Protein 1AJK (pdb70)

CATH classification: 2.60.120.200

B-factor: mean 20.88, std 10.25, range [5.03, 67.71]

Secondary structure (DSSP, 8-state):
---EEEEEEEEE-GGGTS--EEEEEEEETT-TTEEEEEEEBTTB----EEEE-SS-GGGS-EEEEEEEETTEEEEEETTEEEEEE-SS---S-BEEEEEEEE---GGGGT--TTS-EEEEEEEEEEEESSTT--EEE--SS--TTTEEE--SB---TT--SEE-GGGEEE-TTS-EEEEEB--STT--EEEEEEESS-B-SEEEEEEEE---/---EEEEEEEEE-GGGTS--EEEEEEEEGGGTTEEEEEEEBTTB----EEEE-SS-GGGS-EEEEEEEETTEEEEEETTEEEEEE-SS---S-BEEEEEEEE---EEEEEEEEEEEESSTT--EEE--SS--TTTEEE--S-B--TT--SEE-GGGEEE-TTS-EEEEEB-SSTT--EEEEEEESS-B-SEEEEEEEE---

Sequence (413 aa):
NTGIVSSFFTYTGPAHGTQWDEIDIEFLGKDTTKVQFNYYTNGVGGHEKVISLGFDASKGFHTYAFDWQPGYIKWYVDGVLKHTATANIPSTPGKIMMNLWNGTDDWLGSYNGANPLYAEYDWVKYTSNQTGGSFFEPFNSYNSGTWEKADGYSNGGVFNCTWRANNVNFTNDGKLKLGLTSSAYNKFDCAEYRSTNIYGYGLYEVSMKPAKNTGIVSSFFTYTGPAHGTQWDEIDIEFLGKDTTKVQFNYYTNGVGGHEKVISLGFDASKGFHTYAFDWQPGYIKWYVDGVLKHTATANIPSTPGKIMMNLWNGTPLYAEYDWVKYTSNQTGGSFFEPFNSYNSGTWEKADGYSNGGVFNCTWRANNVNFTNDGKLKLGLTSSAYNKFDCAEYRSTNIYGYGLYEVSMKPAK

Radius of gyration: 23.54 Å; Cα contacts (8 Å, |Δi|>4): 1153; chains: 2; bounding box: 53×42×73 Å

Solvent-accessible surface area: 18172 Å² total; per-residue (Å²): 153,37,17,6,2,1,2,0,20,4,55,4,0,100,100,79,70,48,70,86,4,20,1,5,0,34,2,68,12,166,48,0,52,79,1,34,0,4,6,49,13,87,10,33,15,68,46,96,84,82,17,80,23,81,58,40,0,18,161,22,70,42,34,0,6,0,24,4,32,87,47,64,0,59,2,54,10,69,67,88,85,86,44,53,10,104,63,90,23,1,68,28,54,1,31,0,12,0,3,0,18,1,2,13,47,130,34,60,80,97,41,89,44,95,114,33,16,92,0,22,0,44,61,0,85,3,63,17,82,127,144,83,23,63,46,111,15,49,0,104,70,97,68,81,56,43,2,52,61,0,80,52,89,52,72,26,8,37,35,53,8,34,1,88,27,104,13,1,79,49,32,170,98,8,44,0,58,0,2,0,46,36,119,54,199,101,143,14,41,0,0,8,1,43,0,54,78,103,25,21,64,1,52,0,35,0,8,0,55,3,3,129,128,32,41,33,1,0,3,0,16,5,51,4,0,106,98,70,72,47,75,87,4,23,1,4,0,33,1,51,11,170,44,0,55,87,2,40,1,4,5,51,15,96,32,89,17,65,49,97,86,81,17,84,15,79,53,34,0,12,152,23,66,43,34,0,6,0,24,6,28,87,46,63,0,58,2,55,7,72,66,85,92,82,43,57,12,97,63,90,22,1,67,29,56,2,24,0,7,0,4,0,16,13,5,134,126,56,100,0,29,0,40,35,0,11,7,51,16,85,141,117,61,32,52,33,30,12,52,0,102,72,93,76,78,60,25,1,66,58,0,82,53,91,54,72,29,85,68,42,56,7,25,1,84,26,132,16,3,81,50,27,118,50,10,35,0,63,0,2,6,48,42,113,56,212,102,113,62,16,0,0,11,1,35,0,50,84,106,22,21,64,1,54,0,36,0,8,0,56,3,2,129

Organism: Paenibacillus macerans (NCBI:txid44252)

Nearest PDB structures (foldseek):
  1ajk-assembly2_B  TM=1.005E+00  e=1.630E-40  Paenibacillus macerans
  1ajk-assembly1_A  TM=9.991E-01  e=4.837E-37  Paenibacillus macerans
  1ajo-assembly1_A  TM=9.993E-01  e=3.204E-24  Paenibacillus macerans
  1ajo-assembly2_B  TM=9.924E-01  e=4.828E-24  Paenibacillus macerans
  1cpm-assembly1_A  TM=9.773E-01  e=8.516E-23  Paenibacillus macerans

InterPro domains:
  IPR000757 Beta-glucanase-like, N-terminal domain [PF00722] (52-219)
  IPR000757 Beta-glucanase-like, N-terminal domain [PS51762] (28-237)
  IPR008263 Glycoside hydrolase, family 16, active site [PS01034] (128-138)
  IPR008264 Beta-glucanase [PR00737] (85-103)
  IPR008264 Beta-glucanase [PR00737] (104-120)
  IPR008264 Beta-glucanase [PR00737] (125-140)
  IPR008264 Beta-glucanase [PR00737] (141-154)
  IPR008264 Beta-glucanase [PR00737] (159-176)
  IPR008264 Beta-glucanase [PR00737] (179-196)
  IPR008264 Beta-glucanase [PR00737] (199-221)
  IPR008264 Beta-glucanase [PR00737] (223-235)
  IPR013320 Concanavalin A-like lectin/glucanase domain superfamily [SSF49899] (28-235)
  IPR044791 Beta-glucanase/XTH [PTHR31062] (52-210)

Foldseek 3Di:
DQFKKWWKKFWDPPVNPDFTWMWIWIAGQVAQQKIWTWIDASNRTPRIDIGGNNDRLQPFKWKWKWFADPQWIWIDTNRHTDDIDGPNHHFDWGKIKIWIFTFDDPVVVPADQVDFWKKKWQKKWWFAPDPPPTDIGRQQDDDPQWKDKADDAFPPDGTQAGEHSVQFDGDNVGMTIGTWHDDDDPHIYIIMMITPDTGGGTMMMIIIRGTD/DQFKKKWKKFWDPVVNPDFTWMWIWMAGQVAQQKIWTWIAASRRIPRIDIGGNNDRLQPFWWKWKWFADPQWIWIATNRHTDDIGGPRHHFDWGKIKIWMFGFCQKKKKWQKKWWDAPDPPQIDIGRQQDDDVQWKDKDDDAFPPDRTQAGEHSVQFGGDNVRMTIGGWAAPDDSYIYIIMMITPDTGGGTMMMIIIGGID

Structure (mmCIF, N/CA/C/O backbone):
data_1AJK
#
_entry.id   1AJK
#
_cell.length_a   45.450
_cell.length_b   65.820
_cell.length_c   69.610
_cell.angle_alpha   90.00
_cell.angle_beta   106.87
_cell.angle_gamma   90.00
#
_symmetry.space_group_n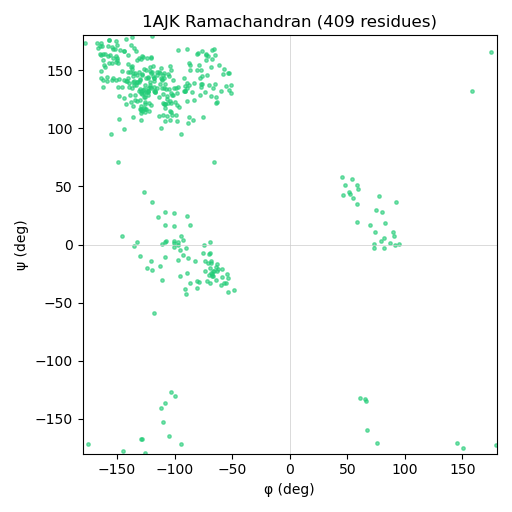ame_H-M   'P 1 21 1'
#
loop_
_entity.id
_entity.type
_entity.pdbx_description
1 polymer 'CIRCULARLY PERMUTED (1-3,1-4)-BETA-D-GLUCAN 4-GLUCANOHYDROLASE'
2 non-polymer 'CALCIUM ION'
3 non-polymer 'PHOSPHATE ION'
4 non-polymer '4-(2-HYDROXYETHYL)-1-PIPERAZINE ETHANESULFONIC ACID'
5 water water
#
loop_
_atom_site.group_PDB
_atom_site.id
_atom_site.type_symbol
_atom_site.label_atom_id
_atom_site.label_alt_id
_atom_site.label_comp_id
_atom_site.label_asym_id
_atom_site.label_entity_id
_atom_site.label_seq_id
_atom_site.pdbx_PDB_ins_code
_atom_site.Cartn_x
_atom_site.Cartn_y
_atom_site.Cartn_z
_atom_site.occupancy
_atom_site.B_iso_or_equiv
_atom_site.auth_seq_id
_atom_site.auth_comp_id
_atom_site.auth_asym_id
_atom_site.auth_atom_id
_atom_site.pdbx_PDB_model_num
ATOM 1 N N . ASN A 1 1 ? 14.170 8.414 19.358 1.00 56.26 1 ASN A N 1
ATOM 2 C CA . ASN A 1 1 ? 12.720 8.802 19.437 1.00 55.16 1 ASN A CA 1
ATOM 3 C C . ASN A 1 1 ? 12.051 8.207 20.670 1.00 51.96 1 ASN A C 1
ATOM 4 O O . ASN A 1 1 ? 12.270 8.803 21.749 1.00 54.61 1 ASN A O 1
ATOM 9 N N . THR A 1 2 ? 11.283 7.101 20.545 1.00 45.56 2 THR A N 1
ATOM 10 C CA . THR A 1 2 ? 10.719 6.555 21.788 1.00 37.44 2 THR A CA 1
ATOM 11 C C . THR A 1 2 ? 11.899 6.110 22.674 1.00 35.07 2 THR A C 1
ATOM 12 O O . THR A 1 2 ? 12.704 5.249 22.281 1.00 34.56 2 THR A O 1
ATOM 16 N N . GLY A 1 3 ? 11.971 6.646 23.867 1.00 27.07 3 GLY A N 1
ATOM 17 C CA . GLY A 1 3 ? 12.944 6.408 24.907 1.00 22.74 3 GLY A CA 1
ATOM 18 C C . GLY A 1 3 ? 12.318 5.406 25.929 1.00 20.22 3 GLY A C 1
ATOM 19 O O . GLY A 1 3 ? 11.860 4.354 25.463 1.00 20.83 3 GLY A O 1
ATOM 20 N N . ILE A 1 4 ? 12.370 5.725 27.185 1.00 17.73 4 ILE A N 1
ATOM 21 C CA . ILE A 1 4 ? 11.897 4.814 28.245 1.00 17.04 4 ILE A CA 1
ATOM 22 C C . ILE A 1 4 ? 10.420 5.081 28.499 1.00 16.09 4 ILE A C 1
ATOM 23 O O . ILE A 1 4 ? 9.980 6.234 28.478 1.00 17.37 4 ILE A O 1
ATOM 28 N N . VAL A 1 5 ? 9.673 3.981 28.583 1.00 11.95 5 VAL A N 1
ATOM 29 C CA . VAL A 1 5 ? 8.201 4.106 28.793 1.00 10.50 5 VAL A CA 1
ATOM 30 C C . VAL A 1 5 ? 7.829 3.181 29.949 1.00 11.16 5 VAL A C 1
ATOM 31 O O . VAL A 1 5 ? 8.281 2.022 29.986 1.00 10.36 5 VAL A O 1
ATOM 35 N N . SER A 1 6 ? 7.005 3.698 30.897 1.00 9.02 6 SER A N 1
ATOM 36 C CA . SER A 1 6 ? 6.468 2.839 31.964 1.00 8.44 6 SER A CA 1
ATOM 37 C C . SER A 1 6 ? 4.941 2.896 31.721 1.00 9.09 6 SER A C 1
ATOM 38 O O . SER A 1 6 ? 4.470 3.997 31.393 1.00 10.28 6 SER A O 1
ATOM 41 N N . SER A 1 7 ? 4.210 1.793 31.869 1.00 8.55 7 SER A N 1
ATOM 42 C CA . SER A 1 7 ? 2.799 1.839 31.464 1.00 7.03 7 SER A CA 1
ATOM 43 C C . SER A 1 7 ? 1.918 0.993 32.392 1.00 7.47 7 SER A C 1
ATOM 44 O O . SER A 1 7 ? 2.332 0.144 33.135 1.00 9.06 7 SER A O 1
ATOM 47 N N . PHE A 1 8 ? 0.611 1.252 32.211 1.00 6.41 8 PHE A N 1
ATOM 48 C CA . PHE A 1 8 ? -0.479 0.458 32.816 1.00 8.13 8 PHE A CA 1
ATOM 49 C C . PHE A 1 8 ? -1.521 0.441 31.713 1.00 6.42 8 PHE A C 1
ATOM 50 O O . PHE A 1 8 ? -1.858 1.541 31.252 1.00 8.61 8 PHE A O 1
ATOM 58 N N . PHE A 1 9 ? -1.927 -0.741 31.225 1.00 6.83 9 PHE A N 1
ATOM 59 C CA . PHE A 1 9 ? -2.858 -0.684 30.070 1.00 7.80 9 PHE A CA 1
ATOM 60 C C . PHE A 1 9 ? -3.701 -1.959 29.968 1.00 8.97 9 PHE A C 1
ATOM 61 O O . PHE A 1 9 ? -3.357 -2.969 30.608 1.00 10.29 9 PHE A O 1
ATOM 69 N N . THR A 1 10 ? -4.813 -1.914 29.208 1.00 10.14 10 THR A N 1
ATOM 70 C CA . THR A 1 10 ? -5.542 -3.171 28.938 1.00 9.67 10 THR A CA 1
ATOM 71 C C . THR A 1 10 ? -5.195 -3.550 27.522 1.00 9.56 10 THR A C 1
ATOM 72 O O . THR A 1 10 ? -5.025 -2.628 26.688 1.00 10.16 10 THR A O 1
ATOM 76 N N . TYR A 1 11 ? -5.248 -4.833 27.176 1.00 9.76 11 TYR A N 1
ATOM 77 C CA . TYR A 1 11 ? -4.877 -5.212 25.799 1.00 8.64 11 TYR A CA 1
ATOM 78 C C . TYR A 1 11 ? -5.575 -6.503 25.432 1.00 8.26 11 TYR A C 1
ATOM 79 O O . TYR A 1 11 ? -5.625 -7.472 26.238 1.00 11.47 11 TYR A O 1
ATOM 88 N N . THR A 1 12 ? -5.982 -6.529 24.190 1.00 9.98 12 THR A N 1
ATOM 89 C CA . THR A 1 12 ? -6.357 -7.736 23.485 1.00 11.47 12 THR A CA 1
ATOM 90 C C . THR A 1 12 ? -6.018 -7.518 22.023 1.00 12.08 12 THR A C 1
ATOM 91 O O . THR A 1 12 ? -5.985 -6.394 21.574 1.00 11.23 12 THR A O 1
ATOM 95 N N . GLY A 1 13 ? -5.808 -8.563 21.237 1.00 13.03 13 GLY A N 1
ATOM 96 C CA . GLY A 1 13 ? -5.463 -8.346 19.810 1.00 13.71 13 GLY A CA 1
ATOM 97 C C . GLY A 1 13 ? -5.284 -9.783 19.230 1.00 18.24 13 GLY A C 1
ATOM 98 O O . GLY A 1 13 ? -5.666 -10.806 19.789 1.00 17.19 13 GLY A O 1
ATOM 99 N N . PRO A 1 14 ? -4.827 -9.781 17.997 1.00 21.96 14 PRO A N 1
ATOM 100 C CA . PRO A 1 14 ? -4.802 -10.998 17.192 1.00 26.42 14 PRO A CA 1
ATOM 101 C C . PRO A 1 14 ? -4.120 -12.196 17.758 1.00 28.54 14 PRO A C 1
ATOM 102 O O . PRO A 1 14 ? -4.744 -13.301 17.653 1.00 29.39 14 PRO A O 1
ATOM 106 N N . ALA A 1 15 ? -3.114 -12.121 18.611 1.00 27.48 15 ALA A N 1
ATOM 107 C CA . ALA A 1 15 ? -2.589 -13.290 19.298 1.00 31.78 15 ALA A CA 1
ATOM 108 C C . ALA A 1 15 ? -3.626 -13.924 20.227 1.00 36.18 15 ALA A C 1
ATOM 109 O O . ALA A 1 15 ? -3.385 -15.031 20.752 1.00 36.19 15 ALA A O 1
ATOM 111 N N . HIS A 1 16 ? -4.695 -13.179 20.558 1.00 32.39 16 HIS A N 1
ATOM 112 C CA . HIS A 1 16 ? -5.700 -13.695 21.462 1.00 32.42 16 HIS A CA 1
ATOM 113 C C . HIS A 1 16 ? -6.948 -14.008 20.647 1.00 29.11 16 HIS A C 1
ATOM 114 O O . HIS A 1 16 ? -7.998 -14.313 21.161 1.00 30.26 16 HIS A O 1
ATOM 121 N N . GLY A 1 17 ? -6.842 -13.822 19.342 1.00 27.95 17 GLY A N 1
ATOM 122 C CA . GLY A 1 17 ? -7.912 -14.132 18.417 1.00 27.29 17 GLY A CA 1
ATOM 123 C C . GLY A 1 17 ? -8.970 -13.071 18.362 1.00 24.54 17 GLY A C 1
ATOM 124 O O . GLY A 1 17 ? -10.136 -13.380 18.082 1.00 23.56 17 GLY A O 1
ATOM 125 N N . THR A 1 18 ? -8.576 -11.808 18.644 1.00 22.80 18 THR A N 1
ATOM 126 C CA . THR A 1 18 ? -9.593 -10.746 18.614 1.00 19.34 18 THR A CA 1
ATOM 127 C C . THR A 1 18 ? -8.985 -9.522 17.925 1.00 19.40 18 THR A C 1
ATOM 128 O O . THR A 1 18 ? -7.842 -9.478 17.568 1.00 18.15 18 THR A O 1
ATOM 132 N N . GLN A 1 19 ? -9.829 -8.508 17.662 1.00 17.13 19 GLN A N 1
ATOM 133 C CA . GLN A 1 19 ? -9.375 -7.250 17.128 1.00 16.99 19 GLN A CA 1
ATOM 134 C C . GLN A 1 19 ? -8.527 -6.579 18.225 1.00 15.02 19 GLN A C 1
ATOM 135 O O . GLN A 1 19 ? -8.617 -6.958 19.406 1.00 12.69 19 GLN A O 1
ATOM 141 N N . TRP A 1 20 ? -7.679 -5.631 17.813 1.00 13.33 20 TRP A N 1
ATOM 142 C CA . TRP A 1 20 ? -6.794 -4.982 18.781 1.00 13.14 20 TRP A CA 1
ATOM 143 C C . TRP A 1 20 ? -7.545 -3.834 19.489 1.00 11.76 20 TRP A C 1
ATOM 144 O O . TRP A 1 20 ? -7.777 -2.804 18.869 1.00 10.84 20 TRP A O 1
ATOM 155 N N . ASP A 1 21 ? -7.890 -4.053 20.765 1.00 11.76 21 ASP A N 1
ATOM 156 C CA . ASP A 1 21 ? -8.551 -2.970 21.550 1.00 9.46 21 ASP A CA 1
ATOM 157 C C . ASP A 1 21 ? -7.656 -2.762 22.748 1.00 9.95 21 ASP A C 1
ATOM 158 O O . ASP A 1 21 ? -7.324 -3.782 23.396 1.00 11.37 21 ASP A O 1
ATOM 163 N N . GLU A 1 22 ? -7.354 -1.503 23.109 1.00 6.08 22 GLU A N 1
ATOM 164 C CA . GLU A 1 22 ? -6.360 -1.308 24.184 1.00 6.89 22 GLU A CA 1
ATOM 165 C C . GLU A 1 22 ? -6.555 0.070 24.775 1.00 5.03 22 GLU A C 1
ATOM 166 O O . GLU A 1 22 ? -6.891 1.002 23.978 1.00 11.93 22 GLU A O 1
ATOM 172 N N . ILE A 1 23 ? -6.442 0.213 26.075 1.00 7.35 23 ILE A N 1
ATOM 173 C CA . ILE A 1 23 ? -6.563 1.544 26.698 1.00 6.42 23 ILE A CA 1
ATOM 174 C C . ILE A 1 23 ? -5.274 1.778 27.474 1.00 9.44 23 ILE A C 1
ATOM 175 O O . ILE A 1 23 ? -4.841 0.897 28.196 1.00 8.84 23 ILE A O 1
ATOM 180 N N . ASP A 1 24 ? -4.647 2.988 27.290 1.00 7.16 24 ASP A N 1
ATOM 181 C CA . ASP A 1 24 ? -3.306 3.144 27.865 1.00 9.52 24 ASP A CA 1
ATOM 182 C C . ASP A 1 24 ? -3.187 4.235 28.897 1.00 10.68 24 ASP A C 1
ATOM 183 O O . ASP A 1 24 ? -3.721 5.320 28.638 1.00 9.65 24 ASP A O 1
ATOM 188 N N . ILE A 1 25 ? -2.244 4.099 29.815 1.00 8.48 25 ILE A N 1
ATOM 189 C CA . ILE A 1 25 ? -1.680 5.129 30.671 1.00 7.85 25 ILE A CA 1
ATOM 190 C C . ILE A 1 25 ? -0.153 4.954 30.473 1.00 10.89 25 ILE A C 1
ATOM 191 O O . ILE A 1 25 ? 0.350 3.868 30.759 1.00 8.89 25 ILE A O 1
ATOM 196 N N . GLU A 1 26 ? 0.488 5.992 29.912 1.00 8.86 26 GLU A N 1
ATOM 197 C CA . GLU A 1 26 ? 1.952 5.777 29.707 1.00 6.80 26 GLU A CA 1
ATOM 198 C C . GLU A 1 26 ? 2.733 7.007 30.166 1.00 10.81 26 GLU A C 1
ATOM 199 O O . GLU A 1 26 ? 2.252 8.134 30.061 1.00 12.75 26 GLU A O 1
ATOM 205 N N . PHE A 1 27 ? 3.948 6.730 30.678 1.00 8.30 27 PHE A N 1
ATOM 206 C CA . PHE A 1 27 ? 4.796 7.816 31.191 1.00 10.12 27 PHE A CA 1
ATOM 207 C C . PHE A 1 27 ? 6.104 7.731 30.390 1.00 13.15 27 PHE A C 1
ATOM 208 O O . PHE A 1 27 ? 6.690 6.630 30.374 1.00 12.57 27 PHE A O 1
ATOM 216 N N . LEU A 1 28 ? 6.449 8.801 29.710 1.00 13.89 28 LEU A N 1
ATOM 217 C CA . LEU A 1 28 ? 7.733 8.755 28.933 1.00 17.86 28 LEU A CA 1
ATOM 218 C C . LEU A 1 28 ? 8.776 9.265 29.879 1.00 18.38 28 LEU A C 1
ATOM 219 O O . LEU A 1 28 ? 8.553 10.387 30.411 1.00 17.51 28 LEU A O 1
ATOM 224 N N . GLY A 1 29 ? 9.913 8.623 30.035 1.00 18.08 29 GLY A N 1
ATOM 225 C CA . GLY A 1 29 ? 10.943 8.976 30.971 1.00 19.30 29 GLY A CA 1
ATOM 226 C C . GLY A 1 29 ? 11.605 10.356 30.706 1.00 21.25 29 GLY A C 1
ATOM 227 O O . GLY A 1 29 ? 12.156 10.932 31.668 1.00 20.77 29 GLY A O 1
ATOM 228 N N . LYS A 1 30 ? 11.463 10.844 29.533 1.00 21.80 30 LYS A N 1
ATOM 229 C CA . LYS A 1 30 ? 11.986 12.154 29.116 1.00 26.68 30 LYS A CA 1
ATOM 230 C C . LYS A 1 30 ? 11.269 13.292 29.817 1.00 25.38 30 LYS A C 1
ATOM 231 O O . LYS A 1 30 ? 11.923 14.323 30.026 1.00 27.80 30 LYS A O 1
ATOM 237 N N . ASP A 1 31 ? 10.016 13.108 30.275 1.00 20.67 31 ASP A N 1
ATOM 238 C CA . ASP A 1 31 ? 9.364 14.168 31.031 1.00 18.98 31 ASP A CA 1
ATOM 239 C C . ASP A 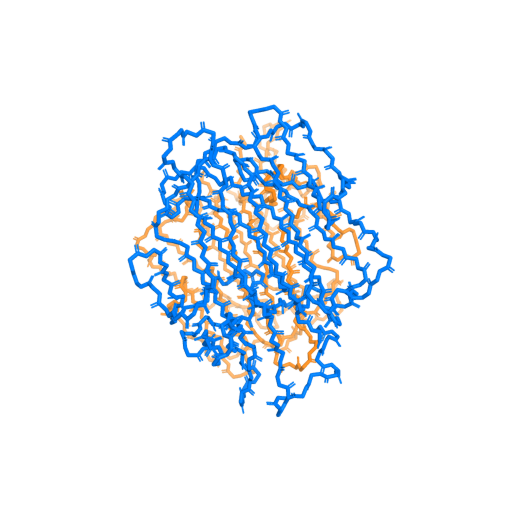1 31 ? 8.291 13.475 31.913 1.00 14.83 31 ASP A C 1
ATOM 240 O O . ASP A 1 31 ? 7.242 13.275 31.353 1.00 14.58 31 ASP A O 1
ATOM 245 N N . THR A 1 32 ? 8.627 13.168 33.131 1.00 15.49 32 THR A N 1
ATOM 246 C CA . THR A 1 32 ? 7.654 12.523 34.026 1.00 13.20 32 THR A CA 1
ATOM 247 C C . THR A 1 32 ? 6.781 13.550 34.759 1.00 14.86 32 THR A C 1
ATOM 248 O O . THR A 1 32 ? 6.110 13.151 35.730 1.00 13.52 32 THR A O 1
ATOM 252 N N . THR A 1 33 ? 6.738 14.789 34.301 1.00 12.16 33 THR A N 1
ATOM 253 C CA . THR A 1 33 ? 5.778 15.752 34.878 1.00 11.25 33 THR A CA 1
ATOM 254 C C . THR A 1 33 ? 4.497 15.674 34.080 1.00 12.37 33 THR A C 1
ATOM 255 O O . THR A 1 33 ? 3.558 16.460 34.184 1.00 13.73 33 THR A O 1
ATOM 259 N N . LYS A 1 34 ? 4.503 14.820 33.008 1.00 12.58 34 LYS A N 1
ATOM 260 C CA . LYS A 1 34 ? 3.344 14.708 32.135 1.00 10.50 34 LYS A CA 1
ATOM 261 C C . LYS A 1 34 ? 2.930 13.203 32.127 1.00 12.08 34 LYS A C 1
ATOM 262 O O . LYS A 1 34 ? 3.765 12.338 32.358 1.00 12.10 34 LYS A O 1
ATOM 268 N N . VAL A 1 35 ? 1.679 12.944 31.729 1.00 11.99 35 VAL A N 1
ATOM 269 C CA . VAL A 1 35 ? 1.223 11.566 31.503 1.00 11.28 35 VAL A CA 1
ATOM 270 C C . VAL A 1 35 ? 0.541 11.525 30.152 1.00 12.58 35 VAL A C 1
ATOM 271 O O . VAL A 1 35 ? -0.063 12.530 29.771 1.00 14.46 35 VAL A O 1
ATOM 275 N N . GLN A 1 36 ? 0.583 10.439 29.417 1.00 10.77 36 GLN A N 1
ATOM 276 C CA . GLN A 1 36 ? -0.071 10.320 28.127 1.00 12.00 36 GLN A CA 1
ATOM 277 C C . GLN A 1 36 ? -1.209 9.311 28.156 1.00 10.69 36 GLN A C 1
ATOM 278 O O . GLN A 1 36 ? -0.992 8.218 28.719 1.00 12.58 36 GLN A O 1
ATOM 284 N N . PHE A 1 37 ? -2.373 9.685 27.736 1.00 10.05 37 PHE A N 1
ATOM 285 C CA . PHE A 1 37 ? -3.517 8.761 27.625 1.00 10.47 37 PHE A CA 1
ATOM 286 C C . PHE A 1 37 ? -3.738 8.453 26.170 1.00 9.90 37 PHE A C 1
ATOM 287 O O . PHE A 1 37 ? -3.578 9.280 25.224 1.00 13.97 37 PHE A O 1
ATOM 295 N N . ASN A 1 38 ? -4.201 7.215 25.848 1.00 8.90 38 ASN A N 1
ATOM 296 C CA . ASN A 1 38 ? -4.487 6.870 24.468 1.00 9.84 38 ASN A CA 1
ATOM 297 C C . ASN A 1 38 ? -5.346 5.585 24.434 1.00 7.26 38 ASN A C 1
ATOM 298 O O . ASN A 1 38 ? -5.535 5.080 25.524 1.00 8.35 38 ASN A O 1
ATOM 303 N N . TYR A 1 39 ? -5.829 5.276 23.290 1.00 7.33 39 TYR A N 1
ATOM 304 C CA . TYR A 1 39 ? -6.548 3.973 23.185 1.00 9.72 39 TYR A CA 1
ATOM 305 C C . TYR A 1 39 ? -6.626 3.570 21.731 1.00 9.13 39 TYR A C 1
ATOM 306 O O . TYR A 1 39 ? -6.484 4.387 20.825 1.00 9.77 39 TYR A O 1
ATOM 315 N N . TYR A 1 40 ? -6.741 2.251 21.482 1.00 9.32 40 TYR A N 1
ATOM 316 C CA . TYR A 1 40 ? -6.902 1.732 20.129 1.00 7.73 40 TYR A CA 1
ATOM 317 C C . TYR A 1 40 ? -8.209 0.945 20.065 1.00 10.29 40 TYR A C 1
ATOM 318 O O . TYR A 1 40 ? -8.493 0.232 21.043 1.00 11.82 40 TYR A O 1
ATOM 327 N N . THR A 1 41 ? -8.946 1.134 19.010 1.00 9.12 41 THR A N 1
ATOM 328 C CA . THR A 1 41 ? -10.170 0.370 18.753 1.00 10.62 41 THR A CA 1
ATOM 329 C C . THR A 1 41 ? -9.999 -0.258 17.379 1.00 11.87 41 THR A C 1
ATOM 330 O O . THR A 1 41 ? -9.830 0.393 16.371 1.00 12.63 41 THR A O 1
ATOM 334 N N . ASN A 1 42 ? -9.981 -1.594 17.382 1.00 12.84 42 ASN A N 1
ATOM 335 C CA . ASN A 1 42 ? -9.779 -2.308 16.124 1.00 12.98 42 ASN A CA 1
ATOM 336 C C . ASN A 1 42 ? -8.502 -1.849 15.427 1.00 15.15 42 ASN A C 1
ATOM 337 O O . ASN A 1 42 ? -8.468 -1.717 14.195 1.00 15.19 42 ASN A O 1
ATOM 342 N N . GLY A 1 43 ? -7.443 -1.629 16.221 1.00 13.74 43 GLY A N 1
ATOM 343 C CA . GLY A 1 43 ? -6.145 -1.248 15.690 1.00 13.83 43 GLY A CA 1
ATOM 344 C C . GLY A 1 43 ? -6.039 0.241 15.377 1.00 19.37 43 GLY A C 1
ATOM 345 O O . GLY A 1 43 ? -4.956 0.638 14.909 1.00 19.05 43 GLY A O 1
ATOM 346 N N . VAL A 1 44 ? -7.123 1.022 15.545 1.00 12.02 44 VAL A N 1
ATOM 347 C CA . VAL A 1 44 ? -7.056 2.431 15.192 1.00 12.79 44 VAL A CA 1
ATOM 348 C C . VAL A 1 44 ? -6.747 3.271 16.444 1.00 15.53 44 VAL A C 1
ATOM 349 O O . VAL A 1 44 ? -7.530 3.255 17.373 1.00 12.78 44 VAL A O 1
ATOM 353 N N . GLY A 1 45 ? -5.590 3.966 16.401 1.00 13.26 45 GLY A N 1
ATOM 354 C CA . GLY A 1 45 ? -5.163 4.778 17.526 1.00 15.30 45 GLY A CA 1
ATOM 355 C C . GLY A 1 45 ? -5.305 6.279 17.153 1.00 16.09 45 GLY A C 1
ATOM 356 O O . GLY A 1 45 ? -6.393 6.650 16.690 1.00 16.84 45 GLY A O 1
ATOM 357 N N . GLY A 1 46 ? -4.300 7.076 17.501 1.00 13.99 46 GLY A N 1
ATOM 358 C CA . GLY A 1 46 ? -4.400 8.475 17.135 1.00 16.47 46 GLY A CA 1
ATOM 359 C C . GLY A 1 46 ? -5.217 9.327 18.091 1.00 17.59 46 GLY A C 1
ATOM 360 O O . GLY A 1 46 ? -5.633 10.415 17.799 1.00 18.11 46 GLY A O 1
ATOM 361 N N . HIS A 1 47 ? -5.414 8.803 19.311 1.00 14.70 47 HIS A N 1
ATOM 362 C CA . HIS A 1 47 ? -6.163 9.467 20.361 1.00 17.00 47 HIS A CA 1
ATOM 363 C C . HIS A 1 47 ? -5.276 9.965 21.472 1.00 17.18 47 HIS A C 1
ATOM 364 O O . HIS A 1 47 ? -5.771 10.124 22.591 1.00 19.02 47 HIS A O 1
ATOM 371 N N . GLU A 1 48 ? -4.010 10.283 21.175 1.00 14.28 48 GLU A N 1
ATOM 372 C CA . GLU A 1 48 ? -3.143 10.686 22.286 1.00 15.20 48 GLU A CA 1
ATOM 373 C C . GLU A 1 48 ? -3.562 11.966 22.961 1.00 17.91 48 GLU A C 1
ATOM 374 O O . GLU A 1 48 ? -3.787 12.958 22.260 1.00 20.61 48 GLU A O 1
ATOM 380 N N . LYS A 1 49 ? -3.502 12.007 24.274 1.00 15.87 49 LYS A N 1
ATOM 381 C CA . LYS A 1 49 ? -3.777 13.258 25.018 1.00 14.56 49 LYS A CA 1
ATOM 382 C C . LYS A 1 49 ? -2.663 13.374 25.996 1.00 14.23 49 LYS A C 1
ATOM 383 O O . LYS A 1 49 ? -2.534 12.439 26.813 1.00 14.78 49 LYS A O 1
ATOM 389 N N . VAL A 1 50 ? -1.881 14.456 26.036 1.00 12.49 50 VAL A N 1
ATOM 390 C CA . VAL A 1 50 ? -0.806 14.503 27.071 1.00 12.09 50 VAL A CA 1
ATOM 391 C C . VAL A 1 50 ? -1.248 15.491 28.106 1.00 16.10 50 VAL A C 1
ATOM 392 O O . VAL A 1 50 ? -1.667 16.634 27.746 1.00 17.17 50 VAL A O 1
ATOM 396 N N . ILE A 1 51 ? -1.252 15.126 29.359 1.00 14.19 51 ILE A N 1
ATOM 397 C CA . ILE A 1 51 ? -1.682 15.984 30.474 1.00 17.58 51 ILE A CA 1
ATOM 398 C C . ILE A 1 51 ? -0.483 16.397 31.304 1.00 15.79 51 ILE A C 1
ATOM 399 O O . ILE A 1 51 ? 0.337 15.570 31.751 1.00 13.63 51 ILE A O 1
ATOM 404 N N . SER A 1 52 ? -0.404 17.689 31.665 1.00 15.52 52 SER A N 1
ATOM 405 C CA . SER A 1 52 ? 0.557 18.088 32.693 1.00 14.90 52 SER A CA 1
ATOM 406 C C . SER A 1 52 ? 0.063 17.757 34.071 1.00 17.64 52 SER A C 1
ATOM 407 O O . SER A 1 52 ? -1.051 18.185 34.441 1.00 17.60 52 SER A O 1
ATOM 410 N N . LEU A 1 53 ? 0.858 17.074 34.878 1.00 13.76 53 LEU A N 1
ATOM 411 C CA . LEU A 1 53 ? 0.417 16.640 36.184 1.00 14.03 53 LEU A CA 1
ATOM 412 C C . LEU A 1 53 ? 0.456 17.677 37.277 1.00 18.22 53 LEU A C 1
ATOM 413 O O . LEU A 1 53 ? -0.310 17.570 38.255 1.00 18.19 53 LEU A O 1
ATOM 418 N N . GLY A 1 54 ? 1.433 18.587 37.135 1.00 18.70 54 GLY A N 1
ATOM 419 C CA . GLY A 1 54 ? 1.601 19.585 38.218 1.00 20.44 54 GLY A CA 1
ATOM 420 C C . GLY A 1 54 ? 2.613 19.031 39.225 1.00 21.04 54 GLY A C 1
ATOM 421 O O . GLY A 1 54 ? 2.960 19.695 40.212 1.00 23.33 54 GLY A O 1
ATOM 422 N N . PHE A 1 55 ? 3.157 17.813 39.008 1.00 15.63 55 PHE A N 1
ATOM 423 C CA . PHE A 1 55 ? 4.141 17.260 39.932 1.00 14.57 55 PHE A CA 1
ATOM 424 C C . PHE A 1 55 ? 5.014 16.285 39.126 1.00 14.99 55 PHE A C 1
ATOM 425 O O . PHE A 1 55 ? 4.659 16.026 37.975 1.00 15.76 55 PHE A O 1
ATOM 433 N N . ASP A 1 56 ? 6.125 15.841 39.688 1.00 17.20 56 ASP A N 1
ATOM 434 C CA . ASP A 1 56 ? 6.971 14.873 38.940 1.00 15.21 56 ASP A CA 1
ATOM 435 C C . ASP A 1 56 ? 6.639 13.436 39.439 1.00 12.43 56 ASP A C 1
ATOM 436 O O . ASP A 1 56 ? 6.722 13.121 40.640 1.00 13.41 56 ASP A O 1
ATOM 441 N N . ALA A 1 57 ? 5.909 12.712 38.557 1.00 11.72 57 ALA A N 1
ATOM 442 C CA . ALA A 1 57 ? 5.338 11.405 38.869 1.00 12.69 57 ALA A CA 1
ATOM 443 C C . ALA A 1 57 ? 6.351 10.403 39.373 1.00 14.56 57 ALA A C 1
ATOM 444 O O . ALA A 1 57 ? 6.108 9.477 40.132 1.00 11.23 57 ALA A O 1
ATOM 446 N N . SER A 1 58 ? 7.664 10.631 38.959 1.00 13.19 58 SER A N 1
ATOM 447 C CA . SER A 1 58 ? 8.682 9.682 39.416 1.00 14.80 58 SER A CA 1
ATOM 448 C C . SER A 1 58 ? 9.072 9.860 40.845 1.00 16.46 58 SER A C 1
ATOM 449 O O . SER A 1 58 ? 9.826 8.992 41.399 1.00 19.23 58 SER A O 1
ATOM 452 N N . LYS A 1 59 ? 8.642 10.887 41.574 1.00 15.83 59 LYS A N 1
ATOM 453 C CA . LYS A 1 59 ? 9.059 11.144 42.936 1.00 17.34 59 LYS A CA 1
ATOM 454 C C . LYS A 1 59 ? 8.149 10.532 43.988 1.00 20.59 59 LYS A C 1
ATOM 455 O O . LYS A 1 59 ? 8.513 10.628 45.152 1.00 21.61 59 LYS A O 1
ATOM 461 N N . GLY A 1 60 ? 6.984 9.985 43.573 1.00 14.93 60 GLY A N 1
ATOM 462 C CA . GLY A 1 60 ? 6.177 9.394 44.666 1.00 16.39 60 GLY A CA 1
ATOM 463 C C . GLY A 1 60 ? 5.054 8.542 44.030 1.00 15.06 60 GLY A C 1
ATOM 464 O O . GLY A 1 60 ? 4.945 8.550 42.804 1.00 17.35 60 GLY A O 1
ATOM 465 N N . PHE A 1 61 ? 4.333 7.836 44.899 1.00 13.00 61 PHE A N 1
ATOM 466 C CA . PHE A 1 61 ? 3.220 7.057 44.293 1.00 11.59 61 PHE A CA 1
ATOM 467 C C . PHE A 1 61 ? 1.961 7.911 44.206 1.00 13.73 61 PHE A C 1
ATOM 468 O O . PHE A 1 61 ? 1.634 8.729 45.114 1.00 16.24 61 PHE A O 1
ATOM 476 N N . HIS A 1 62 ? 1.272 7.834 43.098 1.00 9.61 62 HIS A N 1
ATOM 477 C CA . HIS A 1 62 ? 0.030 8.521 42.794 1.00 11.67 62 HIS A CA 1
ATOM 478 C C . HIS A 1 62 ? -0.925 7.448 42.248 1.00 12.86 62 HIS A C 1
ATOM 479 O O . HIS A 1 62 ? -0.521 6.372 41.774 1.00 9.77 62 HIS A O 1
ATOM 486 N N . THR A 1 63 ? -2.229 7.785 42.297 1.00 9.59 63 THR A N 1
ATOM 487 C CA . THR A 1 63 ? -3.211 6.811 41.808 1.00 12.00 63 THR A CA 1
ATOM 488 C C . THR A 1 63 ? -3.699 7.265 40.445 1.00 11.73 63 THR A C 1
ATOM 489 O O . THR A 1 63 ? -4.137 8.417 40.338 1.00 15.36 63 THR A O 1
ATOM 493 N N . TYR A 1 64 ? -3.569 6.429 39.416 1.00 8.64 64 TYR A N 1
ATOM 494 C CA . TYR A 1 64 ? -4.029 6.762 38.097 1.00 6.97 64 TYR A CA 1
ATOM 495 C C . TYR A 1 64 ? -5.191 5.810 37.786 1.00 9.56 64 TYR A C 1
ATOM 496 O O . TYR A 1 64 ? -5.139 4.625 38.214 1.00 13.46 64 TYR A O 1
ATOM 505 N N . ALA A 1 65 ? -6.185 6.245 37.005 1.00 10.77 65 ALA A N 1
ATOM 506 C CA . ALA A 1 65 ? -7.291 5.327 36.785 1.00 11.26 65 ALA A CA 1
ATOM 507 C C . ALA A 1 65 ? -7.951 5.661 35.462 1.00 11.60 65 ALA A C 1
ATOM 508 O O . ALA A 1 65 ? -7.888 6.824 34.975 1.00 8.73 65 ALA A O 1
ATOM 510 N N . PHE A 1 66 ? -8.613 4.641 34.930 1.00 10.22 66 PHE A N 1
ATOM 511 C CA . PHE A 1 66 ? -9.528 4.940 33.830 1.00 10.17 66 PHE A CA 1
ATOM 512 C C . PHE A 1 66 ? -10.834 4.177 34.068 1.00 10.76 66 PHE A C 1
ATOM 513 O O . PHE A 1 66 ? -10.813 3.039 34.531 1.00 10.75 66 PHE A O 1
ATOM 521 N N . ASP A 1 67 ? -11.918 4.897 33.814 1.00 8.42 67 ASP A N 1
ATOM 522 C CA . ASP A 1 67 ? -13.256 4.263 33.895 1.00 11.64 67 ASP A CA 1
ATOM 523 C C . ASP A 1 67 ? -13.699 4.019 32.491 1.00 9.82 67 ASP A C 1
ATOM 524 O O . ASP A 1 67 ? -13.860 4.940 31.688 1.00 10.17 67 ASP A O 1
ATOM 529 N N . TRP A 1 68 ? -13.827 2.711 32.092 1.00 6.79 68 TRP A N 1
ATOM 530 C CA . TRP A 1 68 ? -14.070 2.324 30.736 1.00 7.52 68 TRP A CA 1
ATOM 531 C C . TRP A 1 68 ? -15.524 1.810 30.637 1.00 10.78 68 TRP A C 1
ATOM 532 O O . TRP A 1 68 ? -15.826 0.821 31.291 1.00 11.07 68 TRP A O 1
ATOM 543 N N . GLN A 1 69 ? -16.324 2.673 30.013 1.00 10.60 69 GLN A N 1
ATOM 544 C CA . GLN A 1 69 ? -17.789 2.256 29.946 1.00 10.27 69 GLN A CA 1
ATOM 545 C C . GLN A 1 69 ? -18.172 2.153 28.542 1.00 8.32 69 GLN A C 1
ATOM 546 O O . GLN A 1 69 ? -17.472 2.524 27.571 1.00 10.37 69 GLN A O 1
ATOM 552 N N . PRO A 1 70 ? -19.426 1.794 28.132 1.00 10.48 70 PRO A N 1
ATOM 553 C CA . PRO A 1 70 ? -19.754 1.615 26.780 1.00 12.31 70 PRO A CA 1
ATOM 554 C C . PRO A 1 70 ? -19.640 2.883 25.948 1.00 11.83 70 PRO A C 1
ATOM 555 O O . PRO A 1 70 ? -19.333 2.779 24.759 1.00 14.71 70 PRO A O 1
ATOM 559 N N . GLY A 1 71 ? -19.895 4.018 26.627 1.00 14.72 71 GLY A N 1
ATOM 560 C CA . GLY A 1 71 ? -19.899 5.235 25.805 1.00 12.33 71 GLY A CA 1
ATOM 561 C C . GLY A 1 71 ? -18.756 6.196 26.050 1.00 13.58 71 GLY A C 1
ATOM 562 O O . GLY A 1 71 ? -18.789 7.316 25.481 1.00 13.96 71 GLY A O 1
ATOM 563 N N . TYR A 1 72 ? -17.870 5.866 26.954 1.00 11.76 72 TYR A N 1
ATOM 564 C CA . TYR A 1 72 ? -16.755 6.780 27.230 1.00 12.52 72 TYR A CA 1
ATOM 565 C C . TYR A 1 72 ? -15.592 6.070 27.910 1.00 11.73 72 TYR A C 1
ATOM 566 O O . TYR A 1 72 ? -15.697 4.993 28.479 1.00 11.65 72 TYR A O 1
ATOM 575 N N . ILE A 1 73 ? -14.422 6.759 27.878 1.00 9.20 73 ILE A N 1
ATOM 576 C CA . ILE A 1 73 ? -13.351 6.432 28.827 1.00 7.90 73 ILE A CA 1
ATOM 577 C C . ILE A 1 73 ? -13.085 7.754 29.601 1.00 11.00 73 ILE A C 1
ATOM 578 O O . ILE A 1 73 ? -12.944 8.821 28.958 1.00 10.26 73 ILE A O 1
ATOM 583 N N . LYS A 1 74 ? -12.960 7.662 30.901 1.00 9.59 74 LYS A N 1
ATOM 584 C CA . LYS A 1 74 ? -12.605 8.858 31.693 1.00 9.53 74 LYS A CA 1
ATOM 585 C C . LYS A 1 74 ? -11.356 8.537 32.461 1.00 11.86 74 LYS A C 1
ATOM 586 O O . LYS A 1 74 ? -11.298 7.467 33.147 1.00 11.18 74 LYS A O 1
ATOM 592 N N . TRP A 1 75 ? -10.344 9.435 32.351 1.00 11.39 75 TRP A N 1
ATOM 593 C CA . TRP A 1 75 ? -9.103 9.156 33.067 1.00 10.00 75 TRP A CA 1
ATOM 594 C C . TRP A 1 75 ? -9.000 10.052 34.298 1.00 12.30 75 TRP A C 1
ATOM 595 O O . TRP A 1 75 ? -9.232 11.266 34.168 1.00 10.30 75 TRP A O 1
ATOM 606 N N . TYR A 1 76 ? -8.438 9.554 35.371 1.00 10.02 76 TYR A N 1
ATOM 607 C CA . TYR A 1 76 ? -8.332 10.286 36.618 1.00 10.27 76 TYR A CA 1
ATOM 608 C C . TYR A 1 76 ? -6.879 10.297 37.089 1.00 12.40 76 TYR A C 1
ATOM 609 O O . TYR A 1 76 ? -6.129 9.343 36.902 1.00 11.16 76 TYR A O 1
ATOM 618 N N . VAL A 1 77 ? -6.480 11.326 37.818 1.00 9.00 77 VAL A N 1
ATOM 619 C CA . VAL A 1 77 ? -5.207 11.409 38.521 1.00 10.71 77 VAL A CA 1
ATOM 620 C C . VAL A 1 77 ? -5.491 11.799 39.958 1.00 11.81 77 VAL A C 1
ATOM 621 O O . VAL A 1 77 ? -6.062 12.881 40.259 1.00 11.87 77 VAL A O 1
ATOM 625 N N . ASP A 1 78 ? -5.191 10.916 40.910 1.00 7.62 78 ASP A N 1
ATOM 626 C CA . ASP A 1 78 ? -5.450 11.124 42.325 1.00 13.00 78 ASP A CA 1
ATOM 627 C C . ASP A 1 78 ? -6.919 11.544 42.556 1.00 13.50 78 ASP A C 1
ATOM 628 O O . ASP A 1 78 ? -7.208 12.485 43.312 1.00 12.96 78 ASP A O 1
ATOM 633 N N . GLY A 1 79 ? -7.843 10.852 41.899 1.00 13.91 79 GLY A N 1
ATOM 634 C CA . GLY A 1 79 ? -9.264 11.087 42.047 1.00 16.22 79 GLY A CA 1
ATOM 635 C C . GLY A 1 79 ? -9.846 12.260 41.286 1.00 16.47 79 GLY A C 1
ATOM 636 O O . GLY A 1 79 ? -11.061 12.480 41.393 1.00 16.77 79 GLY A O 1
ATOM 637 N N . VAL A 1 80 ? -9.072 12.987 40.481 1.00 10.46 80 VAL A N 1
ATOM 638 C CA . VAL A 1 80 ? -9.493 14.150 39.767 1.00 11.99 80 VAL A CA 1
ATOM 639 C C . VAL A 1 80 ? -9.612 13.862 38.289 1.00 11.72 80 VAL A C 1
ATOM 640 O O . VAL A 1 80 ? -8.691 13.325 37.676 1.00 12.94 80 VAL A O 1
ATOM 644 N N . LEU A 1 81 ? -10.826 14.059 37.736 1.00 11.59 81 LEU A N 1
ATOM 645 C CA . LEU A 1 81 ? -10.984 13.793 36.317 1.00 11.01 81 LEU A CA 1
ATOM 646 C C . LEU A 1 81 ? -10.052 14.654 35.468 1.00 11.76 81 LEU A C 1
ATOM 647 O O . LEU A 1 81 ? -1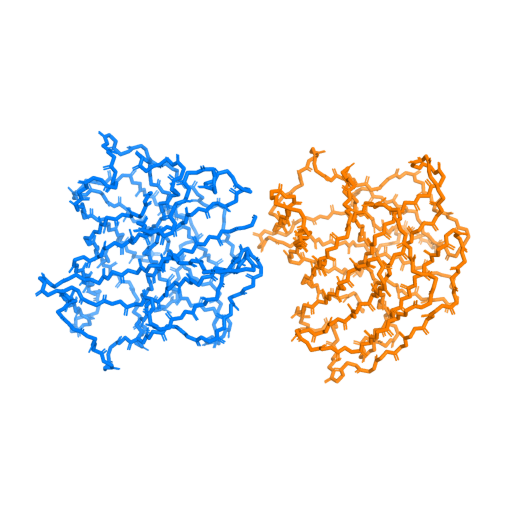0.134 15.921 35.589 1.00 12.73 81 LEU A O 1
ATOM 652 N N . LYS A 1 82 ? -9.355 14.019 34.528 1.00 10.09 82 LYS A N 1
ATOM 653 C CA . LYS A 1 82 ? -8.434 14.861 33.677 1.00 10.39 82 LYS A CA 1
ATOM 654 C C . LYS A 1 82 ? -8.738 14.845 32.250 1.00 10.93 82 LYS A C 1
ATOM 655 O O . LYS A 1 82 ? -8.371 15.752 31.475 1.00 12.46 82 LYS A O 1
ATOM 661 N N . HIS A 1 83 ? -9.466 13.781 31.753 1.00 10.24 83 HIS A N 1
ATOM 662 C CA . HIS A 1 83 ? -9.777 13.702 30.345 1.00 10.11 83 HIS A CA 1
ATOM 663 C C . HIS A 1 83 ? -10.886 12.701 30.076 1.00 12.61 83 HIS A C 1
ATOM 664 O O . HIS A 1 83 ? -10.915 11.747 30.876 1.00 11.69 83 HIS A O 1
ATOM 671 N N . THR A 1 84 ? -11.737 13.011 29.137 1.00 11.42 84 THR A N 1
ATOM 672 C CA . THR A 1 84 ? -12.854 12.149 28.751 1.00 11.48 84 THR A CA 1
ATOM 673 C C . THR A 1 84 ? -12.813 11.913 27.254 1.00 12.00 84 THR A C 1
ATOM 674 O O . THR A 1 84 ? -12.781 12.885 26.428 1.00 13.87 84 THR A O 1
ATOM 678 N N . ALA A 1 85 ? -12.914 10.635 26.808 1.00 9.14 85 ALA A N 1
ATOM 679 C CA . ALA A 1 85 ? -12.974 10.390 25.365 1.00 10.56 85 ALA A CA 1
ATOM 680 C C . ALA A 1 85 ? -14.398 9.848 25.123 1.00 12.05 85 ALA A C 1
ATOM 681 O O . ALA A 1 85 ? -14.842 9.060 25.966 1.00 13.14 85 ALA A O 1
ATOM 683 N N . THR A 1 86 ? -14.931 10.165 23.944 1.00 11.88 86 THR A N 1
ATOM 684 C CA . THR A 1 86 ? -16.298 9.659 23.700 1.00 15.35 86 THR A CA 1
ATOM 685 C C . THR A 1 86 ? -16.327 9.090 22.295 1.00 16.83 86 THR A C 1
ATOM 686 O O . THR A 1 86 ? -17.410 8.597 21.929 1.00 20.25 86 THR A O 1
ATOM 690 N N . ALA A 1 87 ? -15.233 9.149 21.568 1.00 14.08 87 ALA A N 1
ATOM 691 C CA . ALA A 1 87 ? -15.284 8.673 20.173 1.00 15.85 87 ALA A CA 1
ATOM 692 C C . ALA A 1 87 ? -14.686 7.246 20.015 1.00 12.13 87 ALA A C 1
ATOM 693 O O . ALA A 1 87 ? -13.586 6.969 20.472 1.00 13.22 87 ALA A O 1
ATOM 695 N N . ASN A 1 88 ? -15.419 6.413 19.271 1.00 12.83 88 ASN A N 1
ATOM 696 C CA . ASN A 1 88 ? -14.978 5.086 18.848 1.00 14.23 88 ASN A CA 1
ATOM 697 C C . ASN A 1 88 ? -14.339 4.328 19.985 1.00 14.14 88 ASN A C 1
ATOM 698 O O . ASN A 1 88 ? -13.174 3.848 19.936 1.00 15.07 88 ASN A O 1
ATOM 703 N N . ILE A 1 89 ? -15.110 4.151 21.082 1.00 10.36 89 ILE A N 1
ATOM 704 C CA . ILE A 1 89 ? -14.567 3.546 22.307 1.00 9.62 89 ILE A CA 1
ATOM 705 C C . ILE A 1 89 ? -14.456 2.011 22.091 1.00 9.95 89 ILE A C 1
ATOM 706 O O . ILE A 1 89 ? -15.363 1.374 21.522 1.00 12.97 89 ILE A O 1
ATOM 711 N N . PRO A 1 90 ? -13.436 1.387 22.657 1.00 10.26 90 PRO A N 1
ATOM 712 C CA . PRO A 1 90 ? -13.230 -0.031 22.473 1.00 9.12 90 PRO A CA 1
ATOM 713 C C . PRO A 1 90 ? -14.281 -0.838 23.271 1.00 10.90 90 PRO A C 1
ATOM 714 O O . PRO A 1 90 ? -14.893 -0.305 24.185 1.00 10.13 90 PRO A O 1
ATOM 718 N N . SER A 1 91 ? -14.402 -2.118 22.888 1.00 9.90 91 SER A N 1
ATOM 719 C CA . SER A 1 91 ? -15.447 -2.897 23.571 1.00 10.70 91 SER A CA 1
ATOM 720 C C . SER A 1 91 ? -15.109 -4.340 23.776 1.00 12.99 91 SER A C 1
ATOM 721 O O . SER A 1 91 ? -15.891 -5.078 24.461 1.00 12.45 91 SER A O 1
ATOM 724 N N . THR A 1 92 ? -13.892 -4.726 23.477 1.00 8.47 92 THR A N 1
ATOM 725 C CA . THR A 1 92 ? -13.509 -6.168 23.672 1.00 7.87 92 THR A CA 1
ATOM 726 C C . THR A 1 92 ? -12.718 -6.287 24.943 1.00 9.17 92 THR A C 1
ATOM 727 O O . THR A 1 92 ? -11.672 -5.616 25.107 1.00 12.40 92 THR A O 1
ATOM 731 N N . PRO A 1 93 ? -13.039 -7.180 25.865 1.00 9.85 93 PRO A N 1
ATOM 732 C CA . PRO A 1 93 ? -12.372 -7.415 27.100 1.00 9.40 93 PRO A CA 1
ATOM 733 C C . PRO A 1 93 ? -10.863 -7.774 26.818 1.00 9.15 93 PRO A C 1
ATOM 734 O O . PRO A 1 93 ? -10.604 -8.413 25.797 1.00 10.89 93 PRO A O 1
ATOM 738 N N . GLY A 1 94 ? -10.105 -7.334 27.748 1.00 9.03 94 GLY A N 1
ATOM 739 C CA . GLY A 1 94 ? -8.620 -7.548 27.553 1.00 7.67 94 GLY A CA 1
ATOM 740 C C . GLY A 1 94 ? -8.000 -7.877 28.846 1.00 8.51 94 GLY A C 1
ATOM 741 O O . GLY A 1 94 ? -8.564 -7.857 29.952 1.00 11.64 94 GLY A O 1
ATOM 742 N N . LYS A 1 95 ? -6.637 -8.161 28.763 1.00 7.29 95 LYS A N 1
ATOM 743 C CA . LYS A 1 95 ? -5.855 -8.422 29.942 1.00 7.36 95 LYS A CA 1
ATOM 744 C C . LYS A 1 95 ? -5.334 -7.072 30.523 1.00 9.00 95 LYS A C 1
ATOM 745 O O . LYS A 1 95 ? -5.081 -6.163 29.734 1.00 13.69 95 LYS A O 1
ATOM 751 N N . ILE A 1 96 ? -5.069 -7.053 31.793 1.00 7.70 96 ILE A N 1
ATOM 752 C CA . ILE A 1 96 ? -4.435 -5.878 32.398 1.00 8.16 96 ILE A CA 1
ATOM 753 C C . ILE A 1 96 ? -2.929 -6.122 32.337 1.00 10.62 96 ILE A C 1
ATOM 754 O O . ILE A 1 96 ? -2.489 -7.238 32.620 1.00 11.06 96 ILE A O 1
ATOM 759 N N . MET A 1 97 ? -2.152 -5.149 31.874 1.00 9.89 97 MET A N 1
ATOM 760 C CA . MET A 1 97 ? -0.699 -5.381 31.708 1.00 8.66 97 MET A CA 1
ATOM 761 C C . MET A 1 97 ? 0.048 -4.154 32.194 1.00 8.67 97 MET A C 1
ATOM 762 O O . MET A 1 97 ? -0.498 -3.051 32.261 1.00 9.25 97 MET A O 1
ATOM 767 N N . MET A 1 98 ? 1.269 -4.396 32.631 1.00 7.69 98 MET A N 1
ATOM 768 C CA . MET A 1 98 ? 2.145 -3.314 33.129 1.00 9.01 98 MET A CA 1
ATOM 769 C C . MET A 1 98 ? 3.527 -3.661 32.489 1.00 8.53 98 MET A C 1
ATOM 770 O O . MET A 1 98 ? 3.903 -4.830 32.569 1.00 8.29 98 MET A O 1
ATOM 775 N N . ASN A 1 99 ? 4.166 -2.591 31.937 1.00 9.01 99 ASN A N 1
ATOM 776 C CA . ASN A 1 99 ? 5.553 -2.953 31.439 1.00 5.45 99 ASN A CA 1
ATOM 777 C C . ASN A 1 99 ? 6.410 -1.695 31.567 1.00 9.51 99 ASN A C 1
ATOM 778 O O . ASN A 1 99 ? 5.992 -0.581 31.790 1.00 8.44 99 ASN A O 1
ATOM 783 N N . LEU A 1 100 ? 7.705 -1.916 31.333 1.00 8.76 100 LEU A N 1
ATOM 784 C CA . LEU A 1 100 ? 8.720 -0.840 31.324 1.00 7.81 100 LEU A CA 1
ATOM 785 C C . LEU A 1 100 ? 9.691 -1.319 30.182 1.00 9.07 100 LEU A C 1
ATOM 786 O O . LEU A 1 100 ? 10.047 -2.511 30.177 1.00 10.94 100 LEU A O 1
ATOM 791 N N . TRP A 1 101 ? 9.900 -0.412 29.255 1.00 8.63 101 TRP A N 1
ATOM 792 C CA . TRP A 1 101 ? 10.641 -0.851 28.056 1.00 9.91 101 TRP A CA 1
ATOM 793 C C . TRP A 1 101 ? 11.250 0.366 27.409 1.00 11.10 101 TRP A C 1
ATOM 794 O O . TRP A 1 101 ? 10.921 1.499 27.745 1.00 9.82 101 TRP A O 1
ATOM 805 N N . ASN A 1 102 ? 12.254 0.083 26.533 1.00 11.17 102 ASN A N 1
ATOM 806 C CA . ASN A 1 102 ? 12.867 1.212 25.821 1.00 8.21 102 ASN A CA 1
ATOM 807 C C . ASN A 1 102 ? 12.652 1.055 24.344 1.00 8.29 102 ASN A C 1
ATOM 808 O O . ASN A 1 102 ? 12.593 -0.074 23.835 1.00 14.58 102 ASN A O 1
ATOM 813 N N . GLY A 1 103 ? 12.432 2.120 23.616 1.00 13.60 103 GLY A N 1
ATOM 814 C CA . GLY A 1 103 ? 12.249 2.087 22.175 1.00 18.49 103 GLY A CA 1
ATOM 815 C C . GLY A 1 103 ? 13.581 2.355 21.495 1.00 24.88 103 GLY A C 1
ATOM 816 O O . GLY A 1 103 ? 14.658 2.226 22.131 1.00 25.35 103 GLY A O 1
ATOM 817 N N . THR A 1 104 ? 13.466 2.505 20.202 1.00 29.34 104 THR A N 1
ATOM 818 C CA . THR A 1 104 ? 14.608 2.728 19.320 1.00 34.84 104 THR A CA 1
ATOM 819 C C . THR A 1 104 ? 14.350 4.044 18.580 1.00 36.53 104 THR A C 1
ATOM 820 O O . THR A 1 104 ? 13.133 4.369 18.492 1.00 36.61 104 THR A O 1
ATOM 824 N N . ASP A 1 107 ? 18.817 7.287 20.778 1.00 45.44 107 ASP A N 1
ATOM 825 C CA . ASP A 1 107 ? 17.860 7.866 21.747 1.00 45.18 107 ASP A CA 1
ATOM 826 C C . ASP A 1 107 ? 18.596 8.429 22.945 1.00 42.36 107 ASP A C 1
ATOM 827 O O . ASP A 1 107 ? 19.497 7.851 23.552 1.00 43.35 107 ASP A O 1
ATOM 829 N N . ASP A 1 108 ? 18.261 9.653 23.334 1.00 43.96 108 ASP A N 1
ATOM 830 C CA . ASP A 1 108 ? 18.867 10.471 24.360 1.00 42.56 108 ASP A CA 1
ATOM 831 C C . ASP A 1 108 ? 18.708 10.114 25.829 1.00 40.78 108 ASP A C 1
ATOM 832 O O . ASP A 1 108 ? 19.495 10.634 26.666 1.00 38.43 108 ASP A O 1
ATOM 837 N N . TRP A 1 109 ? 17.867 9.122 26.190 1.00 37.10 109 TRP A N 1
ATOM 838 C CA . TRP A 1 109 ? 17.811 8.706 27.604 1.00 33.70 109 TRP A CA 1
ATOM 839 C C . TRP A 1 109 ? 19.113 7.987 28.012 1.00 31.93 109 TRP A C 1
ATOM 840 O O . TRP A 1 109 ? 19.465 7.886 29.194 1.00 29.12 109 TRP A O 1
ATOM 851 N N . LEU A 1 110 ? 19.851 7.485 27.036 1.00 30.33 110 LEU A N 1
ATOM 852 C CA . LEU A 1 110 ? 21.123 6.782 27.227 1.00 32.79 110 LEU A CA 1
ATOM 853 C C . LEU A 1 110 ? 22.203 7.703 27.753 1.00 35.19 110 LEU A C 1
ATOM 854 O O . LEU A 1 110 ? 22.990 7.285 28.609 1.00 36.10 110 LEU A O 1
ATOM 859 N N . GLY A 1 111 ? 22.132 9.015 27.487 1.00 36.27 111 GLY A N 1
ATOM 860 C CA . GLY A 1 111 ? 23.104 9.951 28.033 1.00 35.49 111 GLY A CA 1
ATOM 861 C C . GLY A 1 111 ? 23.186 9.876 29.547 1.00 38.36 111 GLY A C 1
ATOM 862 O O . GLY A 1 111 ? 24.282 10.147 30.088 1.00 40.43 111 GLY A O 1
ATOM 863 N N . SER A 1 112 ? 22.097 9.592 30.250 1.00 36.73 112 SER A N 1
ATOM 864 C CA . SER A 1 112 ? 22.120 9.561 31.711 1.00 38.64 112 SER A CA 1
ATOM 865 C C . SER A 1 112 ? 22.006 8.148 32.301 1.00 38.08 112 SER A C 1
ATOM 866 O O . SER A 1 112 ? 22.280 7.936 33.489 1.00 37.49 112 SER A O 1
ATOM 869 N N . TYR A 1 113 ? 21.691 7.159 31.462 1.00 31.35 113 TYR A N 1
ATOM 870 C CA . TYR A 1 113 ? 21.489 5.801 31.971 1.00 27.65 113 TYR A CA 1
ATOM 871 C C . TYR A 1 113 ? 22.742 5.190 32.577 1.00 26.50 113 TYR A C 1
ATOM 872 O O . TYR A 1 113 ? 23.739 4.970 31.878 1.00 24.69 113 TYR A O 1
ATOM 881 N N . ASN A 1 114 ? 22.629 4.801 33.856 1.00 26.14 114 ASN A N 1
ATOM 882 C CA . ASN A 1 114 ? 23.747 4.103 34.509 1.00 27.31 114 ASN A CA 1
ATOM 883 C C . ASN A 1 114 ? 23.213 2.783 35.075 1.00 30.19 114 ASN A C 1
ATOM 884 O O . ASN A 1 114 ? 22.362 2.755 35.983 1.00 24.38 114 ASN A O 1
ATOM 889 N N . GLY A 1 115 ? 23.753 1.687 34.540 1.00 32.86 115 GLY A N 1
ATOM 890 C CA . GLY A 1 115 ? 23.297 0.360 34.932 1.00 37.82 115 GLY A CA 1
ATOM 891 C C . GLY A 1 115 ? 23.588 -0.146 36.315 1.00 42.36 115 GLY A C 1
ATOM 892 O O . GLY A 1 115 ? 23.229 -1.308 36.590 1.00 43.56 115 GLY A O 1
ATOM 893 N N . ALA A 1 116 ? 24.217 0.628 37.186 1.00 44.00 116 ALA A N 1
ATOM 894 C CA . ALA A 1 116 ? 24.450 0.210 38.559 1.00 47.62 116 ALA A CA 1
ATOM 895 C C . ALA A 1 116 ? 23.347 0.811 39.433 1.00 48.32 116 ALA A C 1
ATOM 896 O O . ALA A 1 116 ? 23.364 0.677 40.653 1.00 49.42 116 ALA A O 1
ATOM 898 N N . ASN A 1 117 ? 22.472 1.558 38.774 1.00 46.53 117 ASN A N 1
ATOM 899 C CA . ASN A 1 117 ? 21.312 2.157 39.468 1.00 45.06 117 ASN A CA 1
ATOM 900 C C . ASN A 1 117 ? 20.229 2.219 38.383 1.00 40.36 117 ASN A C 1
ATOM 901 O O . ASN A 1 117 ? 19.907 3.198 37.707 1.00 35.33 117 ASN A O 1
ATOM 906 N N . PRO A 1 118 ? 19.768 0.989 38.068 1.00 37.44 118 PRO A N 1
ATOM 907 C CA . PRO A 1 118 ? 18.885 0.804 36.934 1.00 36.03 118 PRO A CA 1
ATOM 908 C C . PRO A 1 118 ? 17.521 1.457 37.171 1.00 31.89 118 PRO A C 1
ATOM 909 O O . PRO A 1 118 ? 17.118 2.011 38.191 1.00 29.83 118 PRO A O 1
ATOM 913 N N . LEU A 1 119 ? 16.856 1.512 36.037 1.00 26.99 119 LEU A N 1
ATOM 914 C CA . LEU A 1 119 ? 15.556 2.107 35.902 1.00 21.87 119 LEU A CA 1
ATOM 915 C C . LEU A 1 119 ? 14.577 1.084 36.506 1.00 20.06 119 LEU A C 1
ATOM 916 O O . LEU A 1 119 ? 14.735 -0.084 36.160 1.00 16.33 119 LEU A O 1
ATOM 921 N N . TYR A 1 120 ? 13.614 1.591 37.270 1.00 15.77 120 TYR A N 1
ATOM 922 C CA . TYR A 1 120 ? 12.622 0.667 37.801 1.00 14.85 120 TYR A CA 1
ATOM 923 C C . TYR A 1 120 ? 11.290 1.452 37.800 1.00 16.19 120 TYR A C 1
ATOM 924 O O . TYR A 1 120 ? 11.318 2.649 38.128 1.00 17.54 120 TYR A O 1
ATOM 933 N N . ALA A 1 121 ? 10.226 0.736 37.457 1.00 11.03 121 ALA A N 1
ATOM 934 C CA . ALA A 1 121 ? 8.869 1.301 37.553 1.00 10.37 121 ALA A CA 1
ATOM 935 C C . ALA A 1 121 ? 8.281 0.474 38.702 1.00 14.07 121 ALA A C 1
ATOM 936 O O . ALA A 1 121 ? 8.557 -0.765 38.831 1.00 12.98 121 ALA A O 1
ATOM 938 N N . GLU A 1 122 ? 7.599 1.151 39.654 1.00 11.97 122 GLU A N 1
ATOM 939 C CA . GLU A 1 122 ? 7.099 0.399 40.809 1.00 10.56 122 GLU A CA 1
ATOM 940 C C . GLU A 1 122 ? 5.569 0.607 40.882 1.00 9.67 122 GLU A C 1
ATOM 941 O O . GLU A 1 122 ? 5.093 1.661 40.578 1.00 10.76 122 GLU A O 1
ATOM 947 N N . TYR A 1 123 ? 4.952 -0.523 41.304 1.00 8.06 123 TYR A N 1
ATOM 948 C CA . TYR A 1 123 ? 3.455 -0.477 41.349 1.00 9.06 123 TYR A CA 1
ATOM 949 C C . TYR A 1 123 ? 3.049 -1.076 42.689 1.00 9.87 123 TYR A C 1
ATOM 950 O O . TYR A 1 123 ? 3.493 -2.137 43.136 1.00 10.38 123 TYR A O 1
ATOM 959 N N . ASP A 1 124 ? 2.288 -0.315 43.451 1.00 8.22 124 ASP A N 1
ATOM 960 C CA . ASP A 1 124 ? 1.951 -0.720 44.824 1.00 7.20 124 ASP A CA 1
ATOM 961 C C . ASP A 1 124 ? 0.652 -1.518 44.737 1.00 9.78 124 ASP A C 1
ATOM 962 O O . ASP A 1 124 ? 0.628 -2.491 45.479 1.00 10.26 124 ASP A O 1
ATOM 967 N N . TRP A 1 125 ? -0.365 -1.298 43.967 1.00 7.30 125 TRP A N 1
ATOM 968 C CA . TRP A 1 125 ? -1.526 -2.170 43.954 1.00 8.86 125 TRP A CA 1
ATOM 969 C C . TRP A 1 125 ? -2.300 -1.828 42.672 1.00 10.20 125 TRP A C 1
ATOM 970 O O . TRP A 1 125 ? -2.104 -0.771 42.057 1.00 10.92 125 TRP A O 1
ATOM 981 N N . VAL A 1 126 ? -3.192 -2.738 42.302 1.00 9.70 126 VAL A N 1
ATOM 982 C CA . VAL A 1 126 ? -4.096 -2.551 41.186 1.00 9.80 126 VAL A CA 1
ATOM 983 C C . VAL A 1 126 ? -5.524 -2.950 41.677 1.00 11.36 126 VAL A C 1
ATOM 984 O O . VAL A 1 126 ? -5.587 -3.890 42.451 1.00 9.57 126 VAL A O 1
ATOM 988 N N . LYS A 1 127 ? -6.479 -2.166 41.236 1.00 8.23 127 LYS A N 1
ATOM 989 C CA . LYS A 1 127 ? -7.873 -2.484 41.670 1.00 12.01 127 LYS A CA 1
ATOM 990 C C . LYS A 1 127 ? -8.730 -2.449 40.459 1.00 10.91 127 LYS A C 1
ATOM 991 O O . LYS A 1 127 ? -8.647 -1.480 39.687 1.00 13.34 127 LYS A O 1
ATOM 997 N N . TYR A 1 128 ? -9.694 -3.368 40.284 1.00 11.09 128 TYR A N 1
ATOM 998 C CA . TYR A 1 128 ? -10.552 -3.325 39.134 1.00 10.04 128 TYR A CA 1
ATOM 999 C C . TYR A 1 128 ? -11.973 -3.430 39.739 1.00 12.79 128 TYR A C 1
ATOM 1000 O O . TYR A 1 128 ? -12.146 -4.429 40.439 1.00 14.38 128 TYR A O 1
ATOM 1009 N N . THR A 1 129 ? -12.823 -2.468 39.434 1.00 10.69 129 THR A N 1
ATOM 1010 C CA . THR A 1 129 ? -14.183 -2.522 39.980 1.00 12.46 129 THR A CA 1
ATOM 1011 C C . THR A 1 129 ? -15.084 -2.724 38.783 1.00 10.80 129 THR A C 1
ATOM 1012 O O . THR A 1 129 ? -15.223 -1.908 37.880 1.00 13.27 129 THR A O 1
ATOM 1016 N N . SER A 1 130 ? -15.686 -3.931 38.688 1.00 10.92 130 SER A N 1
ATOM 1017 C CA . SER A 1 130 ? -16.272 -4.399 37.496 1.00 9.58 130 SER A CA 1
ATOM 1018 C C . SER A 1 130 ? -17.730 -3.913 37.378 1.00 14.92 130 SER A C 1
ATOM 1019 O O . SER A 1 130 ? -18.362 -3.748 38.413 1.00 17.68 130 SER A O 1
ATOM 1022 N N . ASN A 1 131 ? -18.170 -3.747 36.136 1.00 15.27 131 ASN A N 1
ATOM 1023 C CA . ASN A 1 131 ? -19.597 -3.473 35.915 1.00 15.58 131 ASN A CA 1
ATOM 1024 C C . ASN A 1 131 ? -20.324 -4.832 36.170 1.00 25.67 131 ASN A C 1
ATOM 1025 O O . ASN A 1 131 ? -21.516 -4.792 36.467 1.00 26.73 131 ASN A O 1
ATOM 1030 N N . GLN A 1 132 ? -19.604 -5.945 36.055 1.00 28.45 132 GLN A N 1
ATOM 1031 C CA . GLN A 1 132 ? -20.393 -7.195 36.301 1.00 35.03 132 GLN A CA 1
ATOM 1032 C C . GLN A 1 132 ? -20.179 -7.646 37.726 1.00 35.03 132 GLN A C 1
ATOM 1033 O O . GLN A 1 132 ? -19.051 -7.745 38.242 1.00 30.64 132 GLN A O 1
ATOM 1039 N N . THR A 1 133 ? -21.274 -7.725 38.498 1.00 37.86 133 THR A N 1
ATOM 1040 C CA . THR A 1 133 ? -21.181 -8.081 39.926 1.00 38.18 133 THR A CA 1
ATOM 1041 C C . THR A 1 133 ? -20.400 -9.376 40.128 1.00 35.90 133 THR A C 1
ATOM 1042 O O . THR A 1 133 ? -20.577 -10.375 39.411 1.00 34.64 133 THR A O 1
ATOM 1046 N N . GLY A 1 134 ? -19.481 -9.326 41.083 1.00 34.55 134 GLY A N 1
ATOM 1047 C CA . GLY A 1 134 ? -18.560 -10.453 41.314 1.00 32.28 134 GLY A CA 1
ATOM 1048 C C . GLY A 1 134 ? -17.355 -10.508 40.387 1.00 30.55 134 GLY A C 1
ATOM 1049 O O . GLY A 1 134 ? -16.589 -11.487 40.472 1.00 31.23 134 GLY A O 1
ATOM 1050 N N . GLY A 1 135 ? -17.118 -9.518 39.514 1.00 24.05 135 GLY A N 1
ATOM 1051 C CA . GLY A 1 135 ? -15.941 -9.536 38.637 1.00 23.03 135 GLY A CA 1
ATOM 1052 C C . GLY A 1 135 ? -14.793 -8.651 39.136 1.00 19.79 135 GLY A C 1
ATOM 1053 O O . GLY A 1 135 ? -13.711 -8.650 38.504 1.00 20.62 135 GLY A O 1
ATOM 1054 N N . SER A 1 136 ? -14.962 -8.009 40.271 1.00 17.38 136 SER A N 1
ATOM 1055 C CA . SER A 1 136 ? -13.950 -7.090 40.805 1.00 17.05 136 SER A CA 1
ATOM 1056 C C . SER A 1 136 ? -12.782 -7.807 41.481 1.00 16.21 136 SER A C 1
ATOM 1057 O O . SER A 1 136 ? -12.851 -8.945 41.951 1.00 16.82 136 SER A O 1
ATOM 1060 N N . PHE A 1 137 ? -11.622 -7.142 41.510 1.00 13.57 137 PHE A N 1
ATOM 1061 C CA . PHE A 1 137 ? -10.512 -7.743 42.244 1.00 13.26 137 PHE A CA 1
ATOM 1062 C C . PHE A 1 137 ? -9.494 -6.645 42.672 1.00 15.37 137 PHE A C 1
ATOM 1063 O O . PHE A 1 137 ? -9.640 -5.546 42.187 1.00 15.68 137 PHE A O 1
ATOM 1071 N N . PHE A 1 138 ? -8.757 -6.977 43.715 1.00 14.68 138 PHE A N 1
ATOM 1072 C CA . PHE A 1 138 ? -7.757 -6.104 44.261 1.00 14.26 138 PHE A CA 1
ATOM 1073 C C . PHE A 1 138 ? -6.447 -6.907 44.337 1.00 16.87 138 PHE A C 1
ATOM 1074 O O . PHE A 1 138 ? -6.523 -8.072 44.805 1.00 14.74 138 PHE A O 1
ATOM 1082 N N . GLU A 1 139 ? -5.344 -6.332 43.885 1.00 12.55 139 GLU A N 1
ATOM 1083 C CA . GLU A 1 139 ? -4.042 -7.033 43.932 1.00 10.89 139 GLU A CA 1
ATOM 1084 C C . GLU A 1 139 ? -3.053 -6.107 44.582 1.00 10.95 139 GLU A C 1
ATOM 1085 O O . GLU A 1 139 ? -2.690 -5.022 44.099 1.00 11.63 139 GLU A O 1
ATOM 1091 N N . PRO A 1 140 ? -2.488 -6.516 45.712 1.00 10.07 140 PRO A N 1
ATOM 1092 C CA . PRO A 1 140 ? -1.582 -5.671 46.462 1.00 10.52 140 PRO A CA 1
ATOM 1093 C C . PRO A 1 140 ? -0.168 -6.021 46.056 1.00 14.12 140 PRO A C 1
ATOM 1094 O O . PRO A 1 140 ? 0.668 -5.350 46.655 1.00 13.38 140 PRO A O 1
ATOM 1098 N N . PHE A 1 141 ? 0.213 -6.974 45.252 1.00 13.18 141 PHE A N 1
ATOM 1099 C CA . PHE A 1 141 ? 1.624 -7.215 44.909 1.00 12.47 141 PHE A CA 1
ATOM 1100 C C . PHE A 1 141 ? 2.479 -7.522 46.109 1.00 13.42 141 PHE A C 1
ATOM 1101 O O . PHE A 1 141 ? 3.633 -7.132 46.203 1.00 16.18 141 PHE A O 1
ATOM 1109 N N . ASN A 1 142 ? 1.986 -8.422 46.944 1.00 13.76 142 ASN A N 1
ATOM 1110 C CA . ASN A 1 142 ? 2.813 -8.965 48.057 1.00 19.14 142 ASN A CA 1
ATOM 1111 C C . ASN A 1 142 ? 3.733 -10.059 47.481 1.00 18.23 142 ASN A C 1
ATOM 1112 O O . ASN A 1 142 ? 4.859 -10.242 47.930 1.00 21.84 142 ASN A O 1
ATOM 1117 N N . SER A 1 143 ? 3.195 -10.820 46.529 1.00 16.81 143 SER A N 1
ATOM 1118 C CA . SER A 1 143 ? 4.075 -11.872 45.937 1.00 16.75 143 SER A CA 1
ATOM 1119 C C . SER A 1 143 ? 3.555 -12.257 44.597 1.00 15.99 143 SER A C 1
ATOM 1120 O O . SER A 1 143 ? 2.481 -11.754 44.187 1.00 14.47 143 SER A O 1
ATOM 1123 N N . TYR A 1 144 ? 4.333 -13.039 43.857 1.00 13.29 144 TYR A N 1
ATOM 1124 C CA . TYR A 1 144 ? 3.868 -13.460 42.528 1.00 13.98 144 TYR A CA 1
ATOM 1125 C C . TYR A 1 144 ? 2.620 -14.323 42.700 1.00 18.42 144 TYR A C 1
ATOM 1126 O O . TYR A 1 144 ? 2.748 -15.373 43.335 1.00 19.66 144 TYR A O 1
ATOM 1135 N N . ASN A 1 145 ? 1.501 -14.054 42.061 1.00 15.07 145 ASN A N 1
ATOM 1136 C CA . ASN A 1 145 ? 0.342 -14.931 42.097 1.00 20.12 145 ASN A CA 1
ATOM 1137 C C . ASN A 1 145 ? 0.141 -15.546 40.730 1.00 16.81 145 ASN A C 1
ATOM 1138 O O . ASN A 1 145 ? -0.561 -14.978 39.899 1.00 17.25 145 ASN A O 1
ATOM 1143 N N . SER A 1 146 ? 0.594 -16.808 40.571 1.00 20.86 146 SER A N 1
ATOM 1144 C CA . SER A 1 146 ? 0.487 -17.483 39.287 1.00 20.60 146 SER A CA 1
ATOM 1145 C C . SER A 1 146 ? -0.934 -17.805 38.881 1.00 19.88 146 SER A C 1
ATOM 1146 O O . SER A 1 146 ? -1.105 -18.070 37.689 1.00 21.09 146 SER A O 1
ATOM 1149 N N . GLY A 1 147 ? -1.902 -17.727 39.770 1.00 19.33 147 GLY A N 1
ATOM 1150 C CA . GLY A 1 147 ? -3.316 -17.916 39.433 1.00 19.77 147 GLY A CA 1
ATOM 1151 C C . GLY A 1 147 ? -3.863 -16.752 38.571 1.00 20.44 147 GLY A C 1
ATOM 1152 O O . GLY A 1 147 ? -4.913 -16.865 37.911 1.00 21.49 147 GLY A O 1
ATOM 1153 N N . THR A 1 148 ? -3.354 -15.547 38.801 1.00 12.23 148 THR A N 1
ATOM 1154 C CA . THR A 1 148 ? -3.966 -14.374 38.188 1.00 11.12 148 THR A CA 1
ATOM 1155 C C . THR A 1 148 ? -2.943 -13.650 37.297 1.00 9.37 148 THR A C 1
ATOM 1156 O O . THR A 1 148 ? -3.400 -12.764 36.601 1.00 11.55 148 THR A O 1
ATOM 1160 N N . TRP A 1 149 ? -1.646 -13.900 37.345 1.00 11.27 149 TRP A N 1
ATOM 1161 C CA . TRP A 1 149 ? -0.733 -13.100 36.511 1.00 9.29 149 TRP A CA 1
ATOM 1162 C C . TRP A 1 149 ? 0.360 -13.972 35.930 1.00 11.17 149 TRP A C 1
ATOM 1163 O O . TRP A 1 149 ? 0.544 -15.069 36.381 1.00 13.10 149 TRP A O 1
ATOM 1174 N N . GLU A 1 150 ? 1.053 -13.468 34.890 1.00 11.51 150 GLU A N 1
ATOM 1175 C CA . GLU A 1 150 ? 2.197 -14.193 34.352 1.00 11.22 150 GLU A CA 1
ATOM 1176 C C . GLU A 1 150 ? 3.287 -13.156 34.008 1.00 13.95 150 GLU A C 1
ATOM 1177 O O . GLU A 1 150 ? 3.009 -11.984 33.732 1.00 12.70 150 GLU A O 1
ATOM 1183 N N . LYS A 1 151 ? 4.531 -13.666 34.016 1.00 12.76 151 LYS A N 1
ATOM 1184 C CA . LYS A 1 151 ? 5.611 -12.751 33.666 1.00 10.14 151 LYS A CA 1
ATOM 1185 C C . LYS A 1 151 ? 5.998 -13.030 32.228 1.00 12.28 151 LYS A C 1
ATOM 1186 O O . LYS A 1 151 ? 6.123 -14.206 31.839 1.00 14.38 151 LYS A O 1
ATOM 1192 N N . ALA A 1 152 ? 6.295 -11.997 31.472 1.00 9.49 152 ALA A N 1
ATOM 1193 C CA . ALA A 1 152 ? 6.741 -12.202 30.099 1.00 10.89 152 ALA A CA 1
ATOM 1194 C C . ALA A 1 152 ? 8.221 -12.632 30.125 1.00 11.46 152 ALA A C 1
ATOM 1195 O O . ALA A 1 152 ? 8.914 -12.197 31.031 1.00 8.90 152 ALA A O 1
ATOM 1197 N N . ASP A 1 153 ? 8.574 -13.561 29.186 1.00 12.17 153 ASP A N 1
ATOM 1198 C CA . ASP A 1 153 ? 9.973 -14.021 29.327 1.00 12.87 153 ASP A CA 1
ATOM 1199 C C . ASP A 1 153 ? 10.449 -14.688 28.025 1.00 14.79 153 ASP A C 1
ATOM 1200 O O . ASP A 1 153 ? 9.685 -15.448 27.429 1.00 15.70 153 ASP A O 1
ATOM 1205 N N . GLY A 1 154 ? 11.674 -14.324 27.638 1.00 15.24 154 GLY A N 1
ATOM 1206 C CA . GLY A 1 154 ? 12.313 -15.085 26.545 1.00 16.40 154 GLY A CA 1
ATOM 1207 C C . GLY A 1 154 ? 12.059 -14.563 25.162 1.00 18.64 154 GLY A C 1
ATOM 1208 O O . GLY A 1 154 ? 12.436 -15.271 24.195 1.00 17.50 154 GLY A O 1
ATOM 1209 N N . TYR A 1 155 ? 11.421 -13.409 24.959 1.00 13.59 155 TYR A N 1
ATOM 1210 C CA . TYR A 1 155 ? 11.174 -12.932 23.607 1.00 15.79 155 TYR A CA 1
ATOM 1211 C C . TYR A 1 155 ? 11.111 -11.407 23.590 1.00 13.62 155 TYR A C 1
ATOM 1212 O O . TYR A 1 155 ? 10.968 -10.801 24.690 1.00 11.72 155 TYR A O 1
ATOM 1221 N N . SER A 1 156 ? 11.134 -10.846 22.420 1.00 13.64 156 SER A N 1
ATOM 1222 C CA . SER A 1 156 ? 10.977 -9.378 22.277 1.00 14.50 156 SER A CA 1
ATOM 1223 C C . SER A 1 156 ? 9.719 -9.162 21.453 1.00 14.15 156 SER A C 1
ATOM 1224 O O . SER A 1 156 ? 9.442 -9.988 20.573 1.00 15.36 156 SER A O 1
ATOM 1227 N N . ASN A 1 157 ? 8.975 -8.084 21.764 1.00 13.76 157 ASN A N 1
ATOM 1228 C CA . ASN A 1 157 ? 7.848 -7.759 20.889 1.00 15.06 157 ASN A CA 1
ATOM 1229 C C . ASN A 1 157 ? 8.358 -7.285 19.516 1.00 16.42 157 ASN A C 1
ATOM 1230 O O . ASN A 1 157 ? 7.610 -7.293 18.565 1.00 19.13 157 ASN A O 1
ATOM 1235 N N . GLY A 1 158 ? 9.559 -6.757 19.391 1.00 17.29 158 GLY A N 1
ATOM 1236 C CA . GLY A 1 158 ? 10.057 -6.312 18.066 1.00 18.03 158 GLY A CA 1
ATOM 1237 C C . GLY A 1 158 ? 9.395 -5.006 17.706 1.00 21.25 158 GLY A C 1
ATOM 1238 O O . GLY A 1 158 ? 8.750 -4.406 18.588 1.00 18.30 158 GLY A O 1
ATOM 1239 N N . GLY A 1 159 ? 9.563 -4.524 16.461 1.00 20.86 159 GLY A N 1
ATOM 1240 C CA . GLY A 1 159 ? 8.888 -3.269 16.114 1.00 20.24 159 GLY A CA 1
ATOM 1241 C C . GLY A 1 159 ? 9.503 -2.150 16.942 1.00 18.61 159 GLY A C 1
ATOM 1242 O O . GLY A 1 159 ? 10.706 -2.044 17.163 1.00 21.46 159 GLY A O 1
ATOM 1243 N N . VAL A 1 160 ? 8.667 -1.299 17.528 1.00 15.00 160 VAL A N 1
ATOM 1244 C CA . VAL A 1 160 ? 9.188 -0.218 18.331 1.00 15.38 160 VAL A CA 1
ATOM 1245 C C . VAL A 1 160 ? 9.954 -0.698 19.554 1.00 13.47 160 VAL A C 1
ATOM 1246 O O . VAL A 1 160 ? 10.689 0.085 20.115 1.00 14.13 160 VAL A O 1
ATOM 1250 N N . PHE A 1 161 ? 9.756 -1.895 20.076 1.00 12.36 161 PHE A N 1
ATOM 1251 C CA . PHE A 1 161 ? 10.420 -2.321 21.318 1.00 10.80 161 PHE A CA 1
ATOM 1252 C C . PHE A 1 161 ? 11.886 -2.694 21.039 1.00 11.57 161 PHE A C 1
ATOM 1253 O O . PHE A 1 161 ? 12.094 -3.292 19.972 1.00 17.15 161 PHE A O 1
ATOM 1261 N N . ASN A 1 162 ? 12.771 -2.254 21.879 1.00 8.09 162 ASN A N 1
ATOM 1262 C CA . ASN A 1 162 ? 14.190 -2.565 21.598 1.00 11.67 162 ASN A CA 1
ATOM 1263 C C . ASN A 1 162 ? 14.772 -3.210 22.831 1.00 12.44 162 ASN A C 1
ATOM 1264 O O . ASN A 1 162 ? 15.869 -2.932 23.298 1.00 12.36 162 ASN A O 1
ATOM 1269 N N . CYS A 1 163 ? 14.029 -4.180 23.435 1.00 10.48 163 CYS A N 1
ATOM 1270 C CA . CYS A 1 163 ? 14.493 -4.903 24.597 1.00 9.35 163 CYS A CA 1
ATOM 1271 C C . CYS A 1 163 ? 13.800 -6.290 24.614 1.00 11.44 163 CYS A C 1
ATOM 1272 O O . CYS A 1 163 ? 12.803 -6.436 23.896 1.00 11.16 163 CYS A O 1
ATOM 1275 N N . THR A 1 164 ? 14.343 -7.223 25.335 1.00 9.74 164 THR A N 1
ATOM 1276 C CA . THR A 1 164 ? 13.817 -8.595 25.452 1.00 7.69 164 THR A CA 1
ATOM 1277 C C . THR A 1 164 ? 13.236 -8.667 26.834 1.00 7.13 164 THR A C 1
ATOM 1278 O O . THR A 1 164 ? 13.849 -8.365 27.866 1.00 9.45 164 THR A O 1
ATOM 1282 N N . TRP A 1 165 ? 12.024 -9.224 26.903 1.00 10.38 165 TRP A N 1
ATOM 1283 C CA . TRP A 1 165 ? 11.386 -9.427 28.230 1.00 9.03 165 TRP A CA 1
ATOM 1284 C C . TRP A 1 165 ? 12.133 -10.522 28.953 1.00 7.96 165 TRP A C 1
ATOM 1285 O O . TRP A 1 165 ? 12.354 -11.616 28.376 1.00 12.77 165 TRP A O 1
ATOM 1296 N N . ARG A 1 166 ? 12.377 -10.331 30.221 1.00 8.44 166 ARG A N 1
ATOM 1297 C CA . ARG A 1 166 ? 12.994 -11.323 31.100 1.00 10.11 166 ARG A CA 1
ATOM 1298 C C . ARG A 1 166 ? 12.137 -11.425 32.365 1.00 11.50 166 ARG A C 1
ATOM 1299 O O . ARG A 1 166 ? 11.841 -10.415 33.029 1.00 9.67 166 ARG A O 1
ATOM 1307 N N . ALA A 1 167 ? 11.838 -12.685 32.724 1.00 9.64 167 ALA A N 1
ATOM 1308 C CA . ALA A 1 167 ? 11.021 -12.832 33.966 1.00 12.19 167 ALA A CA 1
ATOM 1309 C C . ALA A 1 167 ? 11.803 -12.415 35.167 1.00 10.79 167 ALA A C 1
ATOM 1310 O O . ALA A 1 167 ? 11.291 -12.027 36.214 1.00 11.42 167 ALA A O 1
ATOM 1312 N N . ASN A 1 168 ? 13.160 -12.534 35.109 1.00 11.09 168 ASN A N 1
ATOM 1313 C CA . ASN A 1 168 ? 13.951 -12.118 36.270 1.00 14.13 168 ASN A CA 1
ATOM 1314 C C . ASN A 1 168 ? 14.069 -10.609 36.445 1.00 13.22 168 ASN A C 1
ATOM 1315 O O . ASN A 1 168 ? 14.601 -10.159 37.426 1.00 11.70 168 ASN A O 1
ATOM 1320 N N . ASN A 1 169 ? 13.484 -9.785 35.578 1.00 9.64 169 ASN A N 1
ATOM 1321 C CA . ASN A 1 169 ? 13.345 -8.357 35.731 1.00 9.19 169 ASN A CA 1
ATOM 1322 C C . ASN A 1 169 ? 12.007 -7.961 36.393 1.00 11.91 169 ASN A C 1
ATOM 1323 O O . ASN A 1 169 ? 11.682 -6.782 36.491 1.00 10.47 169 ASN A O 1
ATOM 1328 N N . VAL A 1 170 ? 11.227 -8.984 36.785 1.00 9.83 170 VAL A N 1
ATOM 1329 C CA . VAL A 1 170 ? 9.960 -8.748 37.479 1.00 11.69 170 VAL A CA 1
ATOM 1330 C C . VAL A 1 170 ? 10.184 -9.200 38.893 1.00 13.27 170 VAL A C 1
ATOM 1331 O O . VAL A 1 170 ? 10.378 -10.412 39.179 1.00 14.58 170 VAL A O 1
ATOM 1335 N N . ASN A 1 171 ? 10.218 -8.291 39.866 1.00 11.09 171 ASN A N 1
ATOM 1336 C CA . ASN A 1 171 ? 10.542 -8.677 41.247 1.00 12.79 171 ASN A CA 1
ATOM 1337 C C . ASN A 1 171 ? 9.562 -8.067 42.242 1.00 12.89 171 ASN A C 1
ATOM 1338 O O . ASN A 1 171 ? 8.827 -7.148 41.895 1.00 14.28 171 ASN A O 1
ATOM 1343 N N . PHE A 1 172 ? 9.493 -8.701 43.442 1.00 11.68 172 PHE A N 1
ATOM 1344 C CA . PHE A 1 172 ? 8.541 -8.103 44.425 1.00 14.22 172 PHE A CA 1
ATOM 1345 C C . PHE A 1 172 ? 9.326 -7.612 45.622 1.00 14.42 172 PHE A C 1
ATOM 1346 O O . PHE A 1 172 ? 10.186 -8.377 46.090 1.00 16.36 172 PHE A O 1
ATOM 1354 N N . THR A 1 173 ? 9.113 -6.410 46.098 1.00 13.17 173 THR A N 1
ATOM 1355 C CA . THR A 1 173 ? 9.895 -5.933 47.255 1.00 15.38 173 THR A CA 1
ATOM 1356 C C . THR A 1 173 ? 9.321 -6.499 48.545 1.00 18.28 173 THR A C 1
ATOM 1357 O O . THR A 1 173 ? 8.206 -7.031 48.614 1.00 15.47 173 THR A O 1
ATOM 1361 N N . ASN A 1 174 ? 10.094 -6.430 49.658 1.00 18.23 174 ASN A N 1
ATOM 1362 C CA . ASN A 1 174 ? 9.583 -6.997 50.901 1.00 21.87 174 ASN A CA 1
ATOM 1363 C C . ASN A 1 174 ? 8.444 -6.169 51.490 1.00 20.19 174 ASN A C 1
ATOM 1364 O O . ASN A 1 174 ? 7.688 -6.714 52.313 1.00 21.98 174 ASN A O 1
ATOM 1369 N N . ASP A 1 175 ? 8.291 -4.950 51.024 1.00 17.54 175 ASP A N 1
ATOM 1370 C CA . ASP A 1 175 ? 7.174 -4.130 51.526 1.00 18.85 175 ASP A CA 1
ATOM 1371 C C . ASP A 1 175 ? 5.980 -4.104 50.556 1.00 17.71 175 ASP A C 1
ATOM 1372 O O . ASP A 1 175 ? 5.147 -3.207 50.671 1.00 17.89 175 ASP A O 1
ATOM 1377 N N . GLY A 1 176 ? 5.941 -5.028 49.599 1.00 13.24 176 GLY A N 1
ATOM 1378 C CA . GLY A 1 176 ? 4.756 -5.224 48.814 1.00 10.00 176 GLY A CA 1
ATOM 1379 C C . GLY A 1 176 ? 4.739 -4.429 47.578 1.00 14.98 176 GLY A C 1
ATOM 1380 O O . GLY A 1 176 ? 3.586 -4.022 47.235 1.00 12.48 176 GLY A O 1
ATOM 1381 N N . LYS A 1 177 ? 5.757 -4.159 46.810 1.00 10.49 177 LYS A N 1
ATOM 1382 C CA . LYS A 1 177 ? 5.581 -3.507 45.535 1.00 11.60 177 LYS A CA 1
ATOM 1383 C C . LYS A 1 177 ? 6.107 -4.402 44.396 1.00 10.25 177 LYS A C 1
ATOM 1384 O O . LYS A 1 177 ? 7.080 -5.119 44.654 1.00 13.29 177 LYS A O 1
ATOM 1390 N N . LEU A 1 178 ? 5.479 -4.264 43.278 1.00 8.97 178 LEU A N 1
ATOM 1391 C CA . LEU A 1 178 ? 5.967 -4.948 42.040 1.00 7.64 178 LEU A CA 1
ATOM 1392 C C . LEU A 1 178 ? 7.023 -3.986 41.500 1.00 12.87 178 LEU A C 1
ATOM 1393 O O . LEU A 1 178 ? 6.760 -2.799 41.383 1.00 11.19 178 LEU A O 1
ATOM 1398 N N . LYS A 1 179 ? 8.216 -4.523 41.153 1.00 9.90 179 LYS A N 1
ATOM 1399 C CA . LYS A 1 179 ? 9.221 -3.601 40.615 1.00 12.37 179 LYS A CA 1
ATOM 1400 C C . LYS A 1 179 ? 9.645 -4.170 39.290 1.00 11.81 179 LYS A C 1
ATOM 1401 O O . LYS A 1 179 ? 10.025 -5.372 39.271 1.00 14.24 179 LYS A O 1
ATOM 1407 N N . LEU A 1 180 ? 9.507 -3.430 38.219 1.00 10.47 180 LEU A N 1
ATOM 1408 C CA . LEU A 1 180 ? 9.920 -3.924 36.887 1.00 10.41 180 LEU A CA 1
ATOM 1409 C C . LEU A 1 180 ? 11.225 -3.196 36.542 1.00 11.63 180 LEU A C 1
ATOM 1410 O O . LEU A 1 180 ? 11.302 -1.973 36.827 1.00 14.01 180 LEU A O 1
ATOM 1415 N N . GLY A 1 181 ? 12.220 -3.975 36.054 1.00 12.16 181 GLY A N 1
ATOM 1416 C CA . GLY A 1 181 ? 13.492 -3.256 35.830 1.00 10.65 181 GLY A CA 1
ATOM 1417 C C . GLY A 1 181 ? 13.917 -3.334 34.374 1.00 10.04 181 GLY A C 1
ATOM 1418 O O . GLY A 1 181 ? 13.417 -4.184 33.599 1.00 11.80 181 GLY A O 1
ATOM 1419 N N . LEU A 1 182 ? 14.792 -2.404 34.011 1.00 10.40 182 LEU A N 1
ATOM 1420 C CA . LEU A 1 182 ? 15.353 -2.366 32.647 1.00 10.44 182 LEU A CA 1
ATOM 1421 C C . LEU A 1 182 ? 16.888 -2.371 32.872 1.00 11.38 182 LEU A C 1
ATOM 1422 O O . LEU A 1 182 ? 17.318 -1.429 33.533 1.00 12.40 182 LEU A O 1
ATOM 1427 N N . THR A 1 183 ? 17.515 -3.391 32.316 1.00 11.51 183 THR A N 1
ATOM 1428 C CA . THR A 1 183 ? 18.969 -3.590 32.624 1.00 12.43 183 THR A CA 1
ATOM 1429 C C . THR A 1 183 ? 19.726 -3.750 31.323 1.00 11.96 183 THR A C 1
ATOM 1430 O O . THR A 1 183 ? 19.184 -4.160 30.317 1.00 9.69 183 THR A O 1
ATOM 1434 N N . SER A 1 184 ? 21.074 -3.515 31.382 1.00 12.16 184 SER A N 1
ATOM 1435 C CA . SER A 1 184 ? 21.882 -3.838 30.194 1.00 12.31 184 SER A CA 1
ATOM 1436 C C . SER A 1 184 ? 23.264 -4.255 30.730 1.00 12.75 184 SER A C 1
ATOM 1437 O O . SER A 1 184 ? 23.746 -3.532 31.593 1.00 13.87 184 SER A O 1
ATOM 1440 N N . SER A 1 185 ? 23.810 -5.421 30.348 1.00 12.59 185 SER A N 1
ATOM 1441 C CA . SER A 1 185 ? 25.112 -5.779 30.935 1.00 14.18 185 SER A CA 1
ATOM 1442 C C . SER A 1 185 ? 26.212 -5.768 29.860 1.00 11.04 185 SER A C 1
ATOM 1443 O O . SER A 1 185 ? 27.368 -5.655 30.293 1.00 13.95 185 SER A O 1
ATOM 1446 N N . ALA A 1 186 ? 25.851 -5.823 28.622 1.00 9.70 186 ALA A N 1
ATOM 1447 C CA . ALA A 1 186 ? 26.856 -5.768 27.531 1.00 13.27 186 ALA A CA 1
ATOM 1448 C C . ALA A 1 186 ? 26.224 -5.792 26.186 1.00 13.78 186 ALA A C 1
ATOM 1449 O O . ALA A 1 186 ? 24.991 -6.002 26.063 1.00 13.54 186 ALA A O 1
ATOM 1451 N N . TYR A 1 187 ? 26.970 -5.611 25.062 1.00 12.04 187 TYR A N 1
ATOM 1452 C CA . TYR A 1 187 ? 26.512 -5.723 23.719 1.00 12.55 187 TYR A CA 1
ATOM 1453 C C . TYR A 1 187 ? 25.372 -4.805 23.324 1.00 10.20 187 TYR A C 1
ATOM 1454 O O . TYR A 1 187 ? 24.785 -5.110 22.282 1.00 13.15 187 TYR A O 1
ATOM 1463 N N . ASN A 1 188 ? 25.142 -3.721 24.075 1.00 13.07 188 ASN A N 1
ATOM 1464 C CA . ASN A 1 188 ? 24.080 -2.792 23.714 1.00 14.47 188 ASN A CA 1
ATOM 1465 C C . ASN A 1 188 ? 22.733 -3.571 23.684 1.00 15.99 188 ASN A C 1
ATOM 1466 O O . ASN A 1 188 ? 21.952 -3.258 22.771 1.00 17.20 188 ASN A O 1
ATOM 1471 N N . LYS A 1 189 ? 22.572 -4.546 24.572 1.00 13.07 189 LYS A N 1
ATOM 1472 C CA . LYS A 1 189 ? 21.312 -5.352 24.551 1.00 14.79 189 LYS A CA 1
ATOM 1473 C C . LYS A 1 189 ? 20.613 -5.057 25.881 1.00 11.97 189 LYS A C 1
ATOM 1474 O O . LYS A 1 189 ? 21.324 -5.021 26.875 1.00 12.23 189 LYS A O 1
ATOM 1480 N N . PHE A 1 190 ? 19.286 -4.804 25.779 1.00 11.29 190 PHE A N 1
ATOM 1481 C CA . PHE A 1 190 ? 18.608 -4.412 27.037 1.00 8.84 190 PHE A CA 1
ATOM 1482 C C . PHE A 1 190 ? 17.614 -5.489 27.382 1.00 10.64 190 PHE A C 1
ATOM 1483 O O . PHE A 1 190 ? 17.001 -6.032 26.435 1.00 12.37 190 PHE A O 1
ATOM 1491 N N . ASP A 1 191 ? 17.411 -5.670 28.704 1.00 8.03 191 ASP A N 1
ATOM 1492 C CA . ASP A 1 191 ? 16.382 -6.669 29.095 1.00 10.12 191 ASP A CA 1
ATOM 1493 C C . ASP A 1 191 ? 15.343 -5.800 29.861 1.00 9.63 191 ASP A C 1
ATOM 1494 O O . ASP A 1 191 ? 15.662 -4.866 30.602 1.00 9.53 191 ASP A O 1
ATOM 1499 N N . CYS A 1 192 ? 14.085 -6.081 29.523 1.00 11.56 192 CYS A N 1
ATOM 1500 C CA . CYS A 1 192 ? 13.021 -5.256 30.138 1.00 12.19 192 CYS A CA 1
ATOM 1501 C C . CYS A 1 192 ? 11.954 -6.181 30.765 1.00 12.41 192 CYS A C 1
ATOM 1502 O O . CYS A 1 192 ? 12.166 -7.361 31.020 1.00 8.57 192 CYS A O 1
ATOM 1505 N N . ALA A 1 193 ? 10.782 -5.629 31.133 1.00 9.15 193 ALA A N 1
ATOM 1506 C CA . ALA A 1 193 ? 9.875 -6.506 31.919 1.00 9.97 193 ALA A CA 1
ATOM 1507 C C . ALA A 1 193 ? 8.388 -6.214 31.754 1.00 11.02 193 ALA A C 1
ATOM 1508 O O . ALA A 1 193 ? 8.064 -5.083 31.567 1.00 9.11 193 ALA A O 1
ATOM 1510 N N . GLU A 1 194 ? 7.617 -7.292 31.722 1.00 7.93 194 GLU A N 1
ATOM 1511 C CA . GLU A 1 194 ? 6.125 -7.023 31.563 1.00 8.89 194 GLU A CA 1
ATOM 1512 C C . GLU A 1 194 ? 5.428 -8.035 32.460 1.00 11.35 194 GLU A C 1
ATOM 1513 O O . GLU A 1 194 ? 5.869 -9.174 32.504 1.00 10.27 194 GLU A O 1
ATOM 1519 N N . TYR A 1 195 ? 4.356 -7.584 33.126 1.00 9.37 195 TYR A N 1
ATOM 1520 C CA . TYR A 1 195 ? 3.595 -8.470 33.990 1.00 7.94 195 TYR A CA 1
ATOM 1521 C C . TYR A 1 195 ? 2.146 -8.349 33.524 1.00 10.75 195 TYR A C 1
ATOM 1522 O O . TYR A 1 195 ? 1.730 -7.200 33.307 1.00 9.32 195 TYR A O 1
ATOM 1531 N N . ARG A 1 196 ? 1.471 -9.506 33.369 1.00 7.63 196 ARG A N 1
ATOM 1532 C CA . ARG A 1 196 ? 0.153 -9.387 32.742 1.00 9.32 196 ARG A CA 1
ATOM 1533 C C . ARG A 1 196 ? -0.849 -10.387 33.301 1.00 9.60 196 ARG A C 1
ATOM 1534 O O . ARG A 1 196 ? -0.395 -11.414 33.813 1.00 10.88 196 ARG A O 1
ATOM 1542 N N . SER A 1 197 ? -2.124 -9.965 33.301 1.00 9.41 197 SER A N 1
ATOM 1543 C CA . SER A 1 197 ? -3.104 -10.884 33.946 1.00 8.45 197 SER A CA 1
ATOM 1544 C C . SER A 1 197 ? -3.268 -12.076 33.056 1.00 7.82 197 SER A C 1
ATOM 1545 O O . SER A 1 197 ? -3.063 -12.081 31.812 1.00 9.55 197 SER A O 1
ATOM 1548 N N . THR A 1 198 ? -3.836 -13.151 33.703 1.00 9.14 198 THR A N 1
ATOM 1549 C CA . THR A 1 198 ? -4.203 -14.319 32.906 1.00 10.32 198 THR A CA 1
ATOM 1550 C C . THR A 1 198 ? -5.695 -14.323 32.467 1.00 9.15 198 THR A C 1
ATOM 1551 O O . THR A 1 198 ? -5.947 -14.896 31.444 1.00 11.86 198 THR A O 1
ATOM 1555 N N . ASN A 1 199 ? -6.494 -13.663 33.266 1.00 9.70 199 ASN A N 1
ATOM 1556 C CA . ASN A 1 199 ? -7.906 -13.484 32.855 1.00 11.05 199 ASN A CA 1
ATOM 1557 C C . ASN A 1 199 ? -8.077 -12.235 32.032 1.00 12.21 199 ASN A C 1
ATOM 1558 O O . ASN A 1 199 ? -7.215 -11.351 32.010 1.00 13.51 199 ASN A O 1
ATOM 1563 N N . ILE A 1 200 ? -9.238 -12.090 31.404 1.00 9.92 200 ILE A N 1
ATOM 1564 C CA . ILE A 1 200 ? -9.621 -10.867 30.680 1.00 8.01 200 ILE A CA 1
ATOM 1565 C C . ILE A 1 200 ? -10.769 -10.161 31.398 1.00 11.69 200 ILE A C 1
ATOM 1566 O O . ILE A 1 200 ? -11.528 -10.797 32.169 1.00 9.93 200 ILE A O 1
ATOM 1571 N N . TYR A 1 201 ? -10.829 -8.836 31.223 1.00 9.55 201 TYR A N 1
ATOM 1572 C CA . TYR A 1 201 ? -11.820 -8.030 32.000 1.00 9.46 201 TYR A CA 1
ATOM 1573 C C . TYR A 1 201 ? -12.484 -7.016 31.085 1.00 11.46 201 TYR A C 1
ATOM 1574 O O . TYR A 1 201 ? -11.891 -6.538 30.097 1.00 10.23 201 TYR A O 1
ATOM 1583 N N . GLY A 1 202 ? -13.770 -6.679 31.345 1.00 11.88 202 GLY A N 1
ATOM 1584 C CA . GLY A 1 202 ? -14.388 -5.701 30.434 1.00 9.76 202 GLY A CA 1
ATOM 1585 C C . GLY A 1 202 ? -14.651 -4.371 31.141 1.00 9.61 202 GLY A C 1
ATOM 1586 O O . GLY A 1 202 ? -13.852 -3.838 31.888 1.00 10.82 202 GLY A O 1
ATOM 1587 N N . TYR A 1 203 ? -15.826 -3.756 30.823 1.00 9.78 203 TYR A N 1
ATOM 1588 C CA . TYR A 1 203 ? -16.076 -2.431 31.405 1.00 7.61 203 TYR A CA 1
ATOM 1589 C C . TYR A 1 203 ? -15.959 -2.325 32.909 1.00 7.99 203 TYR A C 1
ATOM 1590 O O . TYR A 1 203 ? -16.283 -3.246 33.641 1.00 8.88 203 TYR A O 1
ATOM 1599 N N . GLY A 1 204 ? -15.527 -1.158 33.415 1.00 11.06 204 GLY A N 1
ATOM 1600 C CA . GLY A 1 204 ? -15.386 -0.958 34.866 1.00 10.93 204 GLY A CA 1
ATOM 1601 C C . GLY A 1 204 ? -14.260 0.069 35.096 1.00 9.17 204 GLY A C 1
ATOM 1602 O O . GLY A 1 204 ? -13.704 0.667 34.145 1.00 10.69 204 GLY A O 1
ATOM 1603 N N . LEU A 1 205 ? -13.939 0.280 36.352 1.00 8.01 205 LEU A N 1
ATOM 1604 C CA . LEU A 1 205 ? -12.942 1.231 36.772 1.00 7.77 205 LEU A CA 1
ATOM 1605 C C . LEU A 1 205 ? -11.636 0.504 37.074 1.00 10.02 205 LEU A C 1
ATOM 1606 O O . LEU A 1 205 ? -11.585 -0.377 37.942 1.00 10.29 205 LEU A O 1
ATOM 1611 N N . TYR A 1 206 ? -10.557 0.906 36.386 1.00 6.50 206 TYR A N 1
ATOM 1612 C CA . TYR A 1 206 ? -9.217 0.374 36.620 1.00 8.33 206 TYR A CA 1
ATOM 1613 C C . TYR A 1 206 ? -8.320 1.384 37.307 1.00 10.25 206 TYR A C 1
ATOM 1614 O O . TYR A 1 206 ? -8.225 2.540 36.825 1.00 10.99 206 TYR A O 1
ATOM 1623 N N . GLU A 1 207 ? -7.795 1.047 38.487 1.00 8.56 207 GLU A N 1
ATOM 1624 C CA . GLU A 1 207 ? -7.000 1.973 39.261 1.00 8.05 207 GLU A CA 1
ATOM 1625 C C . GLU A 1 207 ? -5.643 1.316 39.510 1.00 9.52 207 GLU A C 1
ATOM 1626 O O . GLU A 1 207 ? -5.573 0.118 39.785 1.00 10.95 207 GLU A O 1
ATOM 1632 N N . VAL A 1 208 ? -4.610 2.175 39.475 1.00 8.15 208 VAL A N 1
ATOM 1633 C CA . VAL A 1 208 ? -3.278 1.665 39.803 1.00 6.42 208 VAL A CA 1
ATOM 1634 C C . VAL A 1 208 ? -2.566 2.697 40.625 1.00 8.89 208 VAL A C 1
ATOM 1635 O O . VAL A 1 208 ? -2.772 3.870 40.289 1.00 10.83 208 VAL A O 1
ATOM 1639 N N . SER A 1 209 ? -1.773 2.253 41.596 1.00 8.22 209 SER A N 1
ATOM 1640 C CA . SER A 1 209 ? -0.960 3.207 42.346 1.00 7.97 209 SER A CA 1
ATOM 1641 C C . SER A 1 209 ? 0.470 2.879 41.830 1.00 11.71 209 SER A C 1
ATOM 1642 O O . SER A 1 209 ? 0.883 1.732 42.039 1.00 8.45 209 SER A O 1
ATOM 1645 N N . MET A 1 210 ? 1.111 3.889 41.256 1.00 9.26 210 MET A N 1
ATOM 1646 C CA . MET A 1 210 ? 2.456 3.557 40.747 1.00 10.91 210 MET A CA 1
ATOM 1647 C C . MET A 1 210 ? 3.393 4.762 40.679 1.00 12.53 210 MET A C 1
ATOM 1648 O O . MET A 1 210 ? 3.037 5.909 40.906 1.00 11.09 210 MET A O 1
ATOM 1653 N N . LYS A 1 211 ? 4.660 4.441 40.418 1.00 8.16 211 LYS A N 1
ATOM 1654 C CA . LYS A 1 211 ? 5.739 5.425 40.278 1.00 8.99 211 LYS A CA 1
ATOM 1655 C C . LYS A 1 211 ? 6.589 5.011 39.039 1.00 9.04 211 LYS A C 1
ATOM 1656 O O . LYS A 1 211 ? 7.231 3.978 39.111 1.00 13.71 211 LYS A O 1
ATOM 1662 N N . PRO A 1 212 ? 6.512 5.770 37.953 1.00 10.20 212 PRO A N 1
ATOM 1663 C CA . PRO A 1 212 ? 7.188 5.391 36.708 1.00 8.40 212 PRO A CA 1
ATOM 1664 C C . PRO A 1 212 ? 8.692 5.597 36.865 1.00 13.88 212 PRO A C 1
ATOM 1665 O O . PRO A 1 212 ? 9.207 6.305 37.732 1.00 12.44 212 PRO A O 1
ATOM 1669 N N . ALA A 1 213 ? 9.418 4.966 35.932 1.00 12.92 213 ALA A N 1
ATOM 1670 C CA . ALA A 1 213 ? 10.851 5.080 35.915 1.00 12.89 213 ALA A CA 1
ATOM 1671 C C . ALA A 1 213 ? 11.285 6.433 35.331 1.00 13.05 213 ALA A C 1
ATOM 1672 O O . ALA A 1 213 ? 10.738 6.971 34.399 1.00 14.88 213 ALA A O 1
ATOM 1674 N N . LYS A 1 214 ? 12.442 6.842 35.840 1.00 15.83 214 LYS A N 1
ATOM 1675 C CA . LYS A 1 214 ? 13.121 7.990 35.199 1.00 19.83 214 LYS A CA 1
ATOM 1676 C C . LYS A 1 214 ? 14.628 7.796 35.412 1.00 21.86 214 LYS A C 1
ATOM 1677 O O . LYS A 1 214 ? 15.017 7.409 36.548 1.00 22.48 214 LYS A O 1
ATOM 1684 N N . ASN B 1 1 ? 8.304 -8.859 -18.811 1.00 57.31 1 ASN B N 1
ATOM 1685 C CA . ASN B 1 1 ? 9.135 -9.923 -18.205 1.00 56.49 1 ASN B CA 1
ATOM 1686 C C . ASN B 1 1 ? 8.909 -10.130 -16.715 1.00 55.01 1 ASN B C 1
ATOM 1687 O O . ASN B 1 1 ? 8.846 -11.288 -16.267 1.00 56.77 1 ASN B O 1
ATOM 1692 N N . THR B 1 2 ? 8.813 -9.054 -15.931 1.00 51.97 2 THR B N 1
ATOM 1693 C CA . THR B 1 2 ? 8.775 -9.197 -14.484 1.00 48.74 2 THR B CA 1
ATOM 1694 C C . THR B 1 2 ? 7.415 -9.192 -13.814 1.00 46.08 2 THR B C 1
ATOM 1695 O O . THR B 1 2 ? 7.363 -9.502 -12.596 1.00 47.65 2 THR B O 1
ATOM 1699 N N . GLY B 1 3 ? 6.350 -8.806 -14.491 1.00 40.68 3 GLY B N 1
ATOM 1700 C CA . GLY B 1 3 ? 5.031 -8.742 -13.837 1.00 35.20 3 GLY B CA 1
ATOM 1701 C C . GLY B 1 3 ? 5.033 -7.667 -12.735 1.00 33.02 3 GLY B C 1
ATOM 1702 O O . GLY B 1 3 ? 5.537 -6.553 -12.937 1.00 34.06 3 GLY B O 1
ATOM 1703 N N . ILE B 1 4 ? 4.517 -7.989 -11.550 1.00 25.62 4 ILE B N 1
ATOM 1704 C CA . ILE B 1 4 ? 4.433 -7.016 -10.475 1.00 23.14 4 ILE B CA 1
ATOM 1705 C C . ILE B 1 4 ? 5.444 -7.347 -9.368 1.00 20.73 4 ILE B C 1
ATOM 1706 O O . ILE B 1 4 ? 5.853 -8.498 -9.180 1.00 20.96 4 ILE B O 1
ATOM 1711 N N . VAL B 1 5 ? 6.096 -6.284 -8.857 1.00 15.24 5 VAL B N 1
ATOM 1712 C CA . VAL B 1 5 ? 7.164 -6.437 -7.892 1.00 14.73 5 VAL B CA 1
ATOM 1713 C C . VAL B 1 5 ? 6.894 -5.516 -6.680 1.00 14.54 5 VAL B C 1
ATOM 1714 O O . VAL B 1 5 ? 6.671 -4.303 -6.892 1.00 13.62 5 VAL B O 1
ATOM 1718 N N . SER B 1 6 ? 6.974 -6.084 -5.481 1.00 12.74 6 SER B N 1
ATOM 1719 C CA . SER B 1 6 ? 6.939 -5.262 -4.278 1.00 13.58 6 SER B CA 1
ATOM 1720 C C . SER B 1 6 ? 8.305 -5.316 -3.633 1.00 14.20 6 SER B C 1
ATOM 1721 O O . SER B 1 6 ? 8.855 -6.420 -3.605 1.00 15.83 6 SER B O 1
ATOM 1724 N N . SER B 1 7 ? 8.846 -4.232 -3.042 1.00 13.40 7 SER B N 1
ATOM 1725 C CA . SER B 1 7 ? 10.195 -4.398 -2.544 1.00 13.29 7 SER B CA 1
ATOM 1726 C C . SER B 1 7 ? 10.472 -3.565 -1.280 1.00 14.54 7 SER B C 1
ATOM 1727 O O . SER B 1 7 ? 9.814 -2.581 -0.948 1.00 15.40 7 SER B O 1
ATOM 1730 N N . PHE B 1 8 ? 11.607 -3.937 -0.695 1.00 12.83 8 PHE B N 1
ATOM 1731 C CA . PHE B 1 8 ? 12.229 -3.151 0.395 1.00 12.72 8 PHE B CA 1
ATOM 1732 C C . PHE B 1 8 ? 13.734 -3.164 0.109 1.00 13.70 8 PHE B C 1
ATOM 1733 O O . PHE B 1 8 ? 14.253 -4.250 -0.105 1.00 12.40 8 PHE B O 1
ATOM 1741 N N . PHE B 1 9 ? 14.412 -2.012 0.079 1.00 12.20 9 PHE B N 1
ATOM 1742 C CA . PHE B 1 9 ? 15.835 -2.101 -0.298 1.00 11.45 9 PHE B CA 1
ATOM 1743 C C . PHE B 1 9 ? 16.577 -0.827 0.062 1.00 12.83 9 PHE B C 1
ATOM 1744 O O . PHE B 1 9 ? 15.909 0.188 0.339 1.00 15.94 9 PHE B O 1
ATOM 1752 N N . THR B 1 10 ? 17.899 -0.963 0.071 1.00 13.67 10 THR B N 1
ATOM 1753 C CA . THR B 1 10 ? 18.705 0.218 0.343 1.00 11.87 10 THR B CA 1
ATOM 1754 C C . THR B 1 10 ? 19.235 0.632 -1.029 1.00 15.37 10 THR B C 1
ATOM 1755 O O . THR B 1 10 ? 19.432 -0.200 -1.936 1.00 14.14 10 THR B O 1
ATOM 1759 N N . TYR B 1 11 ? 19.448 1.967 -1.166 1.00 13.32 11 TYR B N 1
ATOM 1760 C CA . TYR B 1 11 ? 19.923 2.330 -2.510 1.00 14.18 11 TYR B CA 1
ATOM 1761 C C . TYR B 1 11 ? 20.741 3.622 -2.449 1.00 16.64 11 TYR B C 1
ATOM 1762 O O . TYR B 1 11 ? 20.382 4.542 -1.749 1.00 18.58 11 TYR B O 1
ATOM 1771 N N . THR B 1 12 ? 21.779 3.677 -3.261 1.00 16.18 12 THR B N 1
ATOM 1772 C CA . THR B 1 12 ? 22.479 4.956 -3.493 1.00 14.93 12 THR B CA 1
ATOM 1773 C C . THR B 1 12 ? 23.027 4.787 -4.926 1.00 16.17 12 THR B C 1
ATOM 1774 O O . THR B 1 12 ? 23.190 3.642 -5.358 1.00 16.15 12 THR B O 1
ATOM 1778 N N . GLY B 1 13 ? 23.292 5.885 -5.616 1.00 18.15 13 GLY B N 1
ATOM 1779 C CA . GLY B 1 13 ? 23.797 5.798 -7.003 1.00 15.24 13 GLY B CA 1
ATOM 1780 C C . GLY B 1 13 ? 24.112 7.244 -7.440 1.00 17.78 13 GLY B C 1
ATOM 1781 O O . GLY B 1 13 ? 24.102 8.208 -6.659 1.00 14.78 13 GLY B O 1
ATOM 1782 N N . PRO B 1 14 ? 24.423 7.382 -8.733 1.00 18.35 14 PRO B N 1
ATOM 1783 C CA . PRO B 1 14 ? 24.785 8.634 -9.384 1.00 19.30 14 PRO B CA 1
ATOM 1784 C C . PRO B 1 14 ? 23.906 9.827 -9.133 1.00 21.36 14 PRO B C 1
ATOM 1785 O O . PRO B 1 14 ? 24.433 10.950 -8.914 1.00 22.40 14 PRO B O 1
ATOM 1789 N N . ALA B 1 15 ? 22.580 9.664 -9.062 1.00 22.26 15 ALA B N 1
ATOM 1790 C CA . ALA B 1 15 ? 21.734 10.808 -8.746 1.00 23.30 15 ALA B CA 1
ATOM 1791 C C . ALA B 1 15 ? 21.951 11.259 -7.316 1.00 25.11 15 ALA B C 1
ATOM 1792 O O . ALA B 1 15 ? 21.451 12.342 -6.973 1.00 24.66 15 ALA B O 1
ATOM 1794 N N . HIS B 1 16 ? 22.563 10.456 -6.433 1.00 24.37 16 HIS B N 1
ATOM 1795 C CA . HIS B 1 16 ? 22.822 10.786 -5.050 1.00 26.16 16 HIS B CA 1
ATOM 1796 C C . HIS B 1 16 ? 24.307 11.039 -4.777 1.00 25.99 16 HIS B C 1
ATOM 1797 O O . HIS B 1 16 ? 24.829 10.976 -3.657 1.00 28.23 16 HIS B O 1
ATOM 1804 N N . GLY B 1 17 ? 25.061 11.265 -5.849 1.00 26.14 17 GLY B N 1
ATOM 1805 C CA . GLY B 1 17 ? 26.491 11.550 -5.700 1.00 25.76 17 GLY B CA 1
ATOM 1806 C C . GLY B 1 17 ? 27.430 10.425 -5.639 1.00 26.51 17 GLY B C 1
ATOM 1807 O O . GLY B 1 17 ? 28.624 10.652 -5.330 1.00 30.58 17 GLY B O 1
ATOM 1808 N N . THR B 1 18 ? 26.979 9.138 -5.753 1.00 22.98 18 THR B N 1
ATOM 1809 C CA . THR B 1 18 ? 27.873 8.032 -5.520 1.00 18.00 18 THR B CA 1
ATOM 1810 C C . THR B 1 18 ? 27.821 6.857 -6.482 1.00 16.32 18 THR B C 1
ATOM 1811 O O . THR B 1 18 ? 27.121 6.831 -7.454 1.00 17.75 18 THR B O 1
ATOM 1815 N N . GLN B 1 19 ? 28.654 5.837 -6.294 1.00 16.75 19 GLN B N 1
ATOM 1816 C CA . GLN B 1 19 ? 28.555 4.599 -7.102 1.00 18.75 19 GLN B CA 1
ATOM 1817 C C . GLN B 1 19 ? 27.198 3.897 -6.787 1.00 19.43 19 GLN B C 1
ATOM 1818 O O . GLN B 1 19 ? 26.652 4.257 -5.751 1.00 20.69 19 GLN B O 1
ATOM 1824 N N . TRP B 1 20 ? 26.746 2.970 -7.619 1.00 19.28 20 TRP B N 1
ATOM 1825 C CA . TRP B 1 20 ? 25.434 2.318 -7.338 1.00 16.90 20 TRP B CA 1
ATOM 1826 C C . TRP B 1 20 ? 25.599 1.092 -6.437 1.00 17.15 20 TRP B C 1
ATOM 1827 O O . TRP B 1 20 ? 26.100 0.026 -6.845 1.00 16.39 20 TRP B O 1
ATOM 1838 N N . ASP B 1 21 ? 25.229 1.247 -5.144 1.00 15.80 21 ASP B N 1
ATOM 1839 C CA . ASP B 1 21 ? 25.313 0.118 -4.193 1.00 12.20 21 ASP B CA 1
ATOM 1840 C C . ASP B 1 21 ? 23.872 -0.081 -3.684 1.00 16.32 21 ASP B C 1
ATOM 1841 O O . ASP B 1 21 ? 23.187 0.917 -3.385 1.00 13.03 21 ASP B O 1
ATOM 1846 N N . GLU B 1 22 ? 23.431 -1.354 -3.648 1.00 13.29 22 GLU B N 1
ATOM 1847 C CA . GLU B 1 22 ? 21.987 -1.521 -3.306 1.00 12.27 22 GLU B CA 1
ATOM 1848 C C . GLU B 1 22 ? 21.792 -2.940 -2.797 1.00 14.67 22 GLU B C 1
ATOM 1849 O O . GLU B 1 22 ? 22.554 -3.835 -3.179 1.00 12.58 22 GLU B O 1
ATOM 1855 N N . ILE B 1 23 ? 20.899 -3.086 -1.813 1.00 10.26 23 ILE B N 1
ATOM 1856 C CA . ILE B 1 23 ? 20.650 -4.420 -1.229 1.00 9.60 23 ILE B CA 1
ATOM 1857 C C . ILE B 1 23 ? 19.141 -4.644 -1.357 1.00 11.40 23 ILE B C 1
ATOM 1858 O O . ILE B 1 23 ? 18.351 -3.769 -0.921 1.00 11.82 23 ILE B O 1
ATOM 1863 N N . ASP B 1 24 ? 18.701 -5.792 -1.856 1.00 10.68 24 ASP B N 1
ATOM 1864 C CA . ASP B 1 24 ? 17.277 -5.943 -2.130 1.00 13.99 24 ASP B CA 1
ATOM 1865 C C . ASP B 1 24 ? 16.543 -7.060 -1.424 1.00 15.93 24 ASP B C 1
ATOM 1866 O O . ASP B 1 24 ? 17.068 -8.153 -1.201 1.00 15.45 24 ASP B O 1
ATOM 1871 N N . ILE B 1 25 ? 15.243 -6.825 -1.152 1.00 12.88 25 ILE B N 1
ATOM 1872 C CA . ILE B 1 25 ? 14.309 -7.844 -0.765 1.00 15.49 25 ILE B CA 1
ATOM 1873 C C . ILE B 1 25 ? 13.154 -7.620 -1.735 1.00 14.66 25 ILE B C 1
ATOM 1874 O O . ILE B 1 25 ? 12.616 -6.500 -1.816 1.00 15.59 25 ILE B O 1
ATOM 1879 N N . GLU B 1 26 ? 12.898 -8.597 -2.619 1.00 15.73 26 GLU B N 1
ATOM 1880 C CA . GLU B 1 26 ? 11.884 -8.406 -3.641 1.00 15.74 26 GLU B CA 1
ATOM 1881 C C . GLU B 1 26 ? 10.889 -9.569 -3.700 1.00 18.08 26 GLU B C 1
ATOM 1882 O O . GLU B 1 26 ? 11.317 -10.731 -3.647 1.00 19.28 26 GLU B O 1
ATOM 1888 N N . PHE B 1 27 ? 9.630 -9.199 -3.919 1.00 15.68 27 PHE B N 1
ATOM 1889 C CA . PHE B 1 27 ? 8.579 -10.214 -4.107 1.00 17.48 27 PHE B CA 1
ATOM 1890 C C . PHE B 1 27 ? 7.977 -10.089 -5.499 1.00 19.56 27 PHE B C 1
ATOM 1891 O O . PHE B 1 27 ? 7.458 -9.038 -5.823 1.00 20.08 27 PHE B O 1
ATOM 1899 N N . LEU B 1 28 ? 7.831 -11.179 -6.259 1.00 19.15 28 LEU B N 1
ATOM 1900 C CA . LEU B 1 28 ? 7.150 -11.111 -7.565 1.00 24.29 28 LEU B CA 1
ATOM 1901 C C . LEU B 1 28 ? 5.702 -11.581 -7.326 1.00 25.86 28 LEU B C 1
ATOM 1902 O O . LEU B 1 28 ? 5.475 -12.622 -6.644 1.00 25.35 28 LEU B O 1
ATOM 1907 N N . GLY B 1 29 ? 4.730 -10.825 -7.798 1.00 25.49 29 GLY B N 1
ATOM 1908 C CA . GLY B 1 29 ? 3.325 -11.156 -7.618 1.00 31.90 29 GLY B CA 1
ATOM 1909 C C . GLY B 1 29 ? 2.917 -12.500 -8.197 1.00 35.03 29 GLY B C 1
ATOM 1910 O O . GLY B 1 29 ? 1.999 -13.152 -7.676 1.00 36.31 29 GLY B O 1
ATOM 1911 N N . LYS B 1 30 ? 3.590 -13.003 -9.237 1.00 36.03 30 LYS B N 1
ATOM 1912 C CA . LYS B 1 30 ? 3.231 -14.291 -9.825 1.00 37.32 30 LYS B CA 1
ATOM 1913 C C . LYS B 1 30 ? 3.331 -15.424 -8.810 1.00 38.69 30 LYS B C 1
ATOM 1914 O O . LYS B 1 30 ? 2.546 -16.409 -8.867 1.00 38.03 30 LYS B O 1
ATOM 1920 N N . ASP B 1 31 ? 4.310 -15.332 -7.892 1.00 32.79 31 ASP B N 1
ATOM 1921 C CA . ASP B 1 31 ? 4.378 -16.323 -6.827 1.00 28.13 31 ASP B CA 1
ATOM 1922 C C . ASP B 1 31 ? 4.831 -15.683 -5.514 1.00 26.96 31 ASP B C 1
ATOM 1923 O O . ASP B 1 31 ? 6.026 -15.600 -5.286 1.00 24.51 31 ASP B O 1
ATOM 1928 N N . THR B 1 32 ? 3.911 -15.374 -4.629 1.00 23.83 32 THR B N 1
ATOM 1929 C CA . THR B 1 32 ? 4.327 -14.800 -3.334 1.00 24.74 32 THR B CA 1
ATOM 1930 C C . THR B 1 32 ? 4.607 -15.826 -2.262 1.00 24.91 32 THR B C 1
ATOM 1931 O O . THR B 1 32 ? 4.612 -15.473 -1.055 1.00 27.37 32 THR B O 1
ATOM 1935 N N . THR B 1 33 ? 4.961 -17.067 -2.634 1.00 22.06 33 THR B N 1
ATOM 1936 C CA . THR B 1 33 ? 5.402 -18.063 -1.661 1.00 21.83 33 THR B CA 1
ATOM 1937 C C . THR B 1 33 ? 6.921 -18.105 -1.718 1.00 21.26 33 THR B C 1
ATOM 1938 O O . THR B 1 33 ? 7.605 -18.938 -1.117 1.00 23.39 33 THR B O 1
ATOM 1942 N N . LYS B 1 34 ? 7.499 -17.219 -2.553 1.00 19.80 34 LYS B N 1
ATOM 1943 C CA . LYS B 1 34 ? 8.965 -17.140 -2.654 1.00 18.65 34 LYS B CA 1
ATOM 1944 C C . LYS B 1 34 ? 9.397 -15.662 -2.434 1.00 18.44 34 LYS B C 1
ATOM 1945 O O . LYS B 1 34 ? 8.550 -14.754 -2.539 1.00 20.96 34 LYS B O 1
ATOM 1951 N N . VAL B 1 35 ? 10.648 -15.468 -2.126 1.00 16.85 35 VAL B N 1
ATOM 1952 C CA . VAL B 1 35 ? 11.185 -14.081 -2.005 1.00 19.96 35 VAL B CA 1
ATOM 1953 C C . VAL B 1 35 ? 12.548 -14.112 -2.701 1.00 20.31 35 VAL B C 1
ATOM 1954 O O . VAL B 1 35 ? 13.142 -15.182 -2.726 1.00 21.14 35 VAL B O 1
ATOM 1958 N N . GLN B 1 36 ? 12.974 -12.977 -3.261 1.00 15.16 36 GLN B N 1
ATOM 1959 C CA . GLN B 1 36 ? 14.246 -12.886 -3.938 1.00 14.57 36 GLN B CA 1
ATOM 1960 C C . GLN B 1 36 ? 15.156 -11.898 -3.240 1.00 15.59 36 GLN B C 1
ATOM 1961 O O . GLN B 1 36 ? 14.653 -10.809 -2.925 1.00 16.82 36 GLN B O 1
ATOM 1967 N N . PHE B 1 37 ? 16.387 -12.318 -2.987 1.00 12.27 37 PHE B N 1
ATOM 1968 C CA . PHE B 1 37 ? 17.377 -11.472 -2.381 1.00 15.20 37 PHE B CA 1
ATOM 1969 C C . PHE B 1 37 ? 18.439 -11.131 -3.446 1.00 16.90 37 PHE B C 1
ATOM 1970 O O . PHE B 1 37 ? 18.766 -11.995 -4.260 1.00 17.26 37 PHE B O 1
ATOM 1978 N N . ASN B 1 38 ? 19.003 -9.904 -3.394 1.00 15.54 38 ASN B N 1
ATOM 1979 C CA . ASN B 1 38 ? 20.012 -9.591 -4.412 1.00 14.05 38 ASN B CA 1
ATOM 1980 C C . ASN B 1 38 ? 20.762 -8.349 -3.864 1.00 16.93 38 ASN B C 1
ATOM 1981 O O . ASN B 1 38 ? 20.472 -7.826 -2.783 1.00 14.51 38 ASN B O 1
ATOM 1986 N N . TYR B 1 39 ? 21.842 -8.016 -4.540 1.00 15.35 39 TYR B N 1
ATOM 1987 C CA . TYR B 1 39 ? 22.608 -6.831 -4.181 1.00 15.46 39 TYR B CA 1
ATOM 1988 C C . TYR B 1 39 ? 23.459 -6.458 -5.395 1.00 14.66 39 TYR B C 1
ATOM 1989 O O . TYR B 1 39 ? 23.811 -7.297 -6.227 1.00 18.52 39 TYR B O 1
ATOM 1998 N N . TYR B 1 40 ? 23.729 -5.140 -5.424 1.00 14.37 40 TYR B N 1
ATOM 1999 C CA . TYR B 1 40 ? 24.550 -4.554 -6.483 1.00 12.08 40 TYR B CA 1
ATOM 2000 C C . TYR B 1 40 ? 25.683 -3.802 -5.788 1.00 15.96 40 TYR B C 1
ATOM 2001 O O . TYR B 1 40 ? 25.528 -3.083 -4.780 1.00 13.00 40 TYR B O 1
ATOM 2010 N N . THR B 1 41 ? 26.888 -3.968 -6.359 1.00 13.43 41 THR B N 1
ATOM 2011 C CA . THR B 1 41 ? 28.062 -3.271 -5.812 1.00 17.46 41 THR B CA 1
ATOM 2012 C C . THR B 1 41 ? 28.758 -2.578 -7.000 1.00 16.66 41 THR B C 1
ATOM 2013 O O . THR B 1 41 ? 29.123 -3.262 -7.978 1.00 16.56 41 THR B O 1
ATOM 2017 N N . ASN B 1 42 ? 28.788 -1.274 -6.931 1.00 17.25 42 ASN B N 1
ATOM 2018 C CA . ASN B 1 42 ? 29.266 -0.435 -8.028 1.00 22.14 42 ASN B CA 1
ATOM 2019 C C . ASN B 1 42 ? 28.637 -0.883 -9.321 1.00 22.65 42 ASN B C 1
ATOM 2020 O O . ASN B 1 42 ? 29.263 -1.076 -10.365 1.00 22.94 42 ASN B O 1
ATOM 2025 N N . GLY B 1 43 ? 27.289 -1.014 -9.347 1.00 19.38 43 GLY B N 1
ATOM 2026 C CA . GLY B 1 43 ? 26.502 -1.398 -10.475 1.00 20.89 43 GLY B CA 1
ATOM 2027 C C . GLY B 1 43 ? 26.534 -2.831 -10.915 1.00 16.24 43 GLY B C 1
ATOM 2028 O O . GLY B 1 43 ? 25.830 -3.223 -11.855 1.00 19.96 43 GLY B O 1
ATOM 2029 N N . VAL B 1 44 ? 27.283 -3.667 -10.238 1.00 15.70 44 VAL B N 1
ATOM 2030 C CA . VAL B 1 44 ? 27.390 -5.078 -10.598 1.00 16.39 44 VAL B CA 1
ATOM 2031 C C . VAL B 1 44 ? 26.473 -5.965 -9.715 1.00 15.97 44 VAL B C 1
ATOM 2032 O O . VAL B 1 44 ? 26.683 -6.050 -8.498 1.00 17.61 44 VAL B O 1
ATOM 2036 N N . GLY B 1 45 ? 25.456 -6.511 -10.355 1.00 17.75 45 GLY B N 1
ATOM 2037 C CA . GLY B 1 45 ? 24.546 -7.385 -9.583 1.00 19.30 45 GLY B CA 1
ATOM 2038 C C . GLY B 1 45 ? 24.773 -8.871 -9.840 1.00 19.35 45 GLY B C 1
ATOM 2039 O O . GLY B 1 45 ? 25.934 -9.289 -9.691 1.00 19.44 45 GLY B O 1
ATOM 2040 N N . GLY B 1 46 ? 23.693 -9.547 -10.194 1.00 19.43 46 GLY B N 1
ATOM 2041 C CA . GLY B 1 46 ? 23.877 -10.991 -10.535 1.00 23.14 46 GLY B CA 1
ATOM 2042 C C . GLY B 1 46 ? 24.088 -11.859 -9.293 1.00 24.42 46 GLY B C 1
ATOM 2043 O O . GLY B 1 46 ? 24.685 -12.914 -9.377 1.00 24.98 46 GLY B O 1
ATOM 2044 N N . HIS B 1 47 ? 23.527 -11.479 -8.143 1.00 20.58 47 HIS B N 1
ATOM 2045 C CA . HIS B 1 47 ? 23.642 -12.273 -6.923 1.00 20.24 47 HIS B CA 1
ATOM 2046 C C . HIS B 1 47 ? 22.257 -12.815 -6.492 1.00 19.18 47 HIS B C 1
ATOM 2047 O O . HIS B 1 47 ? 22.006 -12.874 -5.282 1.00 20.99 47 HIS B O 1
ATOM 2054 N N . GLU B 1 48 ? 21.355 -12.919 -7.441 1.00 18.13 48 GLU B N 1
ATOM 2055 C CA . GLU B 1 48 ? 19.977 -13.287 -7.130 1.00 20.92 48 GLU B CA 1
ATOM 2056 C C . GLU B 1 48 ? 19.901 -14.607 -6.361 1.00 24.01 48 GLU B C 1
ATOM 2057 O O . GLU B 1 48 ? 20.594 -15.556 -6.714 1.00 20.23 48 GLU B O 1
ATOM 2063 N N . LYS B 1 49 ? 19.048 -14.616 -5.324 1.00 19.83 49 LYS B N 1
ATOM 2064 C CA . LYS B 1 49 ? 18.872 -15.861 -4.527 1.00 20.14 49 LYS B CA 1
ATOM 2065 C C . LYS B 1 49 ? 17.367 -15.943 -4.304 1.00 21.80 49 LYS B C 1
ATOM 2066 O O . LYS B 1 49 ? 16.847 -14.994 -3.676 1.00 21.17 49 LYS B O 1
ATOM 2072 N N . VAL B 1 50 ? 16.756 -17.040 -4.727 1.00 18.70 50 VAL B N 1
ATOM 2073 C CA . VAL B 1 50 ? 15.275 -17.149 -4.555 1.00 20.91 50 VAL B CA 1
ATOM 2074 C C . VAL B 1 50 ? 15.047 -18.149 -3.441 1.00 24.84 50 VAL B C 1
ATOM 2075 O O . VAL B 1 50 ? 15.631 -19.245 -3.525 1.00 25.13 50 VAL B O 1
ATOM 2079 N N . ILE B 1 51 ? 14.310 -17.807 -2.392 1.00 21.96 51 ILE B N 1
ATOM 2080 C CA . ILE B 1 51 ? 14.159 -18.823 -1.344 1.00 25.32 51 ILE B CA 1
ATOM 2081 C C . ILE B 1 51 ? 12.667 -19.095 -1.217 1.00 24.04 51 ILE B C 1
ATOM 2082 O O . ILE B 1 51 ? 11.811 -18.291 -1.610 1.00 21.12 51 ILE B O 1
ATOM 2087 N N . SER B 1 52 ? 12.307 -20.337 -0.873 1.00 24.85 52 SER B N 1
ATOM 2088 C CA . SER B 1 52 ? 10.922 -20.716 -0.649 1.00 25.44 52 SER B CA 1
ATOM 2089 C C . SER B 1 52 ? 10.512 -20.352 0.774 1.00 23.87 52 SER B C 1
ATOM 2090 O O . SER B 1 52 ? 11.180 -20.743 1.732 1.00 24.55 52 SER B O 1
ATOM 2093 N N . LEU B 1 53 ? 9.448 -19.572 0.961 1.00 20.86 53 LEU B N 1
ATOM 2094 C CA . LEU B 1 53 ? 9.145 -19.098 2.323 1.00 24.01 53 LEU B CA 1
ATOM 2095 C C . LEU B 1 53 ? 8.447 -20.139 3.226 1.00 26.76 53 LEU B C 1
ATOM 2096 O O . LEU B 1 53 ? 8.531 -20.003 4.482 1.00 25.69 53 LEU B O 1
ATOM 2101 N N . GLY B 1 54 ? 7.642 -20.973 2.582 1.00 27.47 54 GLY B N 1
ATOM 2102 C CA . GLY B 1 54 ? 6.858 -21.935 3.389 1.00 28.65 54 GLY B CA 1
ATOM 2103 C C . GLY B 1 54 ? 5.519 -21.296 3.769 1.00 31.55 54 GLY B C 1
ATOM 2104 O O . GLY B 1 54 ? 4.811 -21.840 4.654 1.00 29.13 54 GLY B O 1
ATOM 2105 N N . PHE B 1 55 ? 5.200 -20.152 3.156 1.00 26.38 55 PHE B N 1
ATOM 2106 C CA . PHE B 1 55 ? 3.948 -19.463 3.440 1.00 27.06 55 PHE B CA 1
ATOM 2107 C C . PHE B 1 55 ? 3.675 -18.479 2.307 1.00 27.82 55 PHE B C 1
ATOM 2108 O O . PHE B 1 55 ? 4.622 -18.186 1.582 1.00 28.41 55 PHE B O 1
ATOM 2116 N N . ASP B 1 56 ? 2.459 -18.025 2.078 1.00 24.32 56 ASP B N 1
ATOM 2117 C CA . ASP B 1 56 ? 2.161 -17.021 1.085 1.00 25.19 56 ASP B CA 1
ATOM 2118 C C . ASP B 1 56 ? 2.337 -15.655 1.770 1.00 23.35 56 ASP B C 1
ATOM 2119 O O . ASP B 1 56 ? 1.562 -15.157 2.604 1.00 23.78 56 ASP B O 1
ATOM 2124 N N . ALA B 1 57 ? 3.405 -14.958 1.353 1.00 22.18 57 ALA B N 1
ATOM 2125 C CA . ALA B 1 57 ? 3.696 -13.636 1.930 1.00 19.36 57 ALA B CA 1
ATOM 2126 C C . ALA B 1 57 ? 2.554 -12.638 1.797 1.00 19.63 57 ALA B C 1
ATOM 2127 O O . ALA B 1 57 ? 2.392 -11.738 2.633 1.00 19.82 57 ALA B O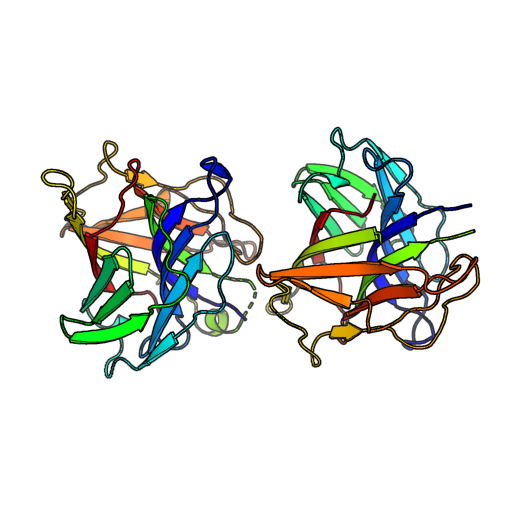 1
ATOM 2129 N N . SER B 1 58 ? 1.746 -12.659 0.742 1.00 21.98 58 SER B N 1
ATOM 2130 C CA . SER B 1 58 ? 0.670 -11.716 0.529 1.00 23.64 58 SER B CA 1
ATOM 2131 C C . SER B 1 58 ? -0.502 -11.839 1.478 1.00 23.65 58 SER B C 1
ATOM 2132 O O . SER B 1 58 ? -1.350 -10.962 1.375 1.00 25.91 58 SER B O 1
ATOM 2135 N N . LYS B 1 59 ? -0.584 -12.849 2.338 1.00 28.64 59 LYS B N 1
ATOM 2136 C CA . LYS B 1 59 ? -1.745 -12.965 3.211 1.00 28.01 59 LYS B CA 1
ATOM 2137 C C . LYS B 1 59 ? -1.539 -12.490 4.625 1.00 28.90 59 LYS B C 1
ATOM 2138 O O . LYS B 1 59 ? -2.535 -12.390 5.374 1.00 30.20 59 LYS B O 1
ATOM 2144 N N . GLY B 1 60 ? -0.323 -12.057 4.973 1.00 23.61 60 GLY B N 1
ATOM 2145 C CA . GLY B 1 60 ? -0.172 -11.549 6.362 1.00 22.30 60 GLY B CA 1
ATOM 2146 C C . GLY B 1 60 ? 1.132 -10.738 6.440 1.00 22.97 60 GLY B C 1
ATOM 2147 O O . GLY B 1 60 ? 1.951 -10.810 5.522 1.00 21.52 60 GLY B O 1
ATOM 2148 N N . PHE B 1 61 ? 1.341 -10.106 7.596 1.00 21.69 61 PHE B N 1
ATOM 2149 C CA . PHE B 1 61 ? 2.595 -9.360 7.758 1.00 19.34 61 PHE B CA 1
ATOM 2150 C C . PHE B 1 61 ? 3.645 -10.234 8.353 1.00 20.55 61 PHE B C 1
ATOM 2151 O O . PHE B 1 61 ? 3.349 -11.019 9.266 1.00 20.07 61 PHE B O 1
ATOM 2159 N N . HIS B 1 62 ? 4.886 -10.189 7.824 1.00 14.21 62 HIS B N 1
ATOM 2160 C CA . HIS B 1 62 ? 5.969 -10.956 8.401 1.00 15.68 62 HIS B CA 1
ATOM 2161 C C . HIS B 1 62 ? 7.147 -9.962 8.442 1.00 17.13 62 HIS B C 1
ATOM 2162 O O . HIS B 1 62 ? 7.094 -8.964 7.663 1.00 14.37 62 HIS B O 1
ATOM 2169 N N . THR B 1 63 ? 8.149 -10.414 9.148 1.00 13.52 63 THR B N 1
ATOM 2170 C CA . THR B 1 63 ? 9.309 -9.502 9.261 1.00 15.50 63 THR B CA 1
ATOM 2171 C C . THR B 1 63 ? 10.472 -9.982 8.380 1.00 16.13 63 THR B C 1
ATOM 2172 O O . THR B 1 63 ? 10.916 -11.115 8.548 1.00 17.81 63 THR B O 1
ATOM 2176 N N . TYR B 1 64 ? 10.910 -9.127 7.455 1.00 10.99 64 TYR B N 1
ATOM 2177 C CA . TYR B 1 64 ? 12.026 -9.514 6.580 1.00 11.82 64 TYR B CA 1
ATOM 2178 C C . TYR B 1 64 ? 13.209 -8.617 6.978 1.00 14.29 64 TYR B C 1
ATOM 2179 O O . TYR B 1 64 ? 12.998 -7.481 7.447 1.00 14.95 64 TYR B O 1
ATOM 2188 N N . ALA B 1 65 ? 14.443 -9.170 6.952 1.00 13.11 65 ALA B N 1
ATOM 2189 C CA . ALA B 1 65 ? 15.557 -8.373 7.416 1.00 14.23 65 ALA B CA 1
ATOM 2190 C C . ALA B 1 65 ? 16.878 -8.736 6.716 1.00 13.96 65 ALA B C 1
ATOM 2191 O O . ALA B 1 65 ? 16.971 -9.822 6.176 1.00 13.85 65 ALA B O 1
ATOM 2193 N N . PHE B 1 66 ? 17.791 -7.755 6.780 1.00 14.79 66 PHE B N 1
ATOM 2194 C CA . PHE B 1 66 ? 19.128 -8.062 6.324 1.00 13.38 66 PHE B CA 1
ATOM 2195 C C . PHE B 1 66 ? 20.034 -7.400 7.304 1.00 12.51 66 PHE B C 1
ATOM 2196 O O . PHE B 1 66 ? 19.900 -6.222 7.688 1.00 14.74 66 PHE B O 1
ATOM 2204 N N . ASP B 1 67 ? 21.133 -8.105 7.682 1.00 15.51 67 ASP B N 1
ATOM 2205 C CA . ASP B 1 67 ? 22.180 -7.515 8.487 1.00 14.91 67 ASP B CA 1
ATOM 2206 C C . ASP B 1 67 ? 23.348 -7.222 7.516 1.00 16.10 67 ASP B C 1
ATOM 2207 O O . ASP B 1 67 ? 23.836 -8.175 6.936 1.00 16.68 67 ASP B O 1
ATOM 2212 N N . TRP B 1 68 ? 23.636 -5.955 7.346 1.00 14.61 68 TRP B N 1
ATOM 2213 C CA . TRP B 1 68 ? 24.653 -5.544 6.364 1.00 15.58 68 TRP B CA 1
ATOM 2214 C C . TRP B 1 68 ? 25.890 -5.109 7.127 1.00 15.87 68 TRP B C 1
ATOM 2215 O O . TRP B 1 68 ? 25.851 -4.160 7.922 1.00 15.78 68 TRP B O 1
ATOM 2226 N N . GLN B 1 69 ? 26.934 -5.936 7.006 1.00 18.68 69 GLN B N 1
ATOM 2227 C CA . GLN B 1 69 ? 28.217 -5.713 7.698 1.00 17.11 69 GLN B CA 1
ATOM 2228 C C . GLN B 1 69 ? 29.292 -5.605 6.625 1.00 19.64 69 GLN B C 1
ATOM 2229 O O . GLN B 1 69 ? 29.099 -5.964 5.485 1.00 16.81 69 GLN B O 1
ATOM 2235 N N . PRO B 1 70 ? 30.469 -5.036 6.958 1.00 20.41 70 PRO B N 1
ATOM 2236 C CA . PRO B 1 70 ? 31.490 -4.886 5.934 1.00 23.63 70 PRO B CA 1
ATOM 2237 C C . PRO B 1 70 ? 31.751 -6.230 5.284 1.00 25.31 70 PRO B C 1
ATOM 2238 O O . PRO B 1 70 ? 31.981 -6.311 4.067 1.00 31.85 70 PRO B O 1
ATOM 2242 N N . GLY B 1 71 ? 31.791 -7.309 6.072 1.00 25.91 71 GLY B N 1
ATOM 2243 C CA . GLY B 1 71 ? 32.135 -8.595 5.499 1.00 28.99 71 GLY B CA 1
ATOM 2244 C C . GLY B 1 71 ? 31.073 -9.455 4.924 1.00 27.94 71 GLY B C 1
ATOM 2245 O O . GLY B 1 71 ? 31.371 -10.496 4.308 1.00 25.68 71 GLY B O 1
ATOM 2246 N N . TYR B 1 72 ? 29.785 -9.132 5.156 1.00 23.77 72 TYR B N 1
ATOM 2247 C CA . TYR B 1 72 ? 28.749 -10.039 4.704 1.00 20.37 72 TYR B CA 1
ATOM 2248 C C . TYR B 1 72 ? 27.380 -9.334 4.758 1.00 18.98 72 TYR B C 1
ATOM 2249 O O . TYR B 1 72 ? 27.299 -8.251 5.320 1.00 17.16 72 TYR B O 1
ATOM 2258 N N . ILE B 1 73 ? 26.437 -10.041 4.133 1.00 20.24 73 ILE B N 1
ATOM 2259 C CA . ILE B 1 73 ? 25.037 -9.643 4.251 1.00 16.37 73 ILE B CA 1
ATOM 2260 C C . ILE B 1 73 ? 24.340 -10.940 4.662 1.00 16.01 73 ILE B C 1
ATOM 2261 O O . ILE B 1 73 ? 24.570 -11.959 4.018 1.00 19.71 73 ILE B O 1
ATOM 2266 N N . LYS B 1 74 ? 23.493 -10.879 5.674 1.00 16.82 74 LYS B N 1
ATOM 2267 C CA . LYS B 1 74 ? 22.701 -12.063 6.071 1.00 14.16 74 LYS B CA 1
ATOM 2268 C C . LYS B 1 74 ? 21.215 -11.718 6.037 1.00 14.52 74 LYS B C 1
ATOM 2269 O O . LYS B 1 74 ? 20.906 -10.645 6.592 1.00 16.50 74 LYS B O 1
ATOM 2275 N N . TRP B 1 75 ? 20.380 -12.545 5.437 1.00 15.05 75 TRP B N 1
ATOM 2276 C CA . TRP B 1 75 ? 18.960 -12.180 5.285 1.00 14.65 75 TRP B CA 1
ATOM 2277 C C . TRP B 1 75 ? 18.180 -13.121 6.204 1.00 17.46 75 TRP B C 1
ATOM 2278 O O . TRP B 1 75 ? 18.575 -14.291 6.310 1.00 15.90 75 TRP B O 1
ATOM 2289 N N . TYR B 1 76 ? 17.153 -12.587 6.854 1.00 13.78 76 TYR B N 1
ATOM 2290 C CA . TYR B 1 76 ? 16.353 -13.318 7.821 1.00 14.27 76 TYR B CA 1
ATOM 2291 C C . TYR B 1 76 ? 14.883 -13.183 7.472 1.00 17.87 76 TYR B C 1
ATOM 2292 O O . TYR B 1 76 ? 14.491 -12.160 6.882 1.00 14.98 76 TYR B O 1
ATOM 2301 N N . VAL B 1 77 ? 14.107 -14.236 7.752 1.00 14.55 77 VAL B N 1
ATOM 2302 C CA . VAL B 1 77 ? 12.664 -14.147 7.515 1.00 14.85 77 VAL B CA 1
ATOM 2303 C C . VAL B 1 77 ? 12.033 -14.547 8.874 1.00 17.97 77 VAL B C 1
ATOM 2304 O O . VAL B 1 77 ? 12.308 -15.669 9.361 1.00 18.16 77 VAL B O 1
ATOM 2308 N N . ASP B 1 78 ? 11.292 -13.671 9.522 1.00 17.71 78 ASP B N 1
ATOM 2309 C CA . ASP B 1 78 ? 10.721 -13.960 10.850 1.00 19.13 78 ASP B CA 1
ATOM 2310 C C . ASP B 1 78 ? 11.781 -14.431 11.812 1.00 17.73 78 ASP B C 1
ATOM 2311 O O . ASP B 1 78 ? 11.614 -15.328 12.659 1.00 20.30 78 ASP B O 1
ATOM 2316 N N . GLY B 1 79 ? 12.940 -13.801 11.834 1.00 18.19 79 GLY B N 1
ATOM 2317 C CA . GLY B 1 79 ? 14.065 -13.999 12.699 1.00 18.80 79 GLY B CA 1
ATOM 2318 C C . GLY B 1 79 ? 14.879 -15.291 12.377 1.00 18.86 79 GLY B C 1
ATOM 2319 O O . GLY B 1 79 ? 15.780 -15.552 13.191 1.00 20.45 79 GLY B O 1
ATOM 2320 N N . VAL B 1 80 ? 14.600 -15.930 11.261 1.00 14.72 80 VAL B N 1
ATOM 2321 C CA . VAL B 1 80 ? 15.362 -17.146 10.954 1.00 17.76 80 VAL B CA 1
ATOM 2322 C C . VAL B 1 80 ? 16.332 -16.965 9.778 1.00 17.78 80 VAL B C 1
ATOM 2323 O O . VAL B 1 80 ? 15.871 -16.460 8.770 1.00 18.94 80 VAL B O 1
ATOM 2327 N N . LEU B 1 81 ? 17.624 -17.201 10.028 1.00 18.59 81 LEU B N 1
ATOM 2328 C CA . LEU B 1 81 ? 18.597 -17.047 8.914 1.00 21.03 81 LEU B CA 1
ATOM 2329 C C . LEU B 1 81 ? 18.218 -17.791 7.667 1.00 19.96 81 LEU B C 1
ATOM 2330 O O . LEU B 1 81 ? 17.965 -19.032 7.689 1.00 23.63 81 LEU B O 1
ATOM 2335 N N . LYS B 1 82 ? 18.223 -17.147 6.469 1.00 17.12 82 LYS B N 1
ATOM 2336 C CA . LYS B 1 82 ? 17.868 -17.827 5.222 1.00 18.57 82 LYS B CA 1
ATOM 2337 C C . LYS B 1 82 ? 18.962 -17.757 4.134 1.00 19.78 82 LYS B C 1
ATOM 2338 O O . LYS B 1 82 ? 18.999 -18.596 3.225 1.00 21.02 82 LYS B O 1
ATOM 2344 N N . HIS B 1 83 ? 19.860 -16.804 4.249 1.00 19.45 83 HIS B N 1
ATOM 2345 C CA . HIS B 1 83 ? 20.918 -16.700 3.201 1.00 21.14 83 HIS B CA 1
ATOM 2346 C C . HIS B 1 83 ? 22.041 -15.832 3.689 1.00 19.58 83 HIS B C 1
ATOM 2347 O O . HIS B 1 83 ? 21.828 -14.895 4.489 1.00 18.64 83 HIS B O 1
ATOM 2354 N N . THR B 1 84 ? 23.259 -16.111 3.235 1.00 18.76 84 THR B N 1
ATOM 2355 C CA . THR B 1 84 ? 24.410 -15.277 3.628 1.00 20.38 84 THR B CA 1
ATOM 2356 C C . THR B 1 84 ? 25.194 -14.983 2.335 1.00 19.82 84 THR B C 1
ATOM 2357 O O . THR B 1 84 ? 25.365 -15.958 1.615 1.00 20.87 84 THR B O 1
ATOM 2361 N N . ALA B 1 85 ? 25.655 -13.774 2.137 1.00 19.40 85 ALA B N 1
ATOM 2362 C CA . ALA B 1 85 ? 26.524 -13.501 0.962 1.00 21.18 85 ALA B CA 1
ATOM 2363 C C . ALA B 1 85 ? 27.801 -12.886 1.468 1.00 21.62 85 ALA B C 1
ATOM 2364 O O . ALA B 1 85 ? 27.815 -12.142 2.451 1.00 18.21 85 ALA B O 1
ATOM 2366 N N . THR B 1 86 ? 28.946 -13.204 0.857 1.00 23.76 86 THR B N 1
ATOM 2367 C CA . THR B 1 86 ? 30.220 -12.659 1.328 1.00 24.16 86 THR B CA 1
ATOM 2368 C C . THR B 1 86 ? 31.005 -12.061 0.184 1.00 23.41 86 THR B C 1
ATOM 2369 O O . THR B 1 86 ? 32.014 -11.420 0.520 1.00 25.61 86 THR B O 1
ATOM 2373 N N . ALA B 1 87 ? 30.593 -12.269 -1.050 1.00 22.08 87 ALA B N 1
ATOM 2374 C CA . ALA B 1 87 ? 31.381 -11.733 -2.163 1.00 22.78 87 ALA B CA 1
ATOM 2375 C C . ALA B 1 87 ? 31.032 -10.330 -2.616 1.00 22.74 87 ALA B C 1
ATOM 2376 O O . ALA B 1 87 ? 29.850 -10.063 -2.945 1.00 24.64 87 ALA B O 1
ATOM 2378 N N . ASN B 1 88 ? 32.032 -9.467 -2.606 1.00 20.91 88 ASN B N 1
ATOM 2379 C CA . ASN B 1 88 ? 31.910 -8.126 -3.165 1.00 21.72 88 ASN B CA 1
ATOM 2380 C C . ASN B 1 88 ? 30.712 -7.372 -2.569 1.00 20.27 88 ASN B C 1
ATOM 2381 O O . ASN B 1 88 ? 29.907 -6.829 -3.312 1.00 19.70 88 ASN B O 1
ATOM 2386 N N . ILE B 1 89 ? 30.753 -7.282 -1.264 1.00 21.33 89 ILE B N 1
ATOM 2387 C CA . ILE B 1 89 ? 29.643 -6.677 -0.508 1.00 19.44 89 ILE B CA 1
ATOM 2388 C C . ILE B 1 89 ? 29.685 -5.182 -0.612 1.00 21.35 89 ILE B C 1
ATOM 2389 O O . ILE B 1 89 ? 30.753 -4.546 -0.539 1.00 22.30 89 ILE B O 1
ATOM 2394 N N . PRO B 1 90 ? 28.550 -4.511 -0.795 1.00 19.07 90 PRO B N 1
ATOM 2395 C CA . PRO B 1 90 ? 28.506 -3.070 -0.916 1.00 18.40 90 PRO B CA 1
ATOM 2396 C C . PRO B 1 90 ? 29.019 -2.362 0.337 1.00 18.05 90 PRO B C 1
ATOM 2397 O O . PRO B 1 90 ? 29.028 -2.863 1.443 1.00 18.44 90 PRO B O 1
ATOM 2401 N N . SER B 1 91 ? 29.506 -1.128 0.158 1.00 19.54 91 SER B N 1
ATOM 2402 C CA . SER B 1 91 ? 30.063 -0.402 1.277 1.00 21.80 91 SER B CA 1
ATOM 2403 C C . SER B 1 91 ? 29.548 1.021 1.356 1.00 22.30 91 SER B C 1
ATOM 2404 O O . SER B 1 91 ? 30.027 1.716 2.270 1.00 24.73 91 SER B O 1
ATOM 2407 N N . THR B 1 92 ? 28.649 1.474 0.481 1.00 19.40 92 THR B N 1
ATOM 2408 C CA . THR B 1 92 ? 28.278 2.886 0.480 1.00 18.13 92 THR B CA 1
ATOM 2409 C C . THR B 1 92 ? 26.921 3.095 1.138 1.00 21.03 92 THR B C 1
ATOM 2410 O O . THR B 1 92 ? 25.982 2.511 0.634 1.00 20.54 92 THR B O 1
ATOM 2414 N N . PRO B 1 93 ? 26.874 3.898 2.173 1.00 21.27 93 PRO B N 1
ATOM 2415 C CA . PRO B 1 93 ? 25.597 4.111 2.886 1.00 17.71 93 PRO B CA 1
ATOM 2416 C C . PRO B 1 93 ? 24.559 4.512 1.881 1.00 19.81 93 PRO B C 1
ATOM 2417 O O . PRO B 1 93 ? 24.925 5.240 0.955 1.00 20.74 93 PRO B O 1
ATOM 2421 N N . GLY B 1 94 ? 23.262 4.131 2.086 1.00 16.96 94 GLY B N 1
ATOM 2422 C CA . GLY B 1 94 ? 22.271 4.549 1.105 1.00 14.27 94 GLY B CA 1
ATOM 2423 C C . GLY B 1 94 ? 20.936 4.849 1.812 1.00 16.23 94 GLY B C 1
ATOM 2424 O O . GLY B 1 94 ? 20.828 4.762 3.046 1.00 15.61 94 GLY B O 1
ATOM 2425 N N . LYS B 1 95 ? 19.971 5.184 0.980 1.00 16.77 95 LYS B N 1
ATOM 2426 C CA . LYS B 1 95 ? 18.633 5.518 1.513 1.00 15.39 95 LYS B CA 1
ATOM 2427 C C . LYS B 1 95 ? 17.835 4.213 1.633 1.00 18.03 95 LYS B C 1
ATOM 2428 O O . LYS B 1 95 ? 18.035 3.248 0.854 1.00 16.86 95 LYS B O 1
ATOM 2434 N N . ILE B 1 96 ? 16.850 4.247 2.524 1.00 15.71 96 ILE B N 1
ATOM 2435 C CA . ILE B 1 96 ? 15.949 3.127 2.679 1.00 14.64 96 ILE B CA 1
ATOM 2436 C C . ILE B 1 96 ? 14.786 3.408 1.749 1.00 15.70 96 ILE B C 1
ATOM 2437 O O . ILE B 1 96 ? 14.266 4.544 1.711 1.00 15.95 96 ILE B O 1
ATOM 2442 N N . MET B 1 97 ? 14.377 2.414 0.930 1.00 13.05 97 MET B N 1
ATOM 2443 C CA . MET B 1 97 ? 13.375 2.617 -0.081 1.00 10.53 97 MET B CA 1
ATOM 2444 C C . MET B 1 97 ? 12.442 1.410 -0.164 1.00 13.45 97 MET B C 1
ATOM 2445 O O . MET B 1 97 ? 12.805 0.337 0.259 1.00 13.85 97 MET B O 1
ATOM 2450 N N . MET B 1 98 ? 11.183 1.692 -0.513 1.00 10.72 98 MET B N 1
ATOM 2451 C CA . MET B 1 98 ? 10.170 0.706 -0.720 1.00 13.21 98 MET B CA 1
ATOM 2452 C C . MET B 1 98 ? 9.429 1.117 -2.012 1.00 13.85 98 MET B C 1
ATOM 2453 O O . MET B 1 98 ? 9.130 2.299 -2.194 1.00 15.04 98 MET B O 1
ATOM 2458 N N . ASN B 1 99 ? 9.083 0.154 -2.853 1.00 14.15 99 ASN B N 1
ATOM 2459 C CA . ASN B 1 99 ? 8.305 0.472 -4.050 1.00 12.52 99 ASN B CA 1
ATOM 2460 C C . ASN B 1 99 ? 7.438 -0.693 -4.483 1.00 14.98 99 ASN B C 1
ATOM 2461 O O . ASN B 1 99 ? 7.615 -1.850 -4.067 1.00 14.50 99 ASN B O 1
ATOM 2466 N N . LEU B 1 100 ? 6.457 -0.336 -5.310 1.00 14.96 100 LEU B N 1
ATOM 2467 C CA . LEU B 1 100 ? 5.596 -1.345 -5.945 1.00 13.11 100 LEU B CA 1
ATOM 2468 C C . LEU B 1 100 ? 5.499 -0.913 -7.439 1.00 15.91 100 LEU B C 1
ATOM 2469 O O . LEU B 1 100 ? 5.286 0.267 -7.664 1.00 15.31 100 LEU B O 1
ATOM 2474 N N . TRP B 1 101 ? 5.771 -1.825 -8.367 1.00 14.89 101 TRP B N 1
ATOM 2475 C CA . TRP B 1 101 ? 5.844 -1.370 -9.774 1.00 16.48 101 TRP B CA 1
ATOM 2476 C C . TRP B 1 101 ? 5.579 -2.593 -10.648 1.00 17.56 101 TRP B C 1
ATOM 2477 O O . TRP B 1 101 ? 5.548 -3.734 -10.160 1.00 15.71 101 TRP B O 1
ATOM 2488 N N . ASN B 1 102 ? 5.528 -2.341 -11.948 1.00 17.57 102 ASN B N 1
ATOM 2489 C CA . ASN B 1 102 ? 5.324 -3.478 -12.843 1.00 18.06 102 ASN B CA 1
ATOM 2490 C C . ASN B 1 102 ? 6.274 -3.353 -14.063 1.00 18.66 102 ASN B C 1
ATOM 2491 O O . ASN B 1 102 ? 6.638 -2.219 -14.347 1.00 15.65 102 ASN B O 1
ATOM 2496 N N . GLY B 1 103 ? 6.566 -4.516 -14.608 1.00 21.16 103 GLY B N 1
ATOM 2497 C CA . GLY B 1 103 ? 7.483 -4.543 -15.761 1.00 22.89 103 GLY B CA 1
ATOM 2498 C C . GLY B 1 103 ? 6.663 -4.795 -17.004 1.00 30.00 103 GLY B C 1
ATOM 2499 O O . GLY B 1 103 ? 5.438 -4.645 -17.034 1.00 28.04 103 GLY B O 1
ATOM 2500 N N . THR B 1 104 ? 7.392 -5.176 -18.085 1.00 31.33 104 THR B N 1
ATOM 2501 C CA . THR B 1 104 ? 6.628 -5.484 -19.322 1.00 36.47 104 THR B CA 1
ATOM 2502 C C . THR B 1 104 ? 5.766 -6.723 -19.101 1.00 40.36 104 THR B C 1
ATOM 2503 O O . THR B 1 104 ? 4.729 -6.847 -19.800 1.00 44.17 104 THR B O 1
ATOM 2507 N N . PRO B 1 118 ? -6.961 -2.325 -8.505 1.00 40.50 118 PRO B N 1
ATOM 2508 C CA . PRO B 1 118 ? -5.753 -1.737 -7.918 1.00 40.75 118 PRO B CA 1
ATOM 2509 C C . PRO B 1 118 ? -5.033 -2.676 -6.961 1.00 37.79 118 PRO B C 1
ATOM 2510 O O . PRO B 1 118 ? -5.658 -3.401 -6.185 1.00 38.44 118 PRO B O 1
ATOM 2514 N N . LEU B 1 119 ? -3.693 -2.663 -7.074 1.00 32.25 119 LEU B N 1
ATOM 2515 C CA . LEU B 1 119 ? -2.901 -3.579 -6.272 1.00 28.81 119 LEU B CA 1
ATOM 2516 C C . LEU B 1 119 ? -2.175 -2.737 -5.211 1.00 23.86 119 LEU B C 1
ATOM 2517 O O . LEU B 1 119 ? -1.832 -1.585 -5.486 1.00 21.41 119 LEU B O 1
ATOM 2522 N N . TYR B 1 120 ? -2.088 -3.369 -4.030 1.00 22.67 120 TYR B N 1
ATOM 2523 C CA . TYR B 1 120 ? -1.439 -2.648 -2.931 1.00 23.07 120 TYR B CA 1
ATOM 2524 C C . TYR B 1 120 ? -0.396 -3.496 -2.225 1.00 17.38 120 TYR B C 1
ATOM 2525 O O . TYR B 1 120 ? -0.650 -4.668 -1.902 1.00 22.11 120 TYR B O 1
ATOM 2534 N N . ALA B 1 121 ? 0.713 -2.847 -1.883 1.00 16.54 121 ALA B N 1
ATOM 2535 C CA . ALA B 1 121 ? 1.671 -3.488 -0.974 1.00 17.32 121 ALA B CA 1
ATOM 2536 C C . ALA B 1 121 ? 1.609 -2.647 0.329 1.00 16.85 121 ALA B C 1
ATOM 2537 O O . ALA B 1 121 ? 1.582 -1.411 0.256 1.00 18.82 121 ALA B O 1
ATOM 2539 N N . GLU B 1 122 ? 1.612 -3.326 1.478 1.00 15.64 122 GLU B N 1
ATOM 2540 C CA . GLU B 1 122 ? 1.490 -2.653 2.744 1.00 15.09 122 GLU B CA 1
ATOM 2541 C C . GLU B 1 122 ? 2.688 -2.901 3.697 1.00 13.21 122 GLU B C 1
ATOM 2542 O O . GLU B 1 122 ? 3.270 -3.971 3.690 1.00 16.08 122 GLU B O 1
ATOM 2548 N N . TYR B 1 123 ? 3.033 -1.817 4.351 1.00 11.15 123 TYR B N 1
ATOM 2549 C CA . TYR B 1 123 ? 4.167 -1.842 5.263 1.00 14.87 123 TYR B CA 1
ATOM 2550 C C . TYR B 1 123 ? 3.699 -1.326 6.621 1.00 15.36 123 TYR B C 1
ATOM 2551 O O . TYR B 1 123 ? 3.206 -0.225 6.692 1.00 15.44 123 TYR B O 1
ATOM 2560 N N . ASP B 1 124 ? 3.966 -2.138 7.638 1.00 12.01 124 ASP B N 1
ATOM 2561 C CA . ASP B 1 124 ? 3.572 -1.753 9.011 1.00 13.89 124 ASP B CA 1
ATOM 2562 C C . ASP B 1 124 ? 4.701 -1.000 9.639 1.00 13.39 124 ASP B C 1
ATOM 2563 O O . ASP B 1 124 ? 4.390 -0.005 10.341 1.00 12.70 124 ASP B O 1
ATOM 2568 N N . TRP B 1 125 ? 5.966 -1.284 9.582 1.00 12.00 125 TRP B N 1
ATOM 2569 C CA . TRP B 1 125 ? 7.002 -0.457 10.235 1.00 10.72 125 TRP B CA 1
ATOM 2570 C C . TRP B 1 125 ? 8.347 -0.828 9.579 1.00 11.54 125 TRP B C 1
ATOM 2571 O O . TRP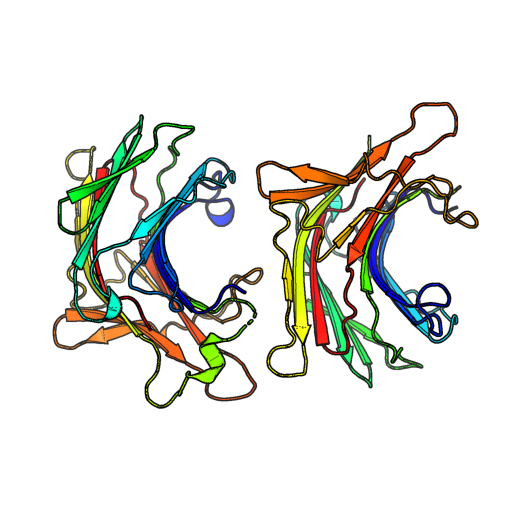 B 1 125 ? 8.437 -1.853 8.895 1.00 11.73 125 TRP B O 1
ATOM 2582 N N . VAL B 1 126 ? 9.350 0.026 9.789 1.00 11.47 126 VAL B N 1
ATOM 2583 C CA . VAL B 1 126 ? 10.698 -0.209 9.290 1.00 11.98 126 VAL B CA 1
ATOM 2584 C C . VAL B 1 126 ? 11.586 0.123 10.452 1.00 12.18 126 VAL B C 1
ATOM 2585 O O . VAL B 1 126 ? 11.361 1.099 11.190 1.00 15.72 126 VAL B O 1
ATOM 2589 N N . LYS B 1 127 ? 12.665 -0.662 10.654 1.00 13.28 127 LYS B N 1
ATOM 2590 C CA . LYS B 1 127 ? 13.580 -0.363 11.729 1.00 11.81 127 LYS B CA 1
ATOM 2591 C C . LYS B 1 127 ? 15.043 -0.567 11.285 1.00 15.10 127 LYS B C 1
ATOM 2592 O O . LYS B 1 127 ? 15.337 -1.603 10.655 1.00 15.64 127 LYS B O 1
ATOM 2598 N N . TYR B 1 128 ? 15.879 0.373 11.640 1.00 14.89 128 TYR B N 1
ATOM 2599 C CA . TYR B 1 128 ? 17.311 0.241 11.327 1.00 13.67 128 TYR B CA 1
ATOM 2600 C C . TYR B 1 128 ? 18.049 0.267 12.683 1.00 13.91 128 TYR B C 1
ATOM 2601 O O . TYR B 1 128 ? 17.863 1.239 13.421 1.00 16.05 128 TYR B O 1
ATOM 2610 N N . THR B 1 129 ? 18.774 -0.789 12.983 1.00 14.44 129 THR B N 1
ATOM 2611 C CA . THR B 1 129 ? 19.535 -0.858 14.242 1.00 15.94 129 THR B CA 1
ATOM 2612 C C . THR B 1 129 ? 20.981 -0.617 13.818 1.00 19.16 129 THR B C 1
ATOM 2613 O O . THR B 1 129 ? 21.583 -1.495 13.177 1.00 19.36 129 THR B O 1
ATOM 2617 N N . SER B 1 130 ? 21.542 0.536 14.118 1.00 19.82 130 SER B N 1
ATOM 2618 C CA . SER B 1 130 ? 22.893 0.821 13.708 1.00 20.65 130 SER B CA 1
ATOM 2619 C C . SER B 1 130 ? 23.967 0.079 14.475 1.00 20.95 130 SER B C 1
ATOM 2620 O O . SER B 1 130 ? 23.807 -0.226 15.652 1.00 21.33 130 SER B O 1
ATOM 2623 N N . ASN B 1 131 ? 25.149 -0.042 13.869 1.00 24.39 131 ASN B N 1
ATOM 2624 C CA . ASN B 1 131 ? 26.326 -0.507 14.613 1.00 28.33 131 ASN B CA 1
ATOM 2625 C C . ASN B 1 131 ? 26.758 0.606 15.572 1.00 29.02 131 ASN B C 1
ATOM 2626 O O . ASN B 1 131 ? 27.252 0.269 16.655 1.00 33.83 131 ASN B O 1
ATOM 2631 N N . GLN B 1 132 ? 26.559 1.872 15.227 1.00 30.03 132 GLN B N 1
ATOM 2632 C CA . GLN B 1 132 ? 27.073 2.941 16.092 1.00 33.67 132 GLN B CA 1
ATOM 2633 C C . GLN B 1 132 ? 26.041 3.403 17.115 1.00 33.07 132 GLN B C 1
ATOM 2634 O O . GLN B 1 132 ? 24.844 3.492 16.831 1.00 26.97 132 GLN B O 1
ATOM 2640 N N . THR B 1 133 ? 26.511 3.735 18.319 1.00 31.04 133 THR B N 1
ATOM 2641 C CA . THR B 1 133 ? 25.589 4.291 19.321 1.00 27.33 133 THR B CA 1
ATOM 2642 C C . THR B 1 133 ? 24.771 5.434 18.795 1.00 25.64 133 THR B C 1
ATOM 2643 O O . THR B 1 133 ? 25.347 6.353 18.192 1.00 25.87 133 THR B O 1
ATOM 2647 N N . GLY B 1 134 ? 23.465 5.491 19.094 1.00 27.13 134 GLY B N 1
ATOM 2648 C CA . GLY B 1 134 ? 22.642 6.625 18.735 1.00 24.93 134 GLY B CA 1
ATOM 2649 C C . GLY B 1 134 ? 22.350 6.828 17.273 1.00 27.64 134 GLY B C 1
ATOM 2650 O O . GLY B 1 134 ? 21.810 7.901 16.882 1.00 30.12 134 GLY B O 1
ATOM 2651 N N . GLY B 1 135 ? 22.540 5.828 16.424 1.00 23.34 135 GLY B N 1
ATOM 2652 C CA . GLY B 1 135 ? 22.266 5.948 15.003 1.00 23.69 135 GLY B CA 1
ATOM 2653 C C . GLY B 1 135 ? 21.026 5.167 14.543 1.00 21.38 135 GLY B C 1
ATOM 2654 O O . GLY B 1 135 ? 20.784 5.146 13.338 1.00 22.25 135 GLY B O 1
ATOM 2655 N N . SER B 1 136 ? 20.313 4.512 15.445 1.00 17.76 136 SER B N 1
ATOM 2656 C CA . SER B 1 136 ? 19.148 3.694 14.988 1.00 16.72 136 SER B CA 1
ATOM 2657 C C . SER B 1 136 ? 17.964 4.562 14.638 1.00 16.59 136 SER B C 1
ATOM 2658 O O . SER B 1 136 ? 17.855 5.741 14.978 1.00 15.69 136 SER B O 1
ATOM 2661 N N . PHE B 1 137 ? 16.985 3.958 13.956 1.00 15.60 137 PHE B N 1
ATOM 2662 C CA . PHE B 1 137 ? 15.838 4.689 13.423 1.00 17.98 137 PHE B CA 1
ATOM 2663 C C . PHE B 1 137 ? 14.638 3.777 13.409 1.00 17.86 137 PHE B C 1
ATOM 2664 O O . PHE B 1 137 ? 14.784 2.600 13.131 1.00 15.63 137 PHE B O 1
ATOM 2672 N N . PHE B 1 138 ? 13.462 4.240 13.838 1.00 15.23 138 PHE B N 1
ATOM 2673 C CA . PHE B 1 138 ? 12.275 3.360 13.773 1.00 16.15 138 PHE B CA 1
ATOM 2674 C C . PHE B 1 138 ? 11.220 4.224 13.095 1.00 15.74 138 PHE B C 1
ATOM 2675 O O . PHE B 1 138 ? 11.104 5.413 13.504 1.00 17.40 138 PHE B O 1
ATOM 2683 N N . GLU B 1 139 ? 10.390 3.654 12.237 1.00 13.23 139 GLU B N 1
ATOM 2684 C CA . GLU B 1 139 ? 9.317 4.406 11.582 1.00 12.06 139 GLU B CA 1
ATOM 2685 C C . GLU B 1 139 ? 8.072 3.535 11.628 1.00 14.50 139 GLU B C 1
ATOM 2686 O O . GLU B 1 139 ? 7.990 2.448 11.033 1.00 12.93 139 GLU B O 1
ATOM 2692 N N . PRO B 1 140 ? 7.003 4.010 12.271 1.00 14.71 140 PRO B N 1
ATOM 2693 C CA . PRO B 1 140 ? 5.796 3.199 12.371 1.00 15.24 140 PRO B CA 1
ATOM 2694 C C . PRO B 1 140 ? 4.836 3.600 11.303 1.00 15.05 140 PRO B C 1
ATOM 2695 O O . PRO B 1 140 ? 3.813 2.919 11.310 1.00 16.07 140 PRO B O 1
ATOM 2699 N N . PHE B 1 141 ? 5.001 4.486 10.382 1.00 14.82 141 PHE B N 1
ATOM 2700 C CA . PHE B 1 141 ? 4.049 4.777 9.321 1.00 16.18 141 PHE B CA 1
ATOM 2701 C C . PHE B 1 141 ? 2.667 5.203 9.889 1.00 17.27 141 PHE B C 1
ATOM 2702 O O . PHE B 1 141 ? 1.667 4.785 9.330 1.00 19.09 141 PHE B O 1
ATOM 2710 N N . ASN B 1 142 ? 2.646 6.176 10.804 1.00 18.67 142 ASN B N 1
ATOM 2711 C CA . ASN B 1 142 ? 1.320 6.697 11.227 1.00 22.18 142 ASN B CA 1
ATOM 2712 C C . ASN B 1 142 ? 0.878 7.801 10.282 1.00 27.03 142 ASN B C 1
ATOM 2713 O O . ASN B 1 142 ? -0.296 7.947 9.932 1.00 28.33 142 ASN B O 1
ATOM 2718 N N . SER B 1 143 ? 1.819 8.568 9.748 1.00 25.53 143 SER B N 1
ATOM 2719 C CA . SER B 1 143 ? 1.492 9.601 8.746 1.00 26.45 143 SER B CA 1
ATOM 2720 C C . SER B 1 143 ? 2.735 9.902 7.920 1.00 24.36 143 SER B C 1
ATOM 2721 O O . SER B 1 143 ? 3.837 9.424 8.273 1.00 20.40 143 SER B O 1
ATOM 2724 N N . TYR B 1 144 ? 2.559 10.754 6.934 1.00 24.72 144 TYR B N 1
ATOM 2725 C CA . TYR B 1 144 ? 3.692 11.172 6.103 1.00 27.73 144 TYR B CA 1
ATOM 2726 C C . TYR B 1 144 ? 4.611 12.160 6.790 1.00 28.69 144 TYR B C 1
ATOM 2727 O O . TYR B 1 144 ? 4.245 13.334 6.992 1.00 32.39 144 TYR B O 1
ATOM 2736 N N . ASN B 1 145 ? 5.824 11.788 7.165 1.00 28.22 145 ASN B N 1
ATOM 2737 C CA . ASN B 1 145 ? 6.784 12.706 7.780 1.00 32.41 145 ASN B CA 1
ATOM 2738 C C . ASN B 1 145 ? 7.695 13.265 6.696 1.00 30.97 145 ASN B C 1
ATOM 2739 O O . ASN B 1 145 ? 8.704 12.644 6.364 1.00 28.26 145 ASN B O 1
ATOM 2744 N N . SER B 1 146 ? 7.397 14.454 6.139 1.00 31.47 146 SER B N 1
ATOM 2745 C CA . SER B 1 146 ? 8.188 15.077 5.079 1.00 30.49 146 SER B CA 1
ATOM 2746 C C . SER B 1 146 ? 9.634 15.347 5.438 1.00 27.35 146 SER B C 1
ATOM 2747 O O . SER B 1 146 ? 10.483 15.476 4.530 1.00 28.61 146 SER B O 1
ATOM 2750 N N . GLY B 1 147 ? 10.029 15.434 6.698 1.00 25.85 147 GLY B N 1
ATOM 2751 C CA . GLY B 1 147 ? 11.468 15.644 6.962 1.00 28.06 147 GLY B CA 1
ATOM 2752 C C . GLY B 1 147 ? 12.273 14.348 6.915 1.00 28.25 147 GLY B C 1
ATOM 2753 O O . GLY B 1 147 ? 13.506 14.343 6.935 1.00 27.36 147 GLY B O 1
ATOM 2754 N N . THR B 1 148 ? 11.613 13.199 6.948 1.00 23.58 148 THR B N 1
ATOM 2755 C CA . THR B 1 148 ? 12.308 11.911 6.996 1.00 23.52 148 THR B CA 1
ATOM 2756 C C . THR B 1 148 ? 12.163 11.103 5.721 1.00 21.13 148 THR B C 1
ATOM 2757 O O . THR B 1 148 ? 12.970 10.176 5.430 1.00 21.54 148 THR B O 1
ATOM 2761 N N . TRP B 1 149 ? 11.043 11.267 5.048 1.00 16.98 149 TRP B N 1
ATOM 2762 C CA . TRP B 1 149 ? 10.728 10.594 3.806 1.00 18.20 149 TRP B CA 1
ATOM 2763 C C . TRP B 1 149 ? 10.293 11.507 2.680 1.00 21.63 149 TRP B C 1
ATOM 2764 O O . TRP B 1 149 ? 9.793 12.649 2.832 1.00 19.32 149 TRP B O 1
ATOM 2775 N N . GLU B 1 150 ? 10.367 10.950 1.464 1.00 20.01 150 GLU B N 1
ATOM 2776 C CA . GLU B 1 150 ? 9.869 11.687 0.289 1.00 22.63 150 GLU B CA 1
ATOM 2777 C C . GLU B 1 150 ? 9.129 10.755 -0.628 1.00 22.71 150 GLU B C 1
ATOM 2778 O O . GLU B 1 150 ? 9.417 9.548 -0.722 1.00 20.16 150 GLU B O 1
ATOM 2784 N N . LYS B 1 151 ? 8.117 11.262 -1.342 1.00 19.36 151 LYS B N 1
ATOM 2785 C CA . LYS B 1 151 ? 7.353 10.378 -2.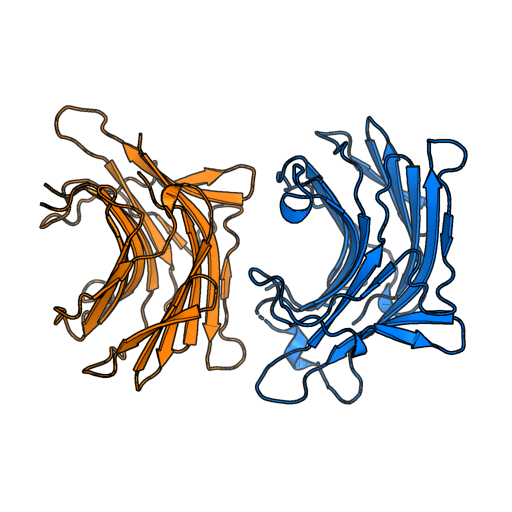209 1.00 19.11 151 LYS B CA 1
ATOM 2786 C C . LYS B 1 151 ? 7.877 10.548 -3.636 1.00 20.46 151 LYS B C 1
ATOM 2787 O O . LYS B 1 151 ? 8.124 11.724 -3.962 1.00 24.23 151 LYS B O 1
ATOM 2793 N N . ALA B 1 152 ? 8.114 9.501 -4.401 1.00 16.71 152 ALA B N 1
ATOM 2794 C CA . ALA B 1 152 ? 8.583 9.732 -5.780 1.00 17.56 152 ALA B CA 1
ATOM 2795 C C . ALA B 1 152 ? 7.428 10.276 -6.567 1.00 19.46 152 ALA B C 1
ATOM 2796 O O . ALA B 1 152 ? 6.299 9.789 -6.419 1.00 19.43 152 ALA B O 1
ATOM 2798 N N . ASP B 1 153 ? 7.706 11.181 -7.537 1.00 18.42 153 ASP B N 1
ATOM 2799 C CA . ASP B 1 153 ? 6.550 11.615 -8.327 1.00 22.68 153 ASP B CA 1
ATOM 2800 C C . ASP B 1 153 ? 6.966 12.285 -9.662 1.00 23.16 153 ASP B C 1
ATOM 2801 O O . ASP B 1 153 ? 7.885 13.106 -9.671 1.00 24.65 153 ASP B O 1
ATOM 2806 N N . GLY B 1 154 ? 6.171 11.977 -10.673 1.00 25.36 154 GLY B N 1
ATOM 2807 C CA . GLY B 1 154 ? 6.222 12.792 -11.902 1.00 24.97 154 GLY B CA 1
ATOM 2808 C C . GLY B 1 154 ? 7.130 12.277 -13.005 1.00 27.62 154 GLY B C 1
ATOM 2809 O O . GLY B 1 154 ? 7.176 12.899 -14.066 1.00 28.60 154 GLY B O 1
ATOM 2810 N N . TYR B 1 155 ? 7.784 11.151 -12.785 1.00 24.59 155 TYR B N 1
ATOM 2811 C CA . TYR B 1 155 ? 8.661 10.551 -13.792 1.00 26.46 155 TYR B CA 1
ATOM 2812 C C . TYR B 1 155 ? 8.602 9.027 -13.771 1.00 26.83 155 TYR B C 1
ATOM 2813 O O . TYR B 1 155 ? 8.102 8.406 -12.833 1.00 21.10 155 TYR B O 1
ATOM 2822 N N . SER B 1 156 ? 9.147 8.433 -14.827 1.00 24.16 156 SER B N 1
ATOM 2823 C CA . SER B 1 156 ? 9.311 6.979 -14.883 1.00 24.38 156 SER B CA 1
ATOM 2824 C C . SER B 1 156 ? 10.814 6.694 -14.753 1.00 25.75 156 SER B C 1
ATOM 2825 O O . SER B 1 156 ? 11.671 7.421 -15.265 1.00 26.76 156 SER B O 1
ATOM 2828 N N . ASN B 1 157 ? 11.189 5.573 -14.143 1.00 23.45 157 ASN B N 1
ATOM 2829 C CA . ASN B 1 157 ? 12.557 5.118 -14.177 1.00 25.29 157 ASN B CA 1
ATOM 2830 C C . ASN B 1 157 ? 12.862 4.650 -15.614 1.00 25.30 157 ASN B C 1
ATOM 2831 O O . ASN B 1 157 ? 14.053 4.624 -15.994 1.00 28.00 157 ASN B O 1
ATOM 2836 N N . GLY B 1 158 ? 11.881 4.228 -16.351 1.00 21.60 158 GLY B N 1
ATOM 2837 C CA . GLY B 1 158 ? 12.062 3.674 -17.703 1.00 24.76 158 GLY B CA 1
ATOM 2838 C C . GLY B 1 158 ? 12.792 2.359 -17.641 1.00 22.74 158 GLY B C 1
ATOM 2839 O O . GLY B 1 158 ? 12.980 1.793 -16.558 1.00 19.83 158 GLY B O 1
ATOM 2840 N N . GLY B 1 159 ? 13.411 1.908 -18.771 1.00 23.78 159 GLY B N 1
ATOM 2841 C CA . GLY B 1 159 ? 14.128 0.621 -18.666 1.00 21.18 159 GLY B CA 1
ATOM 2842 C C . GLY B 1 159 ? 13.105 -0.469 -18.291 1.00 16.67 159 GLY B C 1
ATOM 2843 O O . GLY B 1 159 ? 12.035 -0.545 -18.848 1.00 17.27 159 GLY B O 1
ATOM 2844 N N . VAL B 1 160 ? 13.383 -1.304 -17.317 1.00 18.68 160 VAL B N 1
ATOM 2845 C CA . VAL B 1 160 ? 12.490 -2.393 -16.933 1.00 18.01 160 VAL B CA 1
ATOM 2846 C C . VAL B 1 160 ? 11.175 -1.907 -16.329 1.00 18.09 160 VAL B C 1
ATOM 2847 O O . VAL B 1 160 ? 10.180 -2.617 -16.338 1.00 18.04 160 VAL B O 1
ATOM 2851 N N . PHE B 1 161 ? 11.169 -0.690 -15.801 1.00 17.06 161 PHE B N 1
ATOM 2852 C CA . PHE B 1 161 ? 9.923 -0.122 -15.180 1.00 19.87 161 PHE B CA 1
ATOM 2853 C C . PHE B 1 161 ? 8.956 0.249 -16.265 1.00 21.85 161 PHE B C 1
ATOM 2854 O O . PHE B 1 161 ? 9.349 0.926 -17.240 1.00 27.80 161 PHE B O 1
ATOM 2862 N N . ASN B 1 162 ? 7.694 -0.131 -16.194 1.00 17.57 162 ASN B N 1
ATOM 2863 C CA . ASN B 1 162 ? 6.710 0.173 -17.196 1.00 19.94 162 ASN B CA 1
ATOM 2864 C C . ASN B 1 162 ? 5.599 0.979 -16.544 1.00 20.54 162 ASN B C 1
ATOM 2865 O O . ASN B 1 162 ? 4.407 0.789 -16.794 1.00 21.66 162 ASN B O 1
ATOM 2870 N N . CYS B 1 163 ? 5.992 1.837 -15.611 1.00 20.42 163 CYS B N 1
ATOM 2871 C CA . CYS B 1 163 ? 5.030 2.701 -14.897 1.00 22.44 163 CYS B CA 1
ATOM 2872 C C . CYS B 1 163 ? 5.705 3.987 -14.490 1.00 21.37 163 CYS B C 1
ATOM 2873 O O . CYS B 1 163 ? 6.943 4.169 -14.465 1.00 21.90 163 CYS B O 1
ATOM 2876 N N . THR B 1 164 ? 4.885 4.996 -14.215 1.00 18.61 164 THR B N 1
ATOM 2877 C CA . THR B 1 164 ? 5.267 6.300 -13.769 1.00 17.25 164 THR B CA 1
ATOM 2878 C C . THR B 1 164 ? 5.012 6.450 -12.240 1.00 17.58 164 THR B C 1
ATOM 2879 O O . THR B 1 164 ? 3.874 6.088 -11.877 1.00 18.48 164 THR B O 1
ATOM 2883 N N . TRP B 1 165 ? 6.004 6.907 -11.548 1.00 18.15 165 TRP B N 1
ATOM 2884 C CA . TRP B 1 165 ? 5.790 7.109 -10.085 1.00 19.45 165 TRP B CA 1
ATOM 2885 C C . TRP B 1 165 ? 4.775 8.232 -9.855 1.00 22.57 165 TRP B C 1
ATOM 2886 O O . TRP B 1 165 ? 4.894 9.259 -10.543 1.00 23.31 165 TRP B O 1
ATOM 2897 N N . ARG B 1 166 ? 3.822 8.054 -8.976 1.00 18.69 166 ARG B N 1
ATOM 2898 C CA . ARG B 1 166 ? 2.871 9.137 -8.640 1.00 22.04 166 ARG B CA 1
ATOM 2899 C C . ARG B 1 166 ? 2.854 9.295 -7.107 1.00 18.98 166 ARG B C 1
ATOM 2900 O O . ARG B 1 166 ? 2.568 8.297 -6.440 1.00 21.75 166 ARG B O 1
ATOM 2908 N N . ALA B 1 167 ? 3.004 10.461 -6.561 1.00 18.97 167 ALA B N 1
ATOM 2909 C CA . ALA B 1 167 ? 2.917 10.650 -5.094 1.00 20.06 167 ALA B CA 1
ATOM 2910 C C . ALA B 1 167 ? 1.508 10.360 -4.617 1.00 20.76 167 ALA B C 1
ATOM 2911 O O . ALA B 1 167 ? 1.292 9.935 -3.460 1.00 19.51 167 ALA B O 1
ATOM 2913 N N . ASN B 1 168 ? 0.521 10.448 -5.506 1.00 19.42 168 ASN B N 1
ATOM 2914 C CA . ASN B 1 168 ? -0.856 10.071 -5.195 1.00 21.16 168 ASN B CA 1
ATOM 2915 C C . ASN B 1 168 ? -1.038 8.622 -4.827 1.00 19.53 168 ASN B C 1
ATOM 2916 O O . ASN B 1 168 ? -2.060 8.161 -4.298 1.00 20.50 168 ASN B O 1
ATOM 2921 N N . ASN B 1 169 ? -0.095 7.732 -5.225 1.00 18.14 169 ASN B N 1
ATOM 2922 C CA . ASN B 1 169 ? -0.245 6.317 -4.960 1.00 18.24 169 ASN B CA 1
ATOM 2923 C C . ASN B 1 169 ? 0.458 5.909 -3.666 1.00 19.15 169 ASN B C 1
ATOM 2924 O O . ASN B 1 169 ? 0.418 4.710 -3.393 1.00 18.09 169 ASN B O 1
ATOM 2929 N N . VAL B 1 170 ? 0.960 6.821 -2.881 1.00 15.94 170 VAL B N 1
ATOM 2930 C CA . VAL B 1 170 ? 1.508 6.569 -1.562 1.00 17.21 170 VAL B CA 1
ATOM 2931 C C . VAL B 1 170 ? 0.480 7.005 -0.517 1.00 21.05 170 VAL B C 1
ATOM 2932 O O . VAL B 1 170 ? 0.216 8.208 -0.452 1.00 21.32 170 VAL B O 1
ATOM 2936 N N . ASN B 1 171 ? -0.143 6.100 0.238 1.00 21.62 171 ASN B N 1
ATOM 2937 C CA . ASN B 1 171 ? -1.156 6.561 1.232 1.00 24.11 171 ASN B CA 1
ATOM 2938 C C . ASN B 1 171 ? -0.932 5.868 2.585 1.00 21.35 171 ASN B C 1
ATOM 2939 O O . ASN B 1 171 ? -0.073 5.015 2.684 1.00 18.97 171 ASN B O 1
ATOM 2944 N N . PHE B 1 172 ? -1.577 6.393 3.611 1.00 20.53 172 PHE B N 1
ATOM 2945 C CA . PHE B 1 172 ? -1.386 5.867 4.978 1.00 22.08 172 PHE B CA 1
ATOM 2946 C C . PHE B 1 17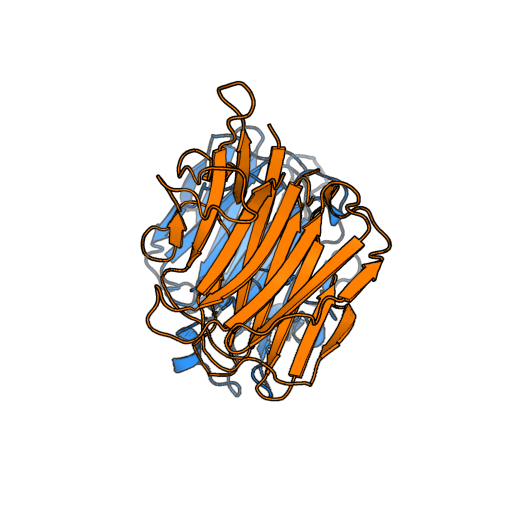2 ? -2.760 5.470 5.493 1.00 25.79 172 PHE B C 1
ATOM 2947 O O . PHE B 1 172 ? -3.705 6.235 5.261 1.00 24.90 172 PHE B O 1
ATOM 2955 N N . THR B 1 173 ? -2.871 4.271 6.042 1.00 25.80 173 THR B N 1
ATOM 2956 C CA . THR B 1 173 ? -4.140 3.763 6.532 1.00 24.77 173 THR B CA 1
ATOM 2957 C C . THR B 1 173 ? -4.401 4.355 7.912 1.00 25.26 173 THR B C 1
ATOM 2958 O O . THR B 1 173 ? -3.516 4.881 8.583 1.00 22.20 173 THR B O 1
ATOM 2962 N N . ASN B 1 174 ? -5.698 4.245 8.346 1.00 22.69 174 ASN B N 1
ATOM 2963 C CA . ASN B 1 174 ? -6.007 4.813 9.686 1.00 23.84 174 ASN B CA 1
ATOM 2964 C C . ASN B 1 174 ? -5.456 3.936 10.797 1.00 22.41 174 ASN B C 1
ATOM 2965 O O . ASN B 1 174 ? -5.435 4.289 11.964 1.00 21.30 174 ASN B O 1
ATOM 2970 N N . ASP B 1 175 ? -5.053 2.703 10.495 1.00 22.19 175 ASP B N 1
ATOM 2971 C CA . ASP B 1 175 ? -4.443 1.795 11.474 1.00 18.79 175 ASP B CA 1
ATOM 2972 C C . ASP B 1 175 ? -2.912 1.763 11.320 1.00 21.19 175 ASP B C 1
ATOM 2973 O O . ASP B 1 175 ? -2.259 0.809 11.765 1.00 24.33 175 ASP B O 1
ATOM 2978 N N . GLY B 1 176 ? -2.335 2.831 10.828 1.00 18.77 176 GLY B N 1
ATOM 2979 C CA . GLY B 1 176 ? -0.865 2.964 10.817 1.00 16.62 176 GLY B CA 1
ATOM 2980 C C . GLY B 1 176 ? -0.207 2.168 9.723 1.00 18.23 176 GLY B C 1
ATOM 2981 O O .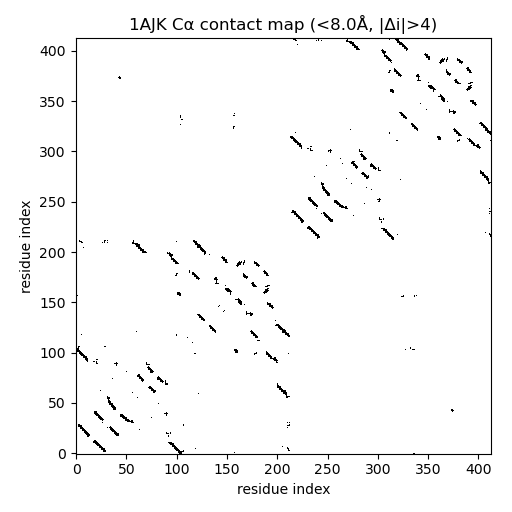 GLY B 1 176 ? 0.842 1.607 10.051 1.00 15.99 176 GLY B O 1
ATOM 2982 N N . LYS B 1 177 ? -0.540 1.993 8.495 1.00 15.26 177 LYS B N 1
ATOM 2983 C CA . LYS B 1 177 ? 0.306 1.201 7.580 1.00 16.03 177 LYS B CA 1
ATOM 2984 C C . LYS B 1 177 ? 0.520 2.084 6.369 1.00 16.49 177 LYS B C 1
ATOM 2985 O O . LYS B 1 177 ? -0.329 2.936 6.080 1.00 17.51 177 LYS B O 1
ATOM 2991 N N . LEU B 1 178 ? 1.690 1.995 5.750 1.00 15.97 178 LEU B N 1
ATOM 2992 C CA . LEU B 1 178 ? 1.927 2.761 4.492 1.00 13.03 178 LEU B CA 1
ATOM 2993 C C . LEU B 1 178 ? 1.316 1.872 3.449 1.00 15.33 178 LEU B C 1
ATOM 2994 O O . LEU B 1 178 ? 1.610 0.678 3.517 1.00 15.51 178 LEU B O 1
ATOM 2999 N N . LYS B 1 179 ? 0.599 2.371 2.452 1.00 15.25 179 LYS B N 1
ATOM 3000 C CA . LYS B 1 179 ? -0.045 1.483 1.491 1.00 19.87 179 LYS B CA 1
ATOM 3001 C C . LYS B 1 179 ? 0.374 2.025 0.139 1.00 18.69 179 LYS B C 1
ATOM 3002 O O . LYS B 1 179 ? 0.070 3.200 -0.113 1.00 18.64 179 LYS B O 1
ATOM 3008 N N . LEU B 1 180 ? 1.181 1.255 -0.613 1.00 17.31 180 LEU B N 1
ATOM 3009 C CA . LEU B 1 180 ? 1.622 1.707 -1.933 1.00 16.29 180 LEU B CA 1
ATOM 3010 C C . LEU B 1 180 ? 0.704 1.086 -2.980 1.00 15.00 180 LEU B C 1
ATOM 3011 O O . LEU B 1 180 ? 0.479 -0.111 -2.924 1.00 18.61 180 LEU B O 1
ATOM 3016 N N . GLY B 1 181 ? 0.263 1.877 -3.957 1.00 16.60 181 GLY B N 1
ATOM 3017 C CA . GLY B 1 181 ? -0.741 1.353 -4.883 1.00 15.66 181 GLY B CA 1
ATOM 3018 C C . GLY B 1 181 ? -0.216 1.399 -6.330 1.00 16.67 181 GLY B C 1
ATOM 3019 O O . GLY B 1 181 ? 0.655 2.207 -6.668 1.00 16.71 181 GLY B O 1
ATOM 3020 N N . LEU B 1 182 ? -0.760 0.482 -7.089 1.00 17.61 182 LEU B N 1
ATOM 3021 C CA . LEU B 1 182 ? -0.385 0.371 -8.520 1.00 20.16 182 LEU B CA 1
ATOM 3022 C C . LEU B 1 182 ? -1.725 0.444 -9.252 1.00 20.58 182 LEU B C 1
ATOM 3023 O O . LEU B 1 182 ? -2.546 -0.453 -8.942 1.00 21.04 182 LEU B O 1
ATOM 3028 N N . THR B 1 183 ? -1.900 1.499 -10.006 1.00 23.55 183 THR B N 1
ATOM 3029 C CA . THR B 1 183 ? -3.224 1.699 -10.647 1.00 23.01 183 THR B CA 1
ATOM 3030 C C . THR B 1 183 ? -3.035 1.878 -12.159 1.00 26.28 183 THR B C 1
ATOM 3031 O O . THR B 1 183 ? -1.884 2.024 -12.592 1.00 22.80 183 THR B O 1
ATOM 3035 N N . SER B 1 184 ? -4.096 2.091 -12.955 1.00 30.35 184 SER B N 1
ATOM 3036 C CA . SER B 1 184 ? -3.901 2.334 -14.381 1.00 36.19 184 SER B CA 1
ATOM 3037 C C . SER B 1 184 ? -4.359 3.674 -14.934 1.00 42.40 184 SER B C 1
ATOM 3038 O O . SER B 1 184 ? -3.585 4.397 -15.619 1.00 41.77 184 SER B O 1
ATOM 3041 N N . SER B 1 185 ? -5.614 4.069 -14.847 1.00 46.24 185 SER B N 1
ATOM 3042 C CA . SER B 1 185 ? -6.054 5.338 -15.454 1.00 51.83 185 SER B CA 1
ATOM 3043 C C . SER B 1 185 ? -6.162 5.348 -16.978 1.00 52.79 185 SER B C 1
ATOM 3044 O O . SER B 1 185 ? -6.491 6.416 -17.536 1.00 53.60 185 SER B O 1
ATOM 3047 N N . ALA B 1 186 ? -5.811 4.293 -17.691 1.00 54.65 186 ALA B N 1
ATOM 3048 C CA . ALA B 1 186 ? -5.766 4.213 -19.140 1.00 55.12 186 ALA B CA 1
ATOM 3049 C C . ALA B 1 186 ? -5.186 2.884 -19.628 1.00 55.47 186 ALA B C 1
ATOM 3050 O O . ALA B 1 186 ? -4.534 2.125 -18.902 1.00 54.85 186 ALA B O 1
ATOM 3052 N N . TYR B 1 187 ? -5.379 2.616 -20.921 1.00 56.39 187 TYR B N 1
ATOM 3053 C CA . TYR B 1 187 ? -4.900 1.371 -21.523 1.00 56.43 187 TYR B CA 1
ATOM 3054 C C . TYR B 1 187 ? -3.370 1.381 -21.557 1.00 53.07 187 TYR B C 1
ATOM 3055 O O . TYR B 1 187 ? -2.744 2.332 -22.021 1.00 51.40 187 TYR B O 1
ATOM 3064 N N . ASN B 1 188 ? -2.774 0.313 -21.031 1.00 50.63 188 ASN B N 1
ATOM 3065 C CA . ASN B 1 188 ? -1.321 0.166 -20.925 1.00 49.77 188 ASN B CA 1
ATOM 3066 C C . ASN B 1 188 ? -0.648 1.411 -20.387 1.00 47.51 188 ASN B C 1
ATOM 3067 O O . ASN B 1 188 ? 0.403 1.867 -20.853 1.00 50.67 188 ASN B O 1
ATOM 3072 N N . LYS B 1 189 ? -1.214 2.060 -19.362 1.00 44.90 189 LYS B N 1
ATOM 3073 C CA . LYS B 1 189 ? -0.678 3.246 -18.721 1.00 40.51 189 LYS B CA 1
ATOM 3074 C C . LYS B 1 189 ? -0.670 2.943 -17.210 1.00 36.98 189 LYS B C 1
ATOM 3075 O O . LYS B 1 189 ? -1.763 2.738 -16.707 1.00 34.57 189 LYS B O 1
ATOM 3081 N N . PHE B 1 190 ? 0.474 2.703 -16.568 1.00 30.86 190 PHE B N 1
ATOM 3082 C CA . PHE B 1 190 ? 0.388 2.335 -15.156 1.00 27.99 190 PHE B CA 1
ATOM 3083 C C . PHE B 1 190 ? 1.040 3.382 -14.282 1.00 26.19 190 PHE B C 1
ATOM 3084 O O . PHE B 1 190 ? 2.025 4.040 -14.658 1.00 23.65 190 PHE B O 1
ATOM 3092 N N . ASP B 1 191 ? 0.470 3.582 -13.067 1.00 20.77 191 ASP B N 1
ATOM 3093 C CA . ASP B 1 191 ? 1.048 4.561 -12.135 1.00 23.52 191 ASP B CA 1
ATOM 3094 C C . ASP B 1 191 ? 1.492 3.749 -10.909 1.00 19.23 191 ASP B C 1
ATOM 3095 O O . ASP B 1 191 ? 0.718 2.872 -10.517 1.00 19.50 191 ASP B O 1
ATOM 3100 N N . CYS B 1 192 ? 2.707 3.942 -10.449 1.00 20.01 192 CYS B N 1
ATOM 3101 C CA . CYS B 1 192 ? 3.162 3.040 -9.374 1.00 18.97 192 CYS B CA 1
ATOM 3102 C C . CYS B 1 192 ? 3.696 3.911 -8.268 1.00 19.11 192 CYS B C 1
ATOM 3103 O O . CYS B 1 192 ? 3.452 5.115 -8.258 1.00 16.64 192 CYS B O 1
ATOM 3106 N N . ALA B 1 193 ? 4.417 3.350 -7.273 1.00 17.31 193 ALA B N 1
ATOM 3107 C CA . ALA B 1 193 ? 4.702 4.150 -6.089 1.00 18.92 193 ALA B CA 1
ATOM 3108 C C . ALA B 1 193 ? 6.047 3.803 -5.436 1.00 17.62 193 ALA B C 1
ATOM 3109 O O . ALA B 1 193 ? 6.353 2.629 -5.309 1.00 17.64 193 ALA B O 1
ATOM 3111 N N . GLU B 1 194 ? 6.679 4.862 -4.966 1.00 14.29 194 GLU B N 1
ATOM 3112 C CA . GLU B 1 194 ? 7.956 4.649 -4.269 1.00 17.61 194 GLU B CA 1
ATOM 3113 C C . GLU B 1 194 ? 8.102 5.650 -3.154 1.00 17.46 194 GLU B C 1
ATOM 3114 O O . GLU B 1 194 ? 7.903 6.861 -3.343 1.00 19.37 194 GLU B O 1
ATOM 3120 N N . TYR B 1 195 ? 8.541 5.199 -1.980 1.00 16.40 195 TYR B N 1
ATOM 3121 C CA . TYR B 1 195 ? 8.729 6.010 -0.786 1.00 15.61 195 TYR B CA 1
ATOM 3122 C C . TYR B 1 195 ? 10.162 5.815 -0.313 1.00 18.42 195 TYR B C 1
ATOM 3123 O O . TYR B 1 195 ? 10.656 4.664 -0.238 1.00 16.32 195 TYR B O 1
ATOM 3132 N N . ARG B 1 196 ? 10.884 6.932 -0.133 1.00 13.86 196 ARG B N 1
ATOM 3133 C CA . ARG B 1 196 ? 12.283 6.847 0.163 1.00 18.08 196 ARG B CA 1
ATOM 3134 C C . ARG B 1 196 ? 12.749 7.792 1.258 1.00 16.01 196 ARG B C 1
ATOM 3135 O O . ARG B 1 196 ? 12.115 8.829 1.483 1.00 19.22 196 ARG B O 1
ATOM 3143 N N . SER B 1 197 ? 13.712 7.311 2.032 1.00 14.60 197 SER B N 1
ATOM 3144 C CA . SER B 1 197 ? 14.220 8.106 3.136 1.00 13.27 197 SER B CA 1
ATOM 3145 C C . SER B 1 197 ? 14.980 9.322 2.629 1.00 15.34 197 SER B C 1
ATOM 3146 O O . SER B 1 197 ? 15.482 9.295 1.500 1.00 16.75 197 SER B O 1
ATOM 3149 N N . THR B 1 198 ? 15.023 10.393 3.433 1.00 16.25 198 THR B N 1
ATOM 3150 C CA . THR B 1 198 ? 15.836 11.576 3.004 1.00 18.54 198 THR B CA 1
ATOM 3151 C C . THR B 1 198 ? 17.234 11.391 3.530 1.00 19.21 198 THR B C 1
ATOM 3152 O O . THR B 1 198 ? 18.201 11.930 2.951 1.00 24.53 198 THR B O 1
ATOM 3156 N N . ASN B 1 199 ? 17.415 10.625 4.587 1.00 17.95 199 ASN B N 1
ATOM 3157 C CA . ASN B 1 199 ? 18.716 10.409 5.165 1.00 21.05 199 ASN B CA 1
ATOM 3158 C C . ASN B 1 199 ? 19.282 9.082 4.630 1.00 18.35 199 ASN B C 1
ATOM 3159 O O . ASN B 1 199 ? 18.530 8.292 4.053 1.00 17.82 199 ASN B O 1
ATOM 3164 N N . ILE B 1 200 ? 20.550 8.907 4.881 1.00 19.97 200 ILE B N 1
ATOM 3165 C CA . ILE B 1 200 ? 21.280 7.719 4.430 1.00 19.00 200 ILE B CA 1
ATOM 3166 C C . ILE B 1 200 ? 21.795 6.978 5.642 1.00 20.78 200 ILE B C 1
ATOM 3167 O O . ILE B 1 200 ? 22.011 7.552 6.740 1.00 18.55 200 ILE B O 1
ATOM 3172 N N . TYR B 1 201 ? 21.770 5.621 5.523 1.00 17.77 201 TYR B N 1
ATOM 3173 C CA . TYR B 1 201 ? 22.042 4.731 6.637 1.00 19.23 201 TYR B CA 1
ATOM 3174 C C . TYR B 1 201 ? 23.188 3.766 6.231 1.00 19.05 201 TYR B C 1
ATOM 3175 O O . TYR B 1 201 ? 23.304 3.421 5.081 1.00 20.06 201 TYR B O 1
ATOM 3184 N N . GLY B 1 202 ? 23.964 3.335 7.197 1.00 21.24 202 GLY B N 1
ATOM 3185 C CA . GLY B 1 202 ? 25.146 2.521 6.997 1.00 20.23 202 GLY B CA 1
ATOM 3186 C C . GLY B 1 202 ? 24.984 1.097 7.499 1.00 20.59 202 GLY B C 1
ATOM 3187 O O . GLY B 1 202 ? 23.868 0.540 7.501 1.00 17.04 202 GLY B O 1
ATOM 3188 N N . TYR B 1 203 ? 26.110 0.480 7.871 1.00 16.74 203 TYR B N 1
ATOM 3189 C CA . TYR B 1 203 ? 26.055 -0.909 8.295 1.00 16.27 203 TYR B CA 1
ATOM 3190 C C . TYR B 1 203 ? 25.106 -1.079 9.455 1.00 14.11 203 TYR B C 1
ATOM 3191 O O . TYR B 1 203 ? 25.016 -0.194 10.347 1.00 17.95 203 TYR B O 1
ATOM 3200 N N . GLY B 1 204 ? 24.526 -2.272 9.543 1.00 14.06 204 GLY B N 1
ATOM 3201 C CA . GLY B 1 204 ? 23.631 -2.544 10.694 1.00 14.75 204 GLY B CA 1
ATOM 3202 C C . GLY B 1 204 ? 22.517 -3.447 10.187 1.00 13.78 204 GLY B C 1
ATOM 3203 O O . GLY B 1 204 ? 22.518 -3.925 9.057 1.00 15.27 204 GLY B O 1
ATOM 3204 N N . LEU B 1 205 ? 21.513 -3.647 11.034 1.00 12.16 205 LEU B N 1
ATOM 3205 C CA . LEU B 1 205 ? 20.364 -4.526 10.704 1.00 13.22 205 LEU B CA 1
ATOM 3206 C C . LEU B 1 205 ? 19.148 -3.705 10.308 1.00 15.88 205 LEU B C 1
ATOM 3207 O O . LEU B 1 205 ? 18.636 -2.815 11.041 1.00 15.58 205 LEU B O 1
ATOM 3212 N N . TYR B 1 206 ? 18.608 -4.092 9.146 1.00 13.86 206 TYR B N 1
ATOM 3213 C CA . TYR B 1 206 ? 17.459 -3.451 8.546 1.00 12.83 206 TYR B CA 1
ATOM 3214 C C . TYR B 1 206 ? 16.303 -4.440 8.657 1.00 15.15 206 TYR B C 1
ATOM 3215 O O . TYR B 1 206 ? 16.403 -5.599 8.180 1.00 15.31 206 TYR B O 1
ATOM 3224 N N . GLU B 1 207 ? 15.154 -3.967 9.178 1.00 12.18 207 GLU B N 1
ATOM 3225 C CA . GLU B 1 207 ? 14.008 -4.863 9.313 1.00 11.94 207 GLU B CA 1
ATOM 3226 C C . GLU B 1 207 ? 12.744 -4.150 8.772 1.00 11.86 207 GLU B C 1
ATOM 3227 O O . GLU B 1 207 ? 12.570 -2.939 8.962 1.00 13.23 207 GLU B O 1
ATOM 3233 N N . VAL B 1 208 ? 11.882 -4.943 8.191 1.00 13.29 208 VAL B N 1
ATOM 3234 C CA . VAL B 1 208 ? 10.621 -4.354 7.690 1.00 13.15 208 VAL B CA 1
ATOM 3235 C C . VAL B 1 208 ? 9.522 -5.372 7.963 1.00 15.16 208 VAL B C 1
ATOM 3236 O O . VAL B 1 208 ? 9.786 -6.541 7.743 1.00 13.27 208 VAL B O 1
ATOM 3240 N N . SER B 1 209 ? 8.363 -4.844 8.374 1.00 13.37 209 SER B N 1
ATOM 3241 C CA . SER B 1 209 ? 7.217 -5.756 8.508 1.00 9.87 209 SER B CA 1
ATOM 3242 C C . SER B 1 209 ? 6.290 -5.372 7.346 1.00 10.71 209 SER B C 1
ATOM 3243 O O . SER B 1 209 ? 5.843 -4.233 7.290 1.00 12.22 209 SER B O 1
ATOM 3246 N N . MET B 1 210 ? 6.012 -6.243 6.389 1.00 12.04 210 MET B N 1
ATOM 3247 C CA . MET B 1 210 ? 5.251 -5.887 5.207 1.00 11.76 210 MET B CA 1
ATOM 3248 C C . MET B 1 210 ? 4.489 -7.091 4.675 1.00 14.01 210 MET B C 1
ATOM 3249 O O . MET B 1 210 ? 4.723 -8.216 5.086 1.00 14.68 210 MET B O 1
ATOM 3254 N N . LYS B 1 211 ? 3.705 -6.784 3.662 1.00 15.89 211 LYS B N 1
ATOM 3255 C CA . LYS B 1 211 ? 2.847 -7.802 3.007 1.00 17.82 211 LYS B CA 1
ATOM 3256 C C . LYS B 1 211 ? 2.775 -7.344 1.542 1.00 16.75 211 LYS B C 1
ATOM 3257 O O . LYS B 1 211 ? 2.219 -6.257 1.288 1.00 17.59 211 LYS B O 1
ATOM 3263 N N . PRO B 1 212 ? 3.439 -8.053 0.655 1.00 18.48 212 PRO B N 1
ATOM 3264 C CA . PRO B 1 212 ? 3.558 -7.643 -0.724 1.00 17.00 212 PRO B CA 1
ATOM 3265 C C . PRO B 1 212 ? 2.210 -7.661 -1.442 1.00 19.17 212 PRO B C 1
ATOM 3266 O O . PRO B 1 212 ? 1.344 -8.456 -1.038 1.00 17.47 212 PRO B O 1
ATOM 3270 N N . ALA B 1 213 ? 2.202 -7.068 -2.622 1.00 18.60 213 ALA B N 1
ATOM 3271 C CA . ALA B 1 213 ? 1.001 -7.138 -3.454 1.00 22.71 213 ALA B CA 1
ATOM 3272 C C . ALA B 1 213 ? 0.904 -8.467 -4.212 1.00 27.13 213 ALA B C 1
ATOM 3273 O O . ALA B 1 213 ? 1.894 -9.075 -4.598 1.00 27.40 213 ALA B O 1
ATOM 3275 N N . LYS B 1 214 ? -0.347 -8.837 -4.448 1.00 30.85 214 LYS B N 1
ATOM 3276 C CA . LYS B 1 214 ? -0.653 -10.017 -5.273 1.00 36.46 214 LYS B CA 1
ATOM 3277 C C . LYS B 1 214 ? -1.975 -9.643 -5.969 1.00 38.21 214 LYS B C 1
ATOM 3278 O O . LYS B 1 214 ? -2.862 -9.085 -5.268 1.00 39.81 214 LYS B O 1
#